Protein AF-0000000079084167 (afdb_homodimer)

Structure (mmCIF, N/CA/C/O backbone):
data_AF-0000000079084167-model_v1
#
loop_
_entity.id
_entity.type
_entity.pdbx_description
1 polymer 'tyrosine--tRNA ligase'
#
loop_
_atom_site.group_PDB
_atom_site.id
_atom_site.type_symbol
_atom_site.label_atom_id
_atom_site.label_alt_id
_atom_site.label_comp_id
_atom_site.label_asym_id
_atom_site.label_entity_id
_atom_site.label_seq_id
_atom_site.pdbx_PDB_ins_code
_atom_site.Cartn_x
_atom_site.Cartn_y
_atom_site.Cartn_z
_atom_site.occupancy
_atom_site.B_iso_or_equiv
_atom_site.auth_seq_id
_atom_site.auth_comp_id
_atom_site.auth_asym_id
_atom_site.auth_atom_id
_atom_site.pdbx_PDB_model_num
ATOM 1 N N . MET A 1 1 ? 2.951 -27.328 -12.359 1 85.19 1 MET A N 1
ATOM 2 C CA . MET A 1 1 ? 4.176 -27.219 -13.148 1 85.19 1 MET A CA 1
ATOM 3 C C . MET A 1 1 ? 5.348 -26.781 -12.273 1 85.19 1 MET A C 1
ATOM 5 O O . MET A 1 1 ? 6.445 -27.328 -12.383 1 85.19 1 MET A O 1
ATOM 9 N N . GLY A 1 2 ? 5.141 -25.922 -11.406 1 89.06 2 GLY A N 1
ATOM 10 C CA . GLY A 1 2 ? 6.203 -25.516 -10.5 1 89.06 2 GLY A CA 1
ATOM 11 C C . GLY A 1 2 ? 6.734 -26.641 -9.656 1 89.06 2 GLY A C 1
ATOM 12 O O . GLY A 1 2 ? 7.949 -26.797 -9.5 1 89.06 2 GLY A O 1
ATOM 13 N N . LEU A 1 3 ? 5.875 -27.469 -9.203 1 92.5 3 LEU A N 1
ATOM 14 C CA . LEU A 1 3 ? 6.266 -28.609 -8.398 1 92.5 3 LEU A CA 1
ATOM 15 C C . LEU A 1 3 ? 7.055 -29.625 -9.227 1 92.5 3 LEU A C 1
ATOM 17 O O . LEU A 1 3 ? 8.016 -30.219 -8.734 1 92.5 3 LEU A O 1
ATOM 21 N N . LEU A 1 4 ? 6.613 -29.766 -10.484 1 91.25 4 LEU A N 1
ATOM 22 C CA . LEU A 1 4 ? 7.324 -30.688 -11.359 1 91.25 4 LEU A CA 1
ATOM 23 C C . LEU A 1 4 ? 8.758 -30.219 -11.602 1 91.25 4 LEU A C 1
ATOM 25 O O . LEU A 1 4 ? 9.68 -31.031 -11.672 1 91.25 4 LEU A O 1
ATOM 29 N N . LYS A 1 5 ? 8.867 -28.922 -11.734 1 91.25 5 LYS A N 1
ATOM 30 C CA . LYS A 1 5 ? 10.203 -28.359 -11.906 1 91.25 5 LYS A CA 1
ATOM 31 C C . LYS A 1 5 ? 11.055 -28.594 -10.664 1 91.25 5 LYS A C 1
ATOM 33 O O . LYS A 1 5 ? 12.234 -28.938 -10.773 1 91.25 5 LYS A O 1
ATOM 38 N N . MET A 1 6 ? 10.516 -28.406 -9.516 1 93.44 6 MET A N 1
ATOM 39 C CA . MET A 1 6 ? 11.242 -28.656 -8.273 1 93.44 6 MET A CA 1
ATOM 40 C C . MET A 1 6 ? 11.633 -30.125 -8.156 1 93.44 6 MET A C 1
ATOM 42 O O . MET A 1 6 ? 12.75 -30.438 -7.754 1 93.44 6 MET A O 1
ATOM 46 N N . LYS A 1 7 ? 10.727 -30.969 -8.516 1 92.38 7 LYS A N 1
ATOM 47 C CA . LYS A 1 7 ? 11 -32.406 -8.484 1 92.38 7 LYS A CA 1
ATOM 48 C C . LYS A 1 7 ? 12.156 -32.75 -9.422 1 92.38 7 LYS A C 1
ATOM 50 O O . LYS A 1 7 ? 13.031 -33.531 -9.055 1 92.38 7 LYS A O 1
ATOM 55 N N . SER A 1 8 ? 12.086 -32.156 -10.586 1 90.12 8 SER A N 1
ATOM 56 C CA . SER A 1 8 ? 13.156 -32.406 -11.547 1 90.12 8 SER A CA 1
ATOM 57 C C . SER A 1 8 ? 14.5 -31.953 -10.984 1 90.12 8 SER A C 1
ATOM 59 O O . SER A 1 8 ? 15.508 -32.656 -11.133 1 90.12 8 SER A O 1
ATOM 61 N N . MET A 1 9 ? 14.516 -30.844 -10.312 1 90.62 9 MET A N 1
ATOM 62 C CA . MET A 1 9 ? 15.742 -30.328 -9.719 1 90.62 9 MET A CA 1
ATOM 63 C C . MET A 1 9 ? 16.25 -31.266 -8.625 1 90.62 9 MET A C 1
ATOM 65 O O . MET A 1 9 ? 17.438 -31.578 -8.578 1 90.62 9 MET A O 1
ATOM 69 N N . ILE A 1 10 ? 15.391 -31.672 -7.824 1 90.75 10 ILE A N 1
ATOM 70 C CA . ILE A 1 10 ? 15.75 -32.562 -6.719 1 90.75 10 ILE A CA 1
ATOM 71 C C . ILE A 1 10 ? 16.281 -33.875 -7.27 1 90.75 10 ILE A C 1
ATOM 73 O O . ILE A 1 10 ? 17.266 -34.406 -6.773 1 90.75 10 ILE A O 1
ATOM 77 N N . SER A 1 11 ? 15.656 -34.406 -8.305 1 88.31 11 SER A N 1
ATOM 78 C CA . SER A 1 11 ? 16.031 -35.688 -8.891 1 88.31 11 SER A CA 1
ATOM 79 C C . SER A 1 11 ? 17.422 -35.625 -9.516 1 88.31 11 SER A C 1
ATOM 81 O O . SER A 1 11 ? 18.094 -36.625 -9.641 1 88.31 11 SER A O 1
ATOM 83 N N . THR A 1 12 ? 17.859 -34.438 -9.891 1 89.25 12 THR A N 1
ATOM 84 C CA . THR A 1 12 ? 19.172 -34.281 -10.5 1 89.25 12 THR A CA 1
ATOM 85 C C . THR A 1 12 ? 20.25 -34.094 -9.422 1 89.25 12 THR A C 1
ATOM 87 O O . THR A 1 12 ? 21.422 -33.938 -9.742 1 89.25 12 THR A O 1
ATOM 90 N N . GLY A 1 13 ? 19.828 -34 -8.172 1 90.5 13 GLY A N 1
ATOM 91 C CA . GLY A 1 13 ? 20.781 -33.938 -7.074 1 90.5 13 GLY A CA 1
ATOM 92 C C . GLY A 1 13 ? 20.938 -32.562 -6.477 1 90.5 13 GLY A C 1
ATOM 93 O O . GLY A 1 13 ? 21.766 -32.344 -5.582 1 90.5 13 GLY A O 1
ATOM 94 N N . VAL A 1 14 ? 20.234 -31.672 -6.93 1 91.25 14 VAL A N 1
ATOM 95 C CA . VAL A 1 14 ? 20.297 -30.328 -6.375 1 91.25 14 VAL A CA 1
ATOM 96 C C . VAL A 1 14 ? 19.578 -30.281 -5.031 1 91.25 14 VAL A C 1
ATOM 98 O O . VAL A 1 14 ? 18.453 -30.766 -4.906 1 91.25 14 VAL A O 1
ATOM 101 N N . LYS A 1 15 ? 20.25 -29.797 -4.066 1 93.31 15 LYS A N 1
ATOM 102 C CA . LYS A 1 15 ? 19.625 -29.625 -2.76 1 93.31 15 LYS A CA 1
ATOM 103 C C . LYS A 1 15 ? 18.812 -28.344 -2.709 1 93.31 15 LYS A C 1
ATOM 105 O O . LYS A 1 15 ? 19.344 -27.25 -2.922 1 93.31 15 LYS A O 1
ATOM 110 N N . ILE A 1 16 ? 17.5 -28.594 -2.492 1 93.19 16 ILE A N 1
ATOM 111 C CA . ILE A 1 16 ? 16.672 -27.391 -2.445 1 93.19 16 ILE A CA 1
ATOM 112 C C . ILE A 1 16 ? 15.805 -27.422 -1.193 1 93.19 16 ILE A C 1
ATOM 114 O O . ILE A 1 16 ? 15.523 -28.484 -0.644 1 93.19 16 ILE A O 1
ATOM 118 N N . GLU A 1 17 ? 15.531 -26.25 -0.669 1 96.25 17 GLU A N 1
ATOM 119 C CA . GLU A 1 17 ? 14.438 -26 0.261 1 96.25 17 GLU A CA 1
ATOM 120 C C . GLU A 1 17 ? 13.32 -25.203 -0.411 1 96.25 17 GLU A C 1
ATOM 122 O O . GLU A 1 17 ? 13.414 -23.984 -0.535 1 96.25 17 GLU A O 1
ATOM 127 N N . GLY A 1 18 ? 12.312 -26.016 -0.82 1 96.19 18 GLY A N 1
ATOM 128 C CA . GLY A 1 18 ? 11.281 -25.406 -1.648 1 96.19 18 GLY A CA 1
ATOM 129 C C . GLY A 1 18 ? 10.086 -24.922 -0.853 1 96.19 18 GLY A C 1
ATOM 130 O O . GLY A 1 18 ? 9.734 -25.5 0.172 1 96.19 18 GLY A O 1
ATOM 131 N N . THR A 1 19 ? 9.508 -23.812 -1.283 1 96.69 19 THR A N 1
ATOM 132 C CA . THR A 1 19 ? 8.273 -23.297 -0.707 1 96.69 19 THR A CA 1
ATOM 133 C C . THR A 1 19 ? 7.277 -22.922 -1.804 1 96.69 19 THR A C 1
ATOM 135 O O . THR A 1 19 ? 7.633 -22.25 -2.773 1 96.69 19 THR A O 1
ATOM 138 N N . VAL A 1 20 ? 6.125 -23.5 -1.704 1 96.56 20 VAL A N 1
ATOM 139 C CA . VAL A 1 20 ? 4.992 -23 -2.475 1 96.56 20 VAL A CA 1
ATOM 140 C C . VAL A 1 20 ? 4.227 -21.969 -1.653 1 96.56 20 VAL A C 1
ATOM 142 O O . VAL A 1 20 ? 3.566 -22.312 -0.671 1 96.56 20 VAL A O 1
ATOM 145 N N . LEU A 1 21 ? 4.328 -20.781 -2.1 1 94.44 21 LEU A N 1
ATOM 146 C CA . LEU A 1 21 ? 3.711 -19.688 -1.336 1 94.44 21 LEU A CA 1
ATOM 147 C C . LEU A 1 21 ? 2.307 -19.391 -1.851 1 94.44 21 LEU A C 1
ATOM 149 O O . LEU A 1 21 ? 2.133 -19.031 -3.016 1 94.44 21 LEU A O 1
ATOM 153 N N . ILE A 1 22 ? 1.362 -19.609 -0.986 1 92.44 22 ILE A N 1
ATOM 154 C CA . ILE A 1 22 ? -0.011 -19.219 -1.267 1 92.44 22 ILE A CA 1
ATOM 155 C C . ILE A 1 22 ? -0.215 -17.75 -0.854 1 92.44 22 ILE A C 1
ATOM 157 O O . ILE A 1 22 ? -0.262 -17.438 0.338 1 92.44 22 ILE A O 1
ATOM 161 N N . SER A 1 23 ? -0.328 -16.953 -1.864 1 86.88 23 SER A N 1
ATOM 162 C CA . SER A 1 23 ? -0.355 -15.508 -1.626 1 86.88 23 SER A CA 1
ATOM 163 C C . SER A 1 23 ? -1.77 -15.023 -1.323 1 86.88 23 SER A C 1
ATOM 165 O O . SER A 1 23 ? -2.311 -14.18 -2.041 1 86.88 23 SER A O 1
ATOM 167 N N . ASP A 1 24 ? -2.254 -15.383 -0.208 1 82 24 ASP A N 1
ATOM 168 C CA . ASP A 1 24 ? -3.637 -15.094 0.157 1 82 24 ASP A CA 1
ATOM 169 C C . ASP A 1 24 ? -3.811 -13.625 0.542 1 82 24 ASP A C 1
ATOM 171 O O . ASP A 1 24 ? -4.895 -13.062 0.388 1 82 24 ASP A O 1
ATOM 175 N N . MET A 1 25 ? -2.787 -13.008 0.964 1 74.69 25 MET A N 1
ATOM 176 C CA . MET A 1 25 ? -2.875 -11.586 1.293 1 74.69 25 MET A CA 1
ATOM 177 C C . MET A 1 25 ? -3.066 -10.75 0.034 1 74.69 25 MET A C 1
ATOM 179 O O . MET A 1 25 ? -3.807 -9.766 0.047 1 74.69 25 MET A O 1
ATOM 183 N N . GLU A 1 26 ? -2.402 -11.172 -0.97 1 73.12 26 GLU A N 1
ATOM 184 C CA . GLU A 1 26 ? -2.48 -10.445 -2.234 1 73.12 26 GLU A CA 1
ATOM 185 C C . GLU A 1 26 ? -3.809 -10.711 -2.941 1 73.12 26 GLU A C 1
ATOM 187 O O . GLU A 1 26 ? -4.211 -9.945 -3.818 1 73.12 26 GLU A O 1
ATOM 192 N N . ALA A 1 27 ? -4.336 -11.781 -2.521 1 70.25 27 ALA A N 1
ATOM 193 C CA . ALA A 1 27 ? -5.605 -12.133 -3.15 1 70.25 27 ALA A CA 1
ATOM 194 C C . ALA A 1 27 ? -6.648 -11.047 -2.928 1 70.25 27 ALA A C 1
ATOM 196 O O . ALA A 1 27 ? -7.586 -10.898 -3.719 1 70.25 27 ALA A O 1
ATOM 197 N N . PHE A 1 28 ? -6.328 -10.242 -1.829 1 62.78 28 PHE A N 1
ATOM 198 C CA . PHE A 1 28 ? -7.246 -9.148 -1.526 1 62.78 28 PHE A CA 1
ATOM 199 C C . PHE A 1 28 ? -7.082 -8.016 -2.527 1 62.78 28 PHE A C 1
ATOM 201 O O . PHE A 1 28 ? -7.973 -7.176 -2.674 1 62.78 28 PHE A O 1
ATOM 208 N N . LEU A 1 29 ? -5.961 -8.008 -3.012 1 62.59 29 LEU A N 1
ATOM 209 C CA . LEU A 1 29 ? -5.574 -6.844 -3.795 1 62.59 29 LEU A CA 1
ATOM 210 C C . LEU A 1 29 ? -6.137 -6.926 -5.211 1 62.59 29 LEU A C 1
ATOM 212 O O . LEU A 1 29 ? -6.328 -5.902 -5.867 1 62.59 29 LEU A O 1
ATOM 216 N N . ASP A 1 30 ? -6.07 -8.219 -5.566 1 56.69 30 ASP A N 1
ATOM 217 C CA . ASP A 1 30 ? -6.602 -8.32 -6.922 1 56.69 30 ASP A CA 1
ATOM 218 C C . ASP A 1 30 ? -8.086 -7.969 -6.957 1 56.69 30 ASP A C 1
ATOM 220 O O . ASP A 1 30 ? -8.68 -7.645 -5.926 1 56.69 30 ASP A O 1
ATOM 224 N N . ASN A 1 31 ? -8.758 -8.211 -7.977 1 51.03 31 ASN A N 1
ATOM 225 C CA . ASN A 1 31 ? -10.094 -7.746 -8.344 1 51.03 31 ASN A CA 1
ATOM 226 C C . ASN A 1 31 ? -11.102 -7.984 -7.223 1 51.03 31 ASN A C 1
ATOM 228 O O . ASN A 1 31 ? -10.93 -8.898 -6.414 1 51.03 31 ASN A O 1
ATOM 232 N N . GLU A 1 32 ? -11.945 -6.824 -6.789 1 49.19 32 GLU A N 1
ATOM 233 C CA . GLU A 1 32 ? -13.039 -6.316 -5.965 1 49.19 32 GLU A CA 1
ATOM 234 C C . GLU A 1 32 ? -13.875 -7.457 -5.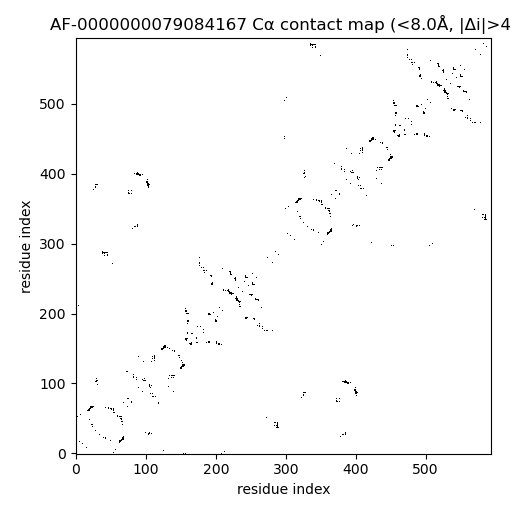402 1 49.19 32 GLU A C 1
ATOM 236 O O . GLU A 1 32 ? -14.602 -7.277 -4.422 1 49.19 32 GLU A O 1
ATOM 241 N N . LYS A 1 33 ? -13.93 -8.758 -6.031 1 51.56 33 LYS A N 1
ATOM 242 C CA . LYS A 1 33 ? -15.32 -9.18 -5.898 1 51.56 33 LYS A CA 1
ATOM 243 C C . LYS A 1 33 ? -15.469 -10.258 -4.828 1 51.56 33 LYS A C 1
ATOM 245 O O . LYS A 1 33 ? -16.531 -10.859 -4.684 1 51.56 33 LYS A O 1
ATOM 250 N N . VAL A 1 34 ? -14.188 -10.609 -4.234 1 57.47 34 VAL A N 1
ATOM 251 C CA . VAL A 1 34 ? -14.461 -11.758 -3.377 1 57.47 34 VAL A CA 1
ATOM 252 C C . VAL A 1 34 ? -14.484 -11.32 -1.916 1 57.47 34 VAL A C 1
ATOM 254 O O . VAL A 1 34 ? -13.656 -10.508 -1.49 1 57.47 34 VAL A O 1
ATOM 257 N N . SER A 1 35 ? -15.57 -11.703 -1.226 1 64.38 35 SER A N 1
ATOM 258 C CA . SER A 1 35 ? -15.695 -11.453 0.207 1 64.38 35 SER A CA 1
ATOM 259 C C . SER A 1 35 ? -14.492 -12 0.971 1 64.38 35 SER A C 1
ATOM 261 O O . SER A 1 35 ? -13.812 -12.914 0.495 1 64.38 35 SER A O 1
ATOM 263 N N . TRP A 1 36 ? -14.07 -11.477 2.031 1 64.81 36 TRP A N 1
ATOM 264 C CA . TRP A 1 36 ? -12.953 -11.883 2.881 1 64.81 36 TRP A CA 1
ATOM 265 C C . TRP A 1 36 ? -13.078 -13.359 3.266 1 64.81 36 TRP A C 1
ATOM 267 O O . TRP A 1 36 ? -12.078 -14.078 3.309 1 64.81 36 TRP A O 1
ATOM 277 N N . ASN A 1 37 ? -14.234 -13.711 3.539 1 70.5 37 ASN A N 1
ATOM 278 C CA . ASN A 1 37 ? -14.477 -15.102 3.898 1 70.5 37 ASN A CA 1
ATOM 279 C C . ASN A 1 37 ? -14.141 -16.047 2.746 1 70.5 37 ASN A C 1
ATOM 281 O O . ASN A 1 37 ? -13.555 -17.109 2.961 1 70.5 37 ASN A O 1
ATOM 285 N N . ALA A 1 38 ? -14.461 -15.664 1.672 1 77 38 ALA A N 1
ATOM 286 C CA . ALA A 1 38 ? -14.164 -16.469 0.495 1 77 38 ALA A CA 1
ATOM 287 C C . ALA A 1 38 ? -12.656 -16.547 0.249 1 77 38 ALA A C 1
ATOM 289 O O . ALA A 1 38 ? -12.141 -17.594 -0.169 1 77 38 ALA A O 1
ATOM 290 N N . ARG A 1 39 ? -12.023 -15.562 0.687 1 77.31 39 ARG A N 1
ATOM 291 C CA . ARG A 1 39 ? -10.57 -15.523 0.518 1 77.31 39 ARG A CA 1
ATOM 292 C C . ARG A 1 39 ? -9.891 -16.562 1.409 1 77.31 39 ARG A C 1
ATOM 294 O O . ARG A 1 39 ? -9.008 -17.297 0.957 1 77.31 39 ARG A O 1
ATOM 301 N N . ASP A 1 40 ? -10.305 -16.531 2.639 1 83.31 40 ASP A N 1
ATOM 302 C CA . ASP A 1 40 ? -9.734 -17.484 3.578 1 83.31 40 ASP A CA 1
ATOM 303 C C . ASP A 1 40 ? -9.984 -18.922 3.123 1 83.31 40 ASP A C 1
ATOM 305 O O . ASP A 1 40 ? -9.102 -19.781 3.221 1 83.31 40 ASP A O 1
ATOM 309 N N . ALA A 1 41 ? -11.172 -19.125 2.678 1 87.38 41 ALA A N 1
ATOM 310 C CA . ALA A 1 41 ? -11.539 -20.453 2.203 1 87.38 41 ALA A CA 1
ATOM 311 C C . ALA A 1 41 ? -10.727 -20.844 0.968 1 87.38 41 ALA A C 1
ATOM 313 O O . ALA A 1 41 ? -10.297 -21.984 0.829 1 87.38 41 ALA A O 1
ATOM 314 N N . ARG A 1 42 ? -10.539 -19.906 0.147 1 89 42 ARG A N 1
ATOM 315 C CA . ARG A 1 42 ? -9.75 -20.156 -1.059 1 89 42 ARG A CA 1
ATOM 316 C C . ARG A 1 42 ? -8.297 -20.453 -0.713 1 89 42 ARG A C 1
ATOM 318 O O . ARG A 1 42 ? -7.684 -21.344 -1.301 1 89 42 ARG A O 1
ATOM 325 N N . SER A 1 43 ? -7.82 -19.656 0.157 1 90.06 43 SER A N 1
ATOM 326 C CA . SER A 1 43 ? -6.457 -19.875 0.632 1 90.06 43 SER A CA 1
ATOM 327 C C . SER A 1 43 ? -6.297 -21.297 1.196 1 90.06 43 SER A C 1
ATOM 329 O O . SER A 1 43 ? -5.32 -21.984 0.892 1 90.06 43 SER A O 1
ATOM 331 N N . GLU A 1 44 ? -7.262 -21.656 1.979 1 91.31 44 GLU A N 1
ATOM 332 C CA . GLU A 1 44 ? -7.23 -22.984 2.574 1 91.31 44 GLU A CA 1
ATOM 333 C C . GLU A 1 44 ? -7.344 -24.078 1.507 1 91.31 44 GLU A C 1
ATOM 335 O O . GLU A 1 44 ? -6.664 -25.094 1.584 1 91.31 44 GLU A O 1
ATOM 340 N N . TYR A 1 45 ? -8.195 -23.844 0.596 1 92.19 45 TYR A N 1
ATOM 341 C CA . TYR A 1 45 ? -8.367 -24.781 -0.512 1 92.19 45 TYR A CA 1
ATOM 342 C C . TYR A 1 45 ? -7.047 -25.016 -1.228 1 92.19 45 TYR A C 1
ATOM 344 O O . TYR A 1 45 ? -6.609 -26.172 -1.362 1 92.19 45 TYR A O 1
ATOM 352 N N . PHE A 1 46 ? -6.355 -24 -1.592 1 93.25 46 PHE A N 1
ATOM 353 C CA . PHE A 1 46 ? -5.113 -24.125 -2.344 1 93.25 46 PHE A CA 1
ATOM 354 C C . PHE A 1 46 ? -4.004 -24.688 -1.464 1 93.25 46 PHE A C 1
ATOM 356 O O . PHE A 1 46 ? -3.143 -25.438 -1.942 1 93.25 46 PHE A O 1
ATOM 363 N N . TYR A 1 47 ? -4.047 -24.297 -0.207 1 95.12 47 TYR A N 1
ATOM 364 C CA . TYR A 1 47 ? -3.07 -24.844 0.723 1 95.12 47 TYR A CA 1
ATOM 365 C C . TYR A 1 47 ? -3.193 -26.375 0.799 1 95.12 47 TYR A C 1
ATOM 367 O O . TYR A 1 47 ? -2.195 -27.078 0.693 1 95.12 47 TYR A O 1
ATOM 375 N N . GLN A 1 48 ? -4.398 -26.828 0.929 1 95.44 48 GLN A N 1
ATOM 376 C CA . GLN A 1 48 ? -4.633 -28.266 1.056 1 95.44 48 GLN A CA 1
ATOM 377 C C . GLN A 1 48 ? -4.273 -29 -0.234 1 95.44 48 GLN A C 1
ATOM 379 O O . GLN A 1 48 ? -3.619 -30.047 -0.199 1 95.44 48 GLN A O 1
ATOM 384 N N . ILE A 1 49 ? -4.688 -28.438 -1.317 1 94.88 49 ILE A N 1
ATOM 385 C CA . ILE A 1 49 ? -4.445 -29.078 -2.607 1 94.88 49 ILE A CA 1
ATOM 386 C C . ILE A 1 49 ? -2.947 -29.109 -2.893 1 94.88 49 ILE A C 1
ATOM 388 O O . ILE A 1 49 ? -2.41 -30.156 -3.277 1 94.88 49 ILE A O 1
ATOM 392 N N . CYS A 1 50 ? -2.275 -28.031 -2.676 1 96.31 50 CYS A N 1
ATOM 393 C CA . CYS A 1 50 ? -0.836 -27.969 -2.904 1 96.31 50 CYS A CA 1
ATOM 394 C C . CYS A 1 50 ? -0.099 -28.938 -1.976 1 96.31 50 CYS A C 1
ATOM 396 O O . CYS A 1 50 ? 0.817 -29.641 -2.402 1 96.31 50 CYS A O 1
ATOM 398 N N . SER A 1 51 ? -0.49 -28.906 -0.71 1 96.88 51 SER A N 1
ATOM 399 C CA . SER A 1 51 ? 0.132 -29.812 0.255 1 96.88 51 SER A CA 1
ATOM 400 C C . SER A 1 51 ? -0.031 -31.266 -0.165 1 96.88 51 SER A C 1
ATOM 402 O O . SER A 1 51 ? 0.904 -32.062 -0.045 1 96.88 51 SER A O 1
ATOM 404 N N . PHE A 1 52 ? -1.202 -31.609 -0.608 1 97.44 52 PHE A N 1
ATOM 405 C CA . PHE A 1 52 ? -1.441 -32.969 -1.071 1 97.44 52 PHE A CA 1
ATOM 406 C C . PHE A 1 52 ? -0.496 -33.344 -2.211 1 97.44 52 PHE A C 1
ATOM 408 O O . PHE A 1 52 ? 0.126 -34.406 -2.195 1 97.44 52 PHE A O 1
ATOM 415 N N . PHE A 1 53 ? -0.393 -32.469 -3.225 1 97.12 53 PHE A N 1
ATOM 416 C CA . PHE A 1 53 ? 0.429 -32.75 -4.391 1 97.12 53 PHE A CA 1
ATOM 417 C C . PHE A 1 53 ? 1.903 -32.812 -4.012 1 97.12 53 PHE A C 1
ATOM 419 O O . PHE A 1 53 ? 2.664 -33.594 -4.59 1 97.12 53 PHE A O 1
ATOM 426 N N . ILE A 1 54 ? 2.305 -31.984 -3.064 1 97.62 54 ILE A N 1
ATOM 427 C CA . ILE A 1 54 ? 3.67 -32.062 -2.559 1 97.62 54 ILE A CA 1
ATOM 428 C C . ILE A 1 54 ? 3.938 -33.438 -1.998 1 97.62 54 ILE A C 1
ATOM 430 O O . ILE A 1 54 ? 4.98 -34.031 -2.271 1 97.62 54 ILE A O 1
ATOM 434 N N . GLU A 1 55 ? 2.979 -33.938 -1.253 1 97.06 55 GLU A N 1
ATOM 435 C CA . GLU A 1 55 ? 3.09 -35.281 -0.692 1 97.06 55 GLU A CA 1
ATOM 436 C C . GLU A 1 55 ? 3.051 -36.344 -1.788 1 97.06 55 GLU A C 1
ATOM 438 O O . GLU A 1 55 ? 3.877 -37.25 -1.804 1 97.06 55 GLU A O 1
ATOM 443 N N . GLN A 1 56 ? 2.092 -36.25 -2.652 1 96.38 56 GLN A N 1
ATOM 444 C CA . GLN A 1 56 ? 1.912 -37.219 -3.717 1 96.38 56 GLN A CA 1
ATOM 445 C C . GLN A 1 56 ? 3.158 -37.312 -4.594 1 96.38 56 GLN A C 1
ATOM 447 O O . GLN A 1 56 ? 3.488 -38.406 -5.094 1 96.38 56 GLN A O 1
ATOM 452 N N . LEU A 1 57 ? 3.883 -36.25 -4.746 1 95.69 57 LEU A N 1
ATOM 453 C CA . LEU A 1 57 ? 5.07 -36.219 -5.594 1 95.69 57 LEU A CA 1
ATOM 454 C C . LEU A 1 57 ? 6.324 -36.531 -4.789 1 95.69 57 LEU A C 1
ATOM 456 O O . LEU A 1 57 ? 7.441 -36.375 -5.281 1 95.69 57 LEU A O 1
ATOM 460 N N . ASP A 1 58 ? 6.152 -36.875 -3.547 1 94.25 58 ASP A N 1
ATOM 461 C CA . ASP A 1 58 ? 7.223 -37.281 -2.643 1 94.25 58 ASP A CA 1
ATOM 462 C C . ASP A 1 58 ? 8.211 -36.156 -2.412 1 94.25 58 ASP A C 1
ATOM 464 O O . ASP A 1 58 ? 9.422 -36.344 -2.461 1 94.25 58 ASP A O 1
ATOM 468 N N . LEU A 1 59 ? 7.641 -34.969 -2.197 1 96.38 59 LEU A N 1
ATOM 469 C CA . LEU A 1 59 ? 8.484 -33.781 -2.021 1 96.38 59 LEU A CA 1
ATOM 470 C C . LEU A 1 59 ? 8.375 -33.25 -0.597 1 96.38 59 LEU A C 1
ATOM 472 O O . LEU A 1 59 ? 9.008 -32.25 -0.258 1 96.38 59 LEU A O 1
ATOM 476 N N . LYS A 1 60 ? 7.664 -33.844 0.281 1 95.5 60 LYS A N 1
ATOM 477 C CA . LYS A 1 60 ? 7.281 -33.312 1.587 1 95.5 60 LYS A CA 1
ATOM 478 C C . LYS A 1 60 ? 8.508 -33.062 2.455 1 95.5 60 LYS A C 1
ATOM 480 O O . LYS A 1 60 ? 8.469 -32.25 3.371 1 95.5 60 LYS A O 1
ATOM 485 N N . ASP A 1 61 ? 9.617 -33.75 2.18 1 95.19 61 ASP A N 1
ATOM 486 C CA . ASP A 1 61 ? 10.812 -33.594 3.004 1 95.19 61 ASP A CA 1
ATOM 487 C C . ASP A 1 61 ? 11.578 -32.312 2.66 1 95.19 61 ASP A C 1
ATOM 489 O O . ASP A 1 61 ? 12.391 -31.844 3.455 1 95.19 61 ASP A O 1
ATOM 493 N N . THR A 1 62 ? 11.297 -31.781 1.484 1 95.81 62 THR A N 1
ATOM 494 C CA . THR A 1 62 ? 12.125 -30.656 1.047 1 95.81 62 THR A CA 1
ATOM 495 C C . THR A 1 62 ? 11.266 -29.469 0.632 1 95.81 62 THR A C 1
ATOM 497 O O . THR A 1 62 ? 11.758 -28.344 0.532 1 95.81 62 THR A O 1
ATOM 500 N N . VAL A 1 63 ? 10 -29.734 0.297 1 97.19 63 VAL A N 1
ATOM 501 C CA . VAL A 1 63 ? 9.117 -28.688 -0.19 1 97.19 63 VAL A CA 1
ATOM 502 C C . VAL A 1 63 ? 7.918 -28.547 0.746 1 97.19 63 VAL A C 1
ATOM 504 O O . VAL A 1 63 ? 7.371 -29.547 1.22 1 97.19 63 VAL A O 1
ATOM 507 N N . ARG A 1 64 ? 7.527 -27.328 1.028 1 97.12 64 ARG A N 1
ATOM 508 C CA . ARG A 1 64 ? 6.359 -27.078 1.863 1 97.12 64 ARG A CA 1
ATOM 509 C C . ARG A 1 64 ? 5.453 -26.031 1.238 1 97.12 64 ARG A C 1
ATOM 511 O O . ARG A 1 64 ? 5.902 -25.219 0.422 1 97.12 64 ARG A O 1
ATOM 518 N N . ALA A 1 65 ? 4.246 -26.125 1.57 1 96.88 65 ALA A N 1
ATOM 519 C CA . ALA A 1 65 ? 3.297 -25.047 1.253 1 96.88 65 ALA A CA 1
ATOM 520 C C . ALA A 1 65 ? 3.127 -24.094 2.434 1 96.88 65 ALA A C 1
ATOM 522 O O . ALA A 1 65 ? 3.102 -24.531 3.588 1 96.88 65 ALA A O 1
ATOM 523 N N . LEU A 1 66 ? 3.066 -22.844 2.119 1 94.81 66 LEU A N 1
ATOM 524 C CA . LEU A 1 66 ? 2.943 -21.828 3.16 1 94.81 66 LEU A CA 1
ATOM 525 C C . LEU A 1 66 ? 1.992 -20.719 2.727 1 94.81 66 LEU A C 1
ATOM 527 O O . LEU A 1 66 ? 2.055 -20.25 1.589 1 94.81 66 LEU A O 1
ATOM 531 N N . LYS A 1 67 ? 1.069 -20.422 3.619 1 91.88 67 LYS A N 1
ATOM 532 C CA . LYS A 1 67 ? 0.239 -19.25 3.381 1 91.88 67 LYS A CA 1
ATOM 533 C C . LYS A 1 67 ? 0.954 -17.969 3.822 1 91.88 67 LYS A C 1
ATOM 535 O O . LYS A 1 67 ? 1.592 -17.953 4.875 1 91.88 67 LYS A O 1
ATOM 540 N N . THR A 1 68 ? 0.847 -16.984 3.004 1 89.38 68 THR A N 1
ATOM 541 C CA . THR A 1 68 ? 1.49 -15.727 3.355 1 89.38 68 THR A CA 1
ATOM 542 C C . THR A 1 68 ? 0.966 -15.203 4.691 1 89.38 68 THR A C 1
ATOM 544 O O . THR A 1 68 ? 1.732 -14.68 5.504 1 89.38 68 THR A O 1
ATOM 547 N N . SER A 1 69 ? -0.328 -15.336 4.941 1 82.56 69 SER A N 1
ATOM 548 C CA . SER A 1 69 ? -0.96 -14.836 6.156 1 82.56 69 SER A CA 1
ATOM 549 C C . SER A 1 69 ? -0.459 -15.578 7.391 1 82.56 69 SER A C 1
ATOM 551 O O . SER A 1 69 ? -0.655 -15.125 8.516 1 82.56 69 SER A O 1
ATOM 553 N N . ASP A 1 70 ? 0.185 -16.703 7.18 1 86.81 70 ASP A N 1
ATOM 554 C CA . ASP A 1 70 ? 0.711 -17.484 8.289 1 86.81 70 ASP A CA 1
ATOM 555 C C . ASP A 1 70 ? 2.123 -17.047 8.664 1 86.81 70 ASP A C 1
ATOM 557 O O . ASP A 1 70 ? 2.678 -17.484 9.664 1 86.81 70 ASP A O 1
ATOM 561 N N . ILE A 1 71 ? 2.639 -16.203 7.859 1 88.56 71 ILE A N 1
ATOM 562 C CA . ILE A 1 71 ? 3.982 -15.695 8.125 1 88.56 71 ILE A CA 1
ATOM 563 C C . ILE A 1 71 ? 3.904 -14.445 8.992 1 88.56 71 ILE A C 1
ATOM 565 O O . ILE A 1 71 ? 3.498 -13.375 8.523 1 88.56 71 ILE A O 1
ATOM 569 N N . ASP A 1 72 ? 4.34 -14.492 10.141 1 83.31 72 ASP A N 1
ATOM 570 C CA . ASP A 1 72 ? 4.215 -13.391 11.094 1 83.31 72 ASP A CA 1
ATOM 571 C C . ASP A 1 72 ? 4.98 -12.156 10.617 1 83.31 72 ASP A C 1
ATOM 573 O O . ASP A 1 72 ? 4.535 -11.031 10.836 1 83.31 72 ASP A O 1
ATOM 577 N N . SER A 1 73 ? 6.031 -12.422 9.984 1 85.88 73 SER A N 1
ATOM 578 C CA . SER A 1 73 ? 6.934 -11.336 9.625 1 85.88 73 SER A CA 1
ATOM 579 C C . SER A 1 73 ? 6.316 -10.43 8.57 1 85.88 73 SER A C 1
ATOM 581 O O . SER A 1 73 ? 6.801 -9.32 8.328 1 85.88 73 SER A O 1
ATOM 583 N N . ILE A 1 74 ? 5.289 -10.922 7.965 1 84 74 ILE A N 1
ATOM 584 C CA . ILE A 1 74 ? 4.672 -10.094 6.938 1 84 74 ILE A CA 1
ATOM 585 C C . ILE A 1 74 ? 3.943 -8.922 7.586 1 84 74 ILE A C 1
ATOM 587 O O . ILE A 1 74 ? 3.621 -7.938 6.918 1 84 74 ILE A O 1
ATOM 591 N N . PHE A 1 75 ? 3.707 -9.008 8.859 1 81.69 75 PHE A N 1
ATOM 592 C CA . PHE A 1 75 ? 3.043 -7.938 9.586 1 81.69 75 PHE A CA 1
ATOM 593 C C . PHE A 1 75 ? 4.039 -7.176 10.453 1 81.69 75 PHE A C 1
ATOM 595 O O . PHE A 1 75 ? 3.652 -6.312 11.242 1 81.69 75 PHE A O 1
ATOM 602 N N . SER A 1 76 ? 5.242 -7.512 10.211 1 85.25 76 SER A N 1
ATOM 603 C CA . SER A 1 76 ? 6.273 -6.816 10.977 1 85.25 76 SER A CA 1
ATOM 604 C C . SER A 1 76 ? 6.441 -5.379 10.5 1 85.25 76 SER A C 1
ATOM 606 O O . SER A 1 76 ? 6.109 -5.055 9.359 1 85.25 76 SER A O 1
ATOM 608 N N . LYS A 1 77 ? 7 -4.578 11.398 1 83.69 77 LYS A N 1
ATOM 609 C CA . LYS A 1 77 ? 7.312 -3.189 11.078 1 83.69 77 LYS A CA 1
ATOM 610 C C . LYS A 1 77 ? 8.227 -3.096 9.867 1 83.69 77 LYS A C 1
ATOM 612 O O . LYS A 1 77 ? 7.988 -2.295 8.961 1 83.69 77 LYS A O 1
ATOM 617 N N . ASP A 1 78 ? 9.195 -3.928 9.859 1 85.12 78 ASP A N 1
ATOM 618 C CA . ASP A 1 78 ? 10.18 -3.906 8.781 1 85.12 78 ASP A CA 1
ATOM 619 C C . ASP A 1 78 ? 9.523 -4.219 7.438 1 85.12 78 ASP A C 1
ATOM 621 O O . ASP A 1 78 ? 9.812 -3.566 6.434 1 85.12 78 ASP A O 1
ATOM 625 N N . TYR A 1 79 ? 8.664 -5.203 7.387 1 88.62 79 TYR A N 1
ATOM 626 C CA . TYR A 1 79 ? 7.988 -5.586 6.148 1 88.62 79 TYR A CA 1
ATOM 627 C C . TYR A 1 79 ? 7.113 -4.449 5.633 1 88.62 79 TYR A C 1
ATOM 629 O O . TYR A 1 79 ? 7.184 -4.094 4.453 1 88.62 79 TYR A O 1
ATOM 637 N N . VAL A 1 80 ? 6.406 -3.859 6.531 1 84.62 80 VAL A N 1
ATOM 638 C CA . VAL A 1 80 ? 5.457 -2.812 6.176 1 84.62 80 VAL A CA 1
ATOM 639 C C . VAL A 1 80 ? 6.211 -1.572 5.695 1 84.62 80 VAL A C 1
ATOM 641 O O . VAL A 1 80 ? 5.871 -0.993 4.66 1 84.62 80 VAL A O 1
ATOM 644 N N . LEU A 1 81 ? 7.223 -1.19 6.352 1 82.94 81 LEU A N 1
ATOM 645 C CA . LEU A 1 81 ? 8.016 -0.031 5.965 1 82.94 81 LEU A CA 1
ATOM 646 C C . LEU A 1 81 ? 8.703 -0.264 4.621 1 82.94 81 LEU A C 1
ATOM 648 O O . LEU A 1 81 ? 8.82 0.659 3.812 1 82.94 81 LEU A O 1
ATOM 652 N N . ASN A 1 82 ? 9.156 -1.479 4.395 1 86.69 82 ASN A N 1
ATOM 653 C CA . ASN A 1 82 ? 9.781 -1.802 3.117 1 86.69 82 ASN A CA 1
ATOM 654 C C . ASN A 1 82 ? 8.789 -1.707 1.964 1 86.69 82 ASN A C 1
ATOM 656 O O . ASN A 1 82 ? 9.156 -1.321 0.852 1 86.69 82 ASN A O 1
ATOM 660 N N . MET A 1 83 ? 7.598 -2.135 2.242 1 88.88 83 MET A N 1
ATOM 661 C CA . MET A 1 83 ? 6.559 -1.989 1.229 1 88.88 83 MET A CA 1
ATOM 662 C C . MET A 1 83 ? 6.371 -0.524 0.845 1 88.88 83 MET A C 1
ATOM 664 O O . MET A 1 83 ? 6.297 -0.193 -0.339 1 88.88 83 MET A O 1
ATOM 668 N N . TYR A 1 84 ? 6.352 0.316 1.823 1 84.31 84 TYR A N 1
ATOM 669 C CA . TYR A 1 84 ? 6.168 1.739 1.568 1 84.31 84 TYR A CA 1
ATOM 670 C C . TYR A 1 84 ? 7.371 2.326 0.844 1 84.31 84 TYR A C 1
ATOM 672 O O . TYR A 1 84 ? 7.219 3.148 -0.062 1 84.31 84 TYR A O 1
ATOM 680 N N . LYS A 1 85 ? 8.492 1.901 1.278 1 83.62 85 LYS A N 1
ATOM 681 C CA . LYS A 1 85 ? 9.719 2.33 0.603 1 83.62 85 LYS A CA 1
ATOM 682 C C . LYS A 1 85 ? 9.703 1.917 -0.866 1 83.62 85 LYS A C 1
ATOM 684 O O . LYS A 1 85 ? 10.055 2.709 -1.741 1 83.62 85 LYS A O 1
ATOM 689 N N . MET A 1 86 ? 9.305 0.747 -1.102 1 90 86 MET A N 1
ATOM 690 C CA . MET A 1 86 ? 9.25 0.255 -2.475 1 90 86 MET A CA 1
ATOM 691 C C . MET A 1 86 ? 8.273 1.082 -3.307 1 90 86 MET A C 1
ATOM 693 O O . MET A 1 86 ? 8.539 1.374 -4.473 1 90 86 MET A O 1
ATOM 697 N N . ALA A 1 87 ? 7.195 1.451 -2.695 1 90.81 87 ALA A N 1
ATOM 698 C CA . ALA A 1 87 ? 6.191 2.256 -3.387 1 90.81 87 ALA A CA 1
ATOM 699 C C . ALA A 1 87 ? 6.754 3.621 -3.773 1 90.81 87 ALA A C 1
ATOM 701 O O . ALA A 1 87 ? 6.27 4.254 -4.719 1 90.81 87 ALA A O 1
ATOM 702 N N . SER A 1 88 ? 7.73 4.105 -3.07 1 86.25 88 SER A N 1
ATOM 703 C CA . SER A 1 88 ? 8.344 5.395 -3.371 1 86.25 88 SER A CA 1
ATOM 704 C C . SER A 1 88 ? 9.383 5.27 -4.477 1 86.25 88 SER A C 1
ATOM 706 O O . SER A 1 88 ? 9.781 6.266 -5.082 1 86.25 88 SER A O 1
ATOM 708 N N . TYR A 1 89 ? 9.875 4.035 -4.773 1 86.75 89 TYR A N 1
ATOM 709 C CA . TYR A 1 89 ? 10.922 3.793 -5.754 1 86.75 89 TYR A CA 1
ATOM 710 C C . TYR A 1 89 ? 10.336 3.576 -7.145 1 86.75 89 TYR A C 1
ATOM 712 O O . TYR A 1 89 ? 11.062 3.578 -8.141 1 86.75 89 TYR A O 1
ATOM 720 N N . VAL A 1 90 ? 9.023 3.42 -7.152 1 92 90 VAL A N 1
ATOM 721 C CA . VAL A 1 90 ? 8.398 3.133 -8.438 1 92 90 VAL A CA 1
ATOM 722 C C . VAL A 1 90 ? 7.34 4.188 -8.75 1 92 90 VAL A C 1
ATOM 724 O O . VAL A 1 90 ? 6.859 4.875 -7.844 1 92 90 VAL A O 1
ATOM 727 N N . THR A 1 91 ? 7.031 4.332 -10.031 1 92.81 91 THR A N 1
ATOM 728 C CA . THR A 1 91 ? 5.984 5.27 -10.438 1 92.81 91 THR A CA 1
ATOM 729 C C . THR A 1 91 ? 4.641 4.555 -10.562 1 92.81 91 THR A C 1
ATOM 731 O O . THR A 1 91 ? 4.594 3.348 -10.805 1 92.81 91 THR A O 1
ATOM 734 N N . ARG A 1 92 ? 3.623 5.289 -10.391 1 92.44 92 ARG A N 1
ATOM 735 C CA . ARG A 1 92 ? 2.277 4.738 -10.508 1 92.44 92 ARG A CA 1
ATOM 736 C C . ARG A 1 92 ? 2.055 4.133 -11.891 1 92.44 92 ARG A C 1
ATOM 738 O O . ARG A 1 92 ? 1.421 3.082 -12.016 1 92.44 92 ARG A O 1
ATOM 745 N N . ASP A 1 93 ? 2.594 4.672 -12.891 1 92.69 93 ASP A N 1
ATOM 746 C CA . ASP A 1 93 ? 2.377 4.215 -14.266 1 92.69 93 ASP A CA 1
ATOM 747 C C . ASP A 1 93 ? 3.102 2.896 -14.523 1 92.69 93 ASP A C 1
ATOM 749 O O . ASP A 1 93 ? 2.537 1.983 -15.133 1 92.69 93 ASP A O 1
ATOM 753 N N . GLU A 1 94 ? 4.254 2.775 -14.039 1 94.56 94 GLU A N 1
ATOM 754 C CA . GLU A 1 94 ? 5.023 1.568 -14.328 1 94.56 94 GLU A CA 1
ATOM 755 C C . GLU A 1 94 ? 4.453 0.361 -13.586 1 94.56 94 GLU A C 1
ATOM 757 O O . GLU A 1 94 ? 4.711 -0.784 -13.969 1 94.56 94 GLU A O 1
ATOM 762 N N . THR A 1 95 ? 3.678 0.602 -12.547 1 94.31 95 THR A N 1
ATOM 763 C CA . THR A 1 95 ? 3.164 -0.499 -11.734 1 94.31 95 THR A CA 1
ATOM 764 C C . THR A 1 95 ? 1.827 -0.991 -12.281 1 94.31 95 THR A C 1
ATOM 766 O O . THR A 1 95 ? 1.197 -1.873 -11.695 1 94.31 95 THR A O 1
ATOM 769 N N . THR A 1 96 ? 1.373 -0.453 -13.391 1 92.69 96 THR A N 1
ATOM 770 C CA . THR A 1 96 ? 0.126 -0.895 -14 1 92.69 96 THR A CA 1
ATOM 771 C C . THR A 1 96 ? 0.347 -2.164 -14.82 1 92.69 96 THR A C 1
ATOM 773 O O . THR A 1 96 ? 0.24 -2.143 -16.047 1 92.69 96 THR A O 1
ATOM 776 N N . VAL A 1 97 ? 0.543 -3.266 -14.141 1 90.56 97 VAL A N 1
ATOM 777 C CA . VAL A 1 97 ? 0.863 -4.508 -14.836 1 90.56 97 VAL A CA 1
ATOM 778 C C . VAL A 1 97 ? -0.306 -5.484 -14.711 1 90.56 97 VAL A C 1
ATOM 780 O O . VAL A 1 97 ? -0.41 -6.434 -15.492 1 90.56 97 VAL A O 1
ATOM 783 N N . CYS A 1 98 ? -1.139 -5.285 -13.719 1 83.62 98 CYS A N 1
ATOM 784 C CA . CYS A 1 98 ? -2.314 -6.133 -13.555 1 83.62 98 CYS A CA 1
ATOM 785 C C . CYS A 1 98 ? -3.516 -5.547 -14.281 1 83.62 98 CYS A C 1
ATOM 787 O O . CYS A 1 98 ? -3.607 -4.332 -14.461 1 83.62 98 CYS A O 1
ATOM 789 N N . GLU A 1 99 ? -4.344 -6.473 -14.625 1 82.12 99 GLU A N 1
ATOM 790 C CA . GLU A 1 99 ? -5.59 -6.012 -15.234 1 82.12 99 GLU A CA 1
ATOM 791 C C . GLU A 1 99 ? -6.492 -5.34 -14.195 1 82.12 99 GLU A C 1
ATOM 793 O O . GLU A 1 99 ? -6.359 -5.59 -13 1 82.12 99 GLU A O 1
ATOM 798 N N . GLY A 1 100 ? -7.281 -4.383 -14.672 1 83.75 100 GLY A N 1
ATOM 799 C CA . GLY A 1 100 ? -8.203 -3.701 -13.773 1 83.75 100 GLY A CA 1
ATOM 800 C C . GLY A 1 100 ? -7.785 -2.275 -13.469 1 83.75 100 GLY A C 1
ATOM 801 O O . GLY A 1 100 ? -6.77 -1.796 -13.969 1 83.75 100 GLY A O 1
ATOM 802 N N . THR A 1 101 ? -8.641 -1.64 -12.664 1 89.5 101 THR A N 1
ATOM 803 C CA . THR A 1 101 ? -8.391 -0.226 -12.414 1 89.5 101 THR A CA 1
ATOM 804 C C . THR A 1 101 ? -8.109 0.018 -10.93 1 89.5 101 THR A C 1
ATOM 806 O O . THR A 1 101 ? -7.676 1.105 -10.547 1 89.5 101 THR A O 1
ATOM 809 N N . ALA A 1 102 ? -8.273 -0.999 -10.141 1 89.88 102 ALA A N 1
ATOM 810 C CA . ALA A 1 102 ? -8.109 -0.827 -8.703 1 89.88 102 ALA A CA 1
ATOM 811 C C . ALA A 1 102 ? -6.656 -0.51 -8.352 1 89.88 102 ALA A C 1
ATOM 813 O O . ALA A 1 102 ? -5.73 -1.077 -8.938 1 89.88 102 ALA A O 1
ATOM 814 N N . LEU A 1 103 ? -6.43 0.373 -7.328 1 93.38 103 LEU A N 1
ATOM 815 C CA . LEU A 1 103 ? -5.094 0.725 -6.859 1 93.38 103 LEU A CA 1
ATOM 816 C C . LEU A 1 103 ? -4.355 -0.506 -6.344 1 93.38 103 LEU A C 1
ATOM 818 O O . LEU A 1 103 ? -3.137 -0.608 -6.484 1 93.38 103 LEU A O 1
ATOM 822 N N . SER A 1 104 ? -5.113 -1.429 -5.812 1 90.69 104 SER A N 1
ATOM 823 C CA . SER A 1 104 ? -4.523 -2.637 -5.242 1 90.69 104 SER A CA 1
ATOM 824 C C . SER A 1 104 ? -3.705 -3.396 -6.277 1 90.69 104 SER A C 1
ATOM 826 O O . SER A 1 104 ? -2.695 -4.02 -5.945 1 90.69 104 SER A O 1
ATOM 828 N N . GLY A 1 105 ? -4.121 -3.375 -7.48 1 90.25 105 GLY A N 1
ATOM 829 C CA . GLY A 1 105 ? -3.371 -4.023 -8.539 1 90.25 105 GLY A CA 1
ATOM 830 C C . GLY A 1 105 ? -1.953 -3.504 -8.672 1 90.25 105 GLY A C 1
ATOM 831 O O . GLY A 1 105 ? -1.042 -4.254 -9.031 1 90.25 105 GLY A O 1
ATOM 832 N N . ASN A 1 106 ? -1.749 -2.25 -8.367 1 93.25 106 ASN A N 1
ATOM 833 C CA . ASN A 1 106 ? -0.431 -1.632 -8.461 1 93.25 106 ASN A CA 1
ATOM 834 C C . ASN A 1 106 ? 0.505 -2.135 -7.367 1 93.25 106 ASN A C 1
ATOM 836 O O . ASN A 1 106 ? 1.723 -1.972 -7.461 1 93.25 106 ASN A O 1
ATOM 840 N N . LEU A 1 107 ? -0.088 -2.732 -6.363 1 92.44 107 LEU A N 1
ATOM 841 C CA . LEU A 1 107 ? 0.723 -3.172 -5.23 1 92.44 107 LEU A CA 1
ATOM 842 C C . LEU A 1 107 ? 1.224 -4.598 -5.445 1 92.44 107 LEU A C 1
ATOM 844 O O . LEU A 1 107 ? 2.148 -5.043 -4.758 1 92.44 107 LEU A O 1
ATOM 848 N N . VAL A 1 108 ? 0.698 -5.309 -6.363 1 91.5 108 VAL A N 1
ATOM 849 C CA . VAL A 1 108 ? 0.942 -6.734 -6.555 1 91.5 108 VAL A CA 1
ATOM 850 C C . VAL A 1 108 ? 2.428 -6.973 -6.824 1 91.5 108 VAL A C 1
ATOM 852 O O . VAL A 1 108 ? 3.062 -7.785 -6.145 1 91.5 108 VAL A O 1
ATOM 855 N N . PRO A 1 109 ? 3.043 -6.246 -7.719 1 93.38 109 PRO A N 1
ATOM 856 C CA . PRO A 1 109 ? 4.465 -6.504 -7.965 1 93.38 109 PRO A CA 1
ATOM 857 C C . PRO A 1 109 ? 5.34 -6.195 -6.754 1 93.38 109 PRO A C 1
ATOM 859 O O . PRO A 1 109 ? 6.406 -6.793 -6.594 1 93.38 109 PRO A O 1
ATOM 862 N N . LEU A 1 110 ? 4.906 -5.23 -5.945 1 94.31 110 LEU A N 1
ATOM 863 C CA . LEU A 1 110 ? 5.656 -4.91 -4.738 1 94.31 110 LEU A CA 1
ATOM 864 C C . LEU A 1 110 ? 5.621 -6.074 -3.752 1 94.31 110 LEU A C 1
ATOM 866 O O . LEU A 1 110 ? 6.652 -6.449 -3.191 1 94.31 110 LEU A O 1
ATOM 870 N N . PHE A 1 111 ? 4.445 -6.629 -3.623 1 92.56 111 PHE A N 1
ATOM 871 C CA . PHE A 1 111 ? 4.312 -7.773 -2.73 1 92.56 111 PHE A CA 1
ATOM 872 C C . PHE A 1 111 ? 5.125 -8.961 -3.242 1 92.56 111 PHE A C 1
ATOM 874 O O . PHE A 1 111 ? 5.746 -9.672 -2.455 1 92.56 111 PHE A O 1
ATOM 881 N N . PHE A 1 112 ? 5.074 -9.148 -4.531 1 94.19 112 PHE A N 1
ATOM 882 C CA . PHE A 1 112 ? 5.871 -10.211 -5.133 1 94.19 112 PHE A CA 1
ATOM 883 C C . PHE A 1 112 ? 7.344 -10.062 -4.762 1 94.19 112 PHE A C 1
ATOM 885 O O . PHE A 1 112 ? 7.965 -11.008 -4.273 1 94.19 112 PHE A O 1
ATOM 892 N N . ALA A 1 113 ? 7.867 -8.867 -4.949 1 95.81 113 ALA A N 1
ATOM 893 C CA . ALA A 1 113 ? 9.273 -8.586 -4.66 1 95.81 113 ALA A CA 1
ATOM 894 C C . ALA A 1 113 ? 9.562 -8.727 -3.166 1 95.81 113 ALA A C 1
ATOM 896 O O . ALA A 1 113 ? 10.539 -9.359 -2.771 1 95.81 113 ALA A O 1
ATOM 897 N N . LEU A 1 114 ? 8.695 -8.203 -2.387 1 94.31 114 LEU A N 1
ATOM 898 C CA . LEU A 1 114 ? 8.883 -8.164 -0.939 1 94.31 114 LEU A CA 1
ATOM 899 C C . LEU A 1 114 ? 8.844 -9.562 -0.347 1 94.31 114 LEU A C 1
ATOM 901 O O . LEU A 1 114 ? 9.641 -9.891 0.539 1 94.31 114 LEU A O 1
ATOM 905 N N . ASN A 1 115 ? 7.926 -10.375 -0.787 1 94 115 ASN A N 1
ATOM 906 C CA . ASN A 1 115 ? 7.805 -11.734 -0.272 1 94 115 ASN A CA 1
ATOM 907 C C . ASN A 1 115 ? 9.047 -12.562 -0.579 1 94 115 ASN A C 1
ATOM 909 O O . ASN A 1 115 ? 9.516 -13.32 0.27 1 94 115 ASN A O 1
ATOM 913 N N . HIS A 1 116 ? 9.57 -12.406 -1.73 1 94.62 116 HIS A N 1
ATOM 914 C CA . HIS A 1 116 ? 10.766 -13.164 -2.096 1 94.62 116 HIS A CA 1
ATOM 915 C C . HIS A 1 116 ? 11.984 -12.656 -1.342 1 94.62 116 HIS A C 1
ATOM 917 O O . HIS A 1 116 ? 12.898 -13.43 -1.04 1 94.62 116 HIS A O 1
ATOM 923 N N . GLN A 1 117 ? 11.977 -11.344 -1.022 1 92.75 117 GLN A N 1
ATOM 924 C CA . GLN A 1 117 ? 13.031 -10.82 -0.155 1 92.75 117 GLN A CA 1
ATOM 925 C C . GLN A 1 117 ? 12.914 -11.398 1.254 1 92.75 117 GLN A C 1
ATOM 927 O O . GLN A 1 117 ? 13.914 -11.812 1.842 1 92.75 117 GLN A O 1
ATOM 932 N N . LEU A 1 118 ? 11.703 -11.414 1.756 1 90.31 118 LEU A N 1
ATOM 933 C CA . LEU A 1 118 ? 11.438 -11.922 3.098 1 90.31 118 LEU A CA 1
ATOM 934 C C . LEU A 1 118 ? 11.867 -13.383 3.223 1 90.31 118 LEU A C 1
ATOM 936 O O . LEU A 1 118 ? 12.445 -13.773 4.234 1 90.31 118 LEU A O 1
ATOM 940 N N . LEU A 1 119 ? 11.609 -14.164 2.197 1 93.12 119 LEU A N 1
ATOM 941 C CA . LEU A 1 119 ? 11.891 -15.594 2.211 1 93.12 119 LEU A CA 1
ATOM 942 C C . LEU A 1 119 ? 13.344 -15.867 1.817 1 93.12 119 LEU A C 1
ATOM 944 O O . LEU A 1 119 ? 13.789 -17.016 1.824 1 93.12 119 LEU A O 1
ATOM 948 N N . LYS A 1 120 ? 14.094 -14.828 1.483 1 93.88 120 LYS A N 1
ATOM 949 C CA . LYS A 1 120 ? 15.477 -14.953 1.035 1 93.88 120 LYS A CA 1
ATOM 950 C C . LYS A 1 120 ? 15.594 -15.977 -0.095 1 93.88 120 LYS A C 1
ATOM 952 O O . LYS A 1 120 ? 16.422 -16.891 -0.031 1 93.88 120 LYS A O 1
ATOM 957 N N . THR A 1 121 ? 14.781 -15.789 -1.076 1 96.25 121 THR A N 1
ATOM 958 C CA . THR A 1 121 ? 14.672 -16.734 -2.188 1 96.25 121 THR A CA 1
ATOM 959 C C . THR A 1 121 ? 15.891 -16.641 -3.096 1 96.25 121 THR A C 1
ATOM 961 O O . THR A 1 121 ? 16.297 -15.539 -3.488 1 96.25 121 THR A O 1
ATOM 964 N N . ASP A 1 122 ? 16.453 -17.797 -3.396 1 96.56 122 ASP A N 1
ATOM 965 C CA . ASP A 1 122 ? 17.562 -17.844 -4.359 1 96.56 122 ASP A CA 1
ATOM 966 C C . ASP A 1 122 ? 17.031 -17.984 -5.785 1 96.56 122 ASP A C 1
ATOM 968 O O . ASP A 1 122 ? 17.547 -17.344 -6.707 1 96.56 122 ASP A O 1
ATOM 972 N N . VAL A 1 123 ? 15.945 -18.828 -5.91 1 96.62 123 VAL A N 1
ATOM 973 C CA . VAL A 1 123 ? 15.391 -19.109 -7.23 1 96.62 123 VAL A CA 1
ATOM 974 C C . VAL A 1 123 ? 13.867 -19.016 -7.184 1 96.62 123 VAL A C 1
ATOM 976 O O . VAL A 1 123 ? 13.227 -19.594 -6.301 1 96.62 123 VAL A O 1
ATOM 979 N N . ILE A 1 124 ? 13.359 -18.25 -8.039 1 97.19 124 ILE A N 1
ATOM 980 C CA . ILE A 1 124 ? 11.914 -18.172 -8.211 1 97.19 124 ILE A CA 1
ATOM 981 C C . ILE A 1 124 ? 11.484 -19 -9.414 1 97.19 124 ILE A C 1
ATOM 983 O O . ILE A 1 124 ? 12.016 -18.828 -10.516 1 97.19 124 ILE A O 1
ATOM 987 N N . ILE A 1 125 ? 10.531 -19.906 -9.203 1 96.06 125 ILE A N 1
ATOM 988 C CA . ILE A 1 125 ? 9.953 -20.703 -10.281 1 96.06 125 ILE A CA 1
ATOM 989 C C . ILE A 1 125 ? 8.516 -20.25 -10.539 1 96.06 125 ILE A C 1
ATOM 991 O O . ILE A 1 125 ? 7.68 -20.281 -9.633 1 96.06 125 ILE A O 1
ATOM 995 N N . MET A 1 126 ? 8.297 -19.812 -11.727 1 94.62 126 MET A N 1
ATOM 996 C CA . MET A 1 126 ? 6.969 -19.25 -11.984 1 94.62 126 MET A CA 1
ATOM 997 C C . MET A 1 126 ? 6.555 -19.484 -13.438 1 94.62 126 MET A C 1
ATOM 999 O O . MET A 1 126 ? 7.375 -19.859 -14.273 1 94.62 126 MET A O 1
ATOM 1003 N N . GLY A 1 127 ? 5.242 -19.375 -13.68 1 93 127 GLY A N 1
A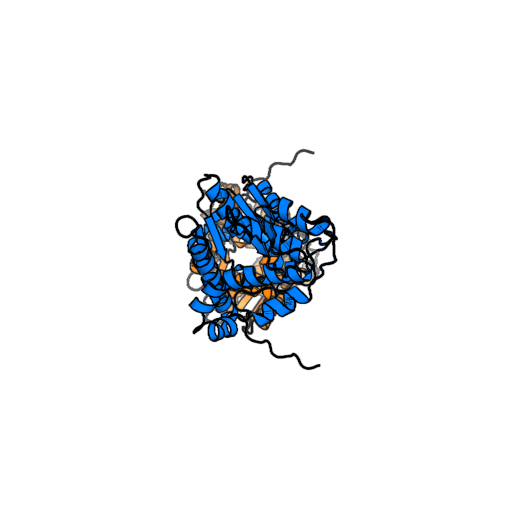TOM 1004 C CA . GLY A 1 127 ? 4.762 -19.375 -15.055 1 93 127 GLY A CA 1
ATOM 1005 C C . GLY A 1 127 ? 5.148 -18.125 -15.828 1 93 127 GLY A C 1
ATOM 1006 O O . GLY A 1 127 ? 5.344 -17.062 -15.234 1 93 127 GLY A O 1
ATOM 1007 N N . ASP A 1 128 ? 5.18 -18.281 -17.062 1 92.56 128 ASP A N 1
ATOM 1008 C CA . ASP A 1 128 ? 5.629 -17.172 -17.891 1 92.56 128 ASP A CA 1
ATOM 1009 C C . ASP A 1 128 ? 4.59 -16.047 -17.922 1 92.56 128 ASP A C 1
ATOM 1011 O O . ASP A 1 128 ? 4.895 -14.922 -18.312 1 92.56 128 ASP A O 1
ATOM 1015 N N . ASP A 1 129 ? 3.357 -16.344 -17.562 1 89.44 129 ASP A N 1
ATOM 1016 C CA . ASP A 1 129 ? 2.338 -15.312 -17.453 1 89.44 129 ASP A CA 1
ATOM 1017 C C . ASP A 1 129 ? 2.695 -14.297 -16.375 1 89.44 129 ASP A C 1
ATOM 1019 O O . ASP A 1 129 ? 2.158 -13.188 -16.359 1 89.44 129 ASP A O 1
ATOM 1023 N N . MET A 1 130 ? 3.654 -14.617 -15.516 1 93.12 130 MET A N 1
ATOM 1024 C CA . MET A 1 130 ? 4.066 -13.75 -14.422 1 93.12 130 MET A CA 1
ATOM 1025 C C . MET A 1 130 ? 5.195 -12.82 -14.852 1 93.12 130 MET A C 1
ATOM 1027 O O . MET A 1 130 ? 5.652 -11.984 -14.07 1 93.12 130 MET A O 1
ATOM 1031 N N . ALA A 1 131 ? 5.555 -12.859 -16.094 1 94.81 131 ALA A N 1
ATOM 1032 C CA . ALA A 1 131 ? 6.723 -12.141 -16.594 1 94.81 131 ALA A CA 1
ATOM 1033 C C . ALA A 1 131 ? 6.598 -10.641 -16.328 1 94.81 131 ALA A C 1
ATOM 1035 O O . ALA A 1 131 ? 7.547 -10.008 -15.852 1 94.81 131 ALA A O 1
ATOM 1036 N N . PRO A 1 132 ? 5.438 -10.047 -16.594 1 94.62 132 PRO A N 1
ATOM 1037 C CA . PRO A 1 132 ? 5.344 -8.609 -16.328 1 94.62 132 PRO A CA 1
ATOM 1038 C C . PRO A 1 132 ? 5.602 -8.258 -14.867 1 94.62 132 PRO A C 1
ATOM 1040 O O . PRO A 1 132 ? 6.309 -7.285 -14.578 1 94.62 132 PRO A O 1
ATOM 1043 N N . ILE A 1 133 ? 5.074 -9.008 -13.977 1 94.69 133 ILE A N 1
ATOM 1044 C CA . ILE A 1 133 ? 5.254 -8.781 -12.547 1 94.69 133 ILE A CA 1
ATOM 1045 C C . ILE A 1 133 ? 6.707 -9.031 -12.164 1 94.69 133 ILE A C 1
ATOM 1047 O O . ILE A 1 133 ? 7.312 -8.234 -11.438 1 94.69 133 ILE A O 1
ATOM 1051 N N . ALA A 1 134 ? 7.25 -10.086 -12.688 1 96.31 134 ALA A N 1
ATOM 1052 C CA . ALA A 1 134 ? 8.625 -10.461 -12.398 1 96.31 134 ALA A CA 1
ATOM 1053 C C . ALA A 1 134 ? 9.609 -9.406 -12.891 1 96.31 134 ALA A C 1
ATOM 1055 O O . ALA A 1 134 ? 10.578 -9.078 -12.203 1 96.31 134 ALA A O 1
ATOM 1056 N N . ASN A 1 135 ? 9.367 -8.922 -14.055 1 96.12 135 ASN A N 1
ATOM 1057 C CA . ASN A 1 135 ? 10.234 -7.898 -14.625 1 96.12 135 ASN A CA 1
ATOM 1058 C C . ASN A 1 135 ? 10.227 -6.625 -13.781 1 96.12 135 ASN A C 1
ATOM 1060 O O . ASN A 1 135 ? 11.273 -6.031 -13.531 1 96.12 135 ASN A O 1
ATOM 1064 N N . LEU A 1 136 ? 9.07 -6.215 -13.406 1 96.38 136 LEU A N 1
ATOM 1065 C CA . LEU A 1 136 ? 8.969 -5.043 -12.547 1 96.38 136 LEU A CA 1
ATOM 1066 C C . LEU A 1 136 ? 9.672 -5.285 -11.219 1 96.38 136 LEU A C 1
ATOM 1068 O O . LEU A 1 136 ? 10.336 -4.387 -10.688 1 96.38 136 LEU A O 1
ATOM 1072 N N . ALA A 1 137 ? 9.516 -6.457 -10.695 1 96.5 137 ALA A N 1
ATOM 1073 C CA . ALA A 1 137 ? 10.188 -6.801 -9.445 1 96.5 137 ALA A CA 1
ATOM 1074 C C . ALA A 1 137 ? 11.695 -6.66 -9.578 1 96.5 137 ALA A C 1
ATOM 1076 O O . ALA A 1 137 ? 12.367 -6.156 -8.672 1 96.5 137 ALA A O 1
ATOM 1077 N N . ILE A 1 138 ? 12.273 -7.051 -10.68 1 96.31 138 ILE A N 1
ATOM 1078 C CA . ILE A 1 138 ? 13.703 -6.918 -10.922 1 96.31 138 ILE A CA 1
ATOM 1079 C C . ILE A 1 138 ? 14.102 -5.445 -10.867 1 96.31 138 ILE A C 1
ATOM 1081 O O . ILE A 1 138 ? 15.109 -5.09 -10.266 1 96.31 138 ILE A O 1
ATOM 1085 N N . LYS A 1 139 ? 13.328 -4.656 -11.484 1 94.88 139 LYS A N 1
ATOM 1086 C CA . LYS A 1 139 ? 13.586 -3.219 -11.477 1 94.88 139 LYS A CA 1
ATOM 1087 C C . LYS A 1 139 ? 13.562 -2.668 -10.055 1 94.88 139 LYS A C 1
ATOM 1089 O O . LYS A 1 139 ? 14.438 -1.881 -9.672 1 94.88 139 LYS A O 1
ATOM 1094 N N . ILE A 1 140 ? 12.617 -3.072 -9.297 1 94.69 140 ILE A N 1
ATOM 1095 C CA . ILE A 1 140 ? 12.469 -2.611 -7.918 1 94.69 140 ILE A CA 1
ATOM 1096 C C . ILE A 1 140 ? 13.695 -3.023 -7.105 1 94.69 140 ILE A C 1
ATOM 1098 O O . ILE A 1 140 ? 14.312 -2.191 -6.434 1 94.69 140 ILE A O 1
ATOM 1102 N N . TRP A 1 141 ? 14.078 -4.309 -7.199 1 95.31 141 TRP A N 1
ATOM 1103 C CA . TRP A 1 141 ? 15.242 -4.805 -6.477 1 95.31 141 TRP A CA 1
ATOM 1104 C C . TRP A 1 141 ? 16.5 -4.031 -6.875 1 95.31 141 TRP A C 1
ATOM 1106 O O . TRP A 1 141 ? 17.281 -3.633 -6.016 1 95.31 141 TRP A O 1
ATOM 1116 N N . SER A 1 142 ? 16.656 -3.797 -8.125 1 94.25 142 SER A N 1
ATOM 1117 C CA . SER A 1 142 ? 17.812 -3.074 -8.625 1 94.25 142 SER A CA 1
ATOM 1118 C C . SER A 1 142 ? 17.875 -1.654 -8.07 1 94.25 142 SER A C 1
ATOM 1120 O O . SER A 1 142 ? 18.922 -1.196 -7.613 1 94.25 142 SER A O 1
ATOM 1122 N N . ARG A 1 143 ? 16.781 -0.954 -8.07 1 90.38 143 ARG A N 1
ATOM 1123 C CA . ARG A 1 143 ? 16.703 0.413 -7.562 1 90.38 143 ARG A CA 1
ATOM 1124 C C . ARG A 1 143 ? 17 0.458 -6.066 1 90.38 143 ARG A C 1
ATOM 1126 O O . ARG A 1 143 ? 17.562 1.432 -5.566 1 90.38 143 ARG A O 1
ATOM 1133 N N . MET A 1 144 ? 16.672 -0.583 -5.434 1 89.38 144 MET A N 1
ATOM 1134 C CA . MET A 1 144 ? 16.906 -0.662 -3.996 1 89.38 144 MET A CA 1
ATOM 1135 C C . MET A 1 144 ? 18.281 -1.245 -3.699 1 89.38 144 MET A C 1
ATOM 1137 O O . MET A 1 144 ? 18.625 -1.49 -2.541 1 89.38 144 MET A O 1
ATOM 1141 N N . LYS A 1 145 ? 19.047 -1.591 -4.754 1 92.5 145 LYS A N 1
ATOM 1142 C CA . LYS A 1 145 ? 20.391 -2.146 -4.652 1 92.5 145 LYS A CA 1
ATOM 1143 C C . LYS A 1 145 ? 20.375 -3.502 -3.951 1 92.5 145 LYS A C 1
ATOM 1145 O O . LYS A 1 145 ? 21.234 -3.777 -3.105 1 92.5 145 LYS A O 1
ATOM 1150 N N . ILE A 1 146 ? 19.359 -4.227 -4.195 1 93.31 146 ILE A N 1
ATOM 1151 C CA . ILE A 1 146 ? 19.234 -5.605 -3.738 1 93.31 146 ILE A CA 1
ATOM 1152 C C . ILE A 1 146 ? 19.469 -6.562 -4.906 1 93.31 146 ILE A C 1
ATOM 1154 O O . ILE A 1 146 ? 18.938 -6.355 -6 1 93.31 146 ILE A O 1
ATOM 1158 N N . GLN A 1 147 ? 20.25 -7.531 -4.719 1 95.38 147 GLN A N 1
ATOM 1159 C CA . GLN A 1 147 ? 20.453 -8.531 -5.758 1 95.38 147 GLN A CA 1
ATOM 1160 C C . GLN A 1 147 ? 19.203 -9.352 -6.004 1 95.38 147 GLN A C 1
ATOM 1162 O O . GLN A 1 147 ? 18.688 -10.016 -5.094 1 95.38 147 GLN A O 1
ATOM 1167 N N . PRO A 1 148 ? 18.703 -9.289 -7.207 1 96.25 148 PRO A N 1
ATOM 1168 C CA . PRO A 1 148 ? 17.5 -10.07 -7.492 1 96.25 148 PRO A CA 1
ATOM 1169 C C . PRO A 1 148 ? 17.75 -11.57 -7.488 1 96.25 148 PRO A C 1
ATOM 1171 O O . PRO A 1 148 ? 18.844 -12.016 -7.867 1 96.25 148 PRO A O 1
ATOM 1174 N N . PRO A 1 149 ? 16.797 -12.383 -7.035 1 96.94 149 PRO A N 1
ATOM 1175 C CA . PRO A 1 149 ? 16.906 -13.836 -7.199 1 96.94 149 PRO A CA 1
ATOM 1176 C C . PRO A 1 149 ? 16.906 -14.258 -8.664 1 96.94 149 PRO A C 1
ATOM 1178 O O . PRO A 1 149 ? 16.453 -13.5 -9.531 1 96.94 149 PRO A O 1
ATOM 1181 N N . THR A 1 150 ? 17.422 -15.461 -8.844 1 96.06 150 THR A N 1
ATOM 1182 C CA . THR A 1 150 ? 17.312 -16.047 -10.172 1 96.06 150 THR A CA 1
ATOM 1183 C C . THR A 1 150 ? 15.859 -16.422 -10.469 1 96.06 150 THR A C 1
ATOM 1185 O O . THR A 1 150 ? 15.156 -16.953 -9.609 1 96.06 150 THR A O 1
ATOM 1188 N N . GLN A 1 151 ? 15.43 -16.062 -11.664 1 95.31 151 GLN A N 1
ATOM 1189 C CA . GLN A 1 151 ? 14.047 -16.328 -12.031 1 95.31 151 GLN A CA 1
ATOM 1190 C C . GLN A 1 151 ? 13.977 -17.375 -13.148 1 95.31 151 GLN A C 1
ATOM 1192 O O . GLN A 1 151 ? 14.617 -17.219 -14.188 1 95.31 151 GLN A O 1
ATOM 1197 N N . VAL A 1 152 ? 13.281 -18.469 -12.844 1 94.25 152 VAL A N 1
ATOM 1198 C CA . VAL A 1 152 ? 13.039 -19.531 -13.812 1 94.25 152 VAL A CA 1
ATOM 1199 C C . VAL A 1 152 ? 11.562 -19.547 -14.195 1 94.25 152 VAL A C 1
ATOM 1201 O O . VAL A 1 152 ? 10.695 -19.719 -13.336 1 94.25 152 VAL A O 1
ATOM 1204 N N . MET A 1 153 ? 11.32 -19.406 -15.484 1 94.31 153 MET A N 1
ATOM 1205 C CA . MET A 1 153 ? 9.945 -19.391 -15.961 1 94.31 153 MET A CA 1
ATOM 1206 C C . MET A 1 153 ? 9.656 -20.625 -16.812 1 94.31 153 MET A C 1
ATOM 1208 O O . MET A 1 153 ? 10.539 -21.125 -17.516 1 94.31 153 MET A O 1
ATOM 1212 N N . PHE A 1 154 ? 8.484 -21.078 -16.656 1 89.31 154 PHE A N 1
ATOM 1213 C CA . PHE A 1 154 ? 8.031 -22.188 -17.484 1 89.31 154 PHE A CA 1
ATOM 1214 C C . PHE A 1 154 ? 6.723 -21.828 -18.188 1 89.31 154 PHE A C 1
ATOM 1216 O O . PHE A 1 154 ? 5.93 -21.047 -17.688 1 89.31 154 PHE A O 1
ATOM 1223 N N . PRO A 1 155 ? 6.578 -22.453 -19.359 1 87.88 155 PRO A N 1
ATOM 1224 C CA . PRO A 1 155 ? 5.297 -22.219 -20.031 1 87.88 155 PRO A CA 1
ATOM 1225 C C . PRO A 1 155 ? 4.121 -22.859 -19.297 1 87.88 155 PRO A C 1
ATOM 1227 O O . PRO A 1 155 ? 4.246 -23.953 -18.766 1 87.88 155 PRO A O 1
ATOM 1230 N N . LEU A 1 156 ? 3.045 -22.156 -19.312 1 87.19 156 LEU A N 1
ATOM 1231 C CA . LEU A 1 156 ? 1.837 -22.703 -18.719 1 87.19 156 LEU A CA 1
ATOM 1232 C C . LEU A 1 156 ? 1.293 -23.859 -19.562 1 87.19 156 LEU A C 1
ATOM 1234 O O . LEU A 1 156 ? 1.492 -23.891 -20.781 1 87.19 156 LEU A O 1
ATOM 1238 N N . LEU A 1 157 ? 0.661 -24.734 -18.844 1 86.38 157 LEU A N 1
ATOM 1239 C CA . LEU A 1 157 ? 0.002 -25.812 -19.578 1 86.38 157 LEU A CA 1
ATOM 1240 C C . LEU A 1 157 ? -1.13 -25.266 -20.453 1 86.38 157 LEU A C 1
ATOM 1242 O O . LEU A 1 157 ? -1.841 -24.344 -20.031 1 86.38 157 LEU A O 1
ATOM 1246 N N . PRO A 1 158 ? -1.21 -25.859 -21.531 1 85 158 PRO A N 1
ATOM 1247 C CA . PRO A 1 158 ? -2.355 -25.438 -22.344 1 85 158 PRO A CA 1
ATOM 1248 C C . PRO A 1 158 ? -3.689 -25.906 -21.766 1 85 158 PRO A C 1
ATOM 1250 O O . PRO A 1 158 ? -3.766 -26.984 -21.156 1 85 158 PRO A O 1
ATOM 1253 N N . GLY A 1 159 ? -4.621 -25.016 -21.938 1 85.5 159 GLY A N 1
ATOM 1254 C CA . GLY A 1 159 ? -5.969 -25.531 -21.75 1 85.5 159 GLY A CA 1
ATOM 1255 C C . GLY A 1 159 ? -6.41 -26.484 -22.844 1 85.5 159 GLY A C 1
ATOM 1256 O O . GLY A 1 159 ? -5.727 -26.641 -23.844 1 85.5 159 GLY A O 1
ATOM 1257 N N . CYS A 1 160 ? -7.527 -27.109 -22.625 1 87.19 160 CYS A N 1
ATOM 1258 C CA . CYS A 1 160 ? -8.008 -28.078 -23.594 1 87.19 160 CYS A CA 1
ATOM 1259 C C . CYS A 1 160 ? -8.508 -27.375 -24.859 1 87.19 160 CYS A C 1
ATOM 1261 O O . CYS A 1 160 ? -8.711 -28.016 -25.891 1 87.19 160 CYS A O 1
ATOM 1263 N N . ASP A 1 161 ? -8.594 -26.109 -24.812 1 82.88 161 ASP A N 1
ATOM 1264 C CA . ASP A 1 161 ? -8.938 -25.328 -26 1 82.88 161 ASP A CA 1
ATOM 1265 C C . ASP A 1 161 ? -7.676 -24.891 -26.75 1 82.88 161 ASP A C 1
ATOM 1267 O O . ASP A 1 161 ? -7.766 -24.203 -27.766 1 82.88 161 ASP A O 1
ATOM 1271 N N . GLY A 1 162 ? -6.562 -25.297 -26.234 1 77.88 162 GLY A N 1
ATOM 1272 C CA . GLY A 1 162 ? -5.301 -24.969 -26.891 1 77.88 162 GLY A CA 1
ATOM 1273 C C . GLY A 1 162 ? -4.73 -23.625 -26.453 1 77.88 162 GLY A C 1
ATOM 1274 O O . GLY A 1 162 ? -3.605 -23.281 -26.828 1 77.88 162 GLY A O 1
ATOM 1275 N N . LYS A 1 163 ? -5.543 -22.922 -25.797 1 77.81 163 LYS A N 1
ATOM 1276 C CA . LYS A 1 163 ? -5.07 -21.641 -25.281 1 77.81 163 LYS A CA 1
ATOM 1277 C C . LYS A 1 163 ? -4.465 -21.797 -23.891 1 77.81 163 LYS A C 1
ATOM 1279 O O . LYS A 1 163 ? -4.379 -22.906 -23.375 1 77.81 163 LYS A O 1
ATOM 1284 N N . LYS A 1 164 ? -3.881 -20.75 -23.5 1 71.25 164 LYS A N 1
ATOM 1285 C CA . LYS A 1 164 ? -3.299 -20.781 -22.172 1 71.25 164 LYS A CA 1
ATOM 1286 C C . LYS A 1 164 ? -4.336 -21.203 -21.125 1 71.25 164 LYS A C 1
ATOM 1288 O O . LYS A 1 164 ? -5.473 -20.719 -21.156 1 71.25 164 LYS A O 1
ATOM 1293 N N . MET A 1 165 ? -3.92 -22.141 -20.375 1 71.5 165 MET A N 1
ATOM 1294 C CA . MET A 1 165 ? -4.836 -22.609 -19.328 1 71.5 165 MET A CA 1
ATOM 1295 C C . MET A 1 165 ? -5.168 -21.469 -18.359 1 71.5 165 MET A C 1
ATOM 1297 O O . MET A 1 165 ? -4.273 -20.766 -17.891 1 71.5 165 MET A O 1
ATOM 1301 N N . SER A 1 166 ? -6.395 -21.172 -18.359 1 68.06 166 SER A N 1
ATOM 1302 C CA . SER A 1 166 ? -6.863 -20.094 -17.5 1 68.06 166 SER A CA 1
ATOM 1303 C C . SER A 1 166 ? -8.039 -20.531 -16.625 1 68.06 166 SER A C 1
ATOM 1305 O O . SER A 1 166 ? -8.914 -21.281 -17.094 1 68.06 166 SER A O 1
ATOM 1307 N N . CYS A 1 167 ? -7.91 -20.141 -15.383 1 61.75 167 CYS A N 1
ATOM 1308 C CA . CYS A 1 167 ? -9.008 -20.453 -14.469 1 61.75 167 CYS A CA 1
ATOM 1309 C C . CYS A 1 167 ? -10.289 -19.75 -14.914 1 61.75 167 CYS A C 1
ATOM 1311 O O . CYS A 1 167 ? -11.383 -20.125 -14.492 1 61.75 167 CYS A O 1
ATOM 1313 N N . SER A 1 168 ? -10.102 -18.828 -15.781 1 59.25 168 SER A N 1
ATOM 1314 C CA . SER A 1 168 ? -11.258 -18.078 -16.25 1 59.25 168 SER A CA 1
ATOM 1315 C C . SER A 1 168 ? -12.023 -18.828 -17.328 1 59.25 168 SER A C 1
ATOM 1317 O O . SER A 1 168 ? -13.156 -18.469 -17.656 1 59.25 168 SER A O 1
ATOM 1319 N N . SER A 1 169 ? -11.43 -19.922 -17.812 1 68.94 169 SER A N 1
ATOM 1320 C CA . SER A 1 169 ? -12.102 -20.766 -18.797 1 68.94 169 SER A CA 1
ATOM 1321 C C . SER A 1 169 ? -12.352 -22.156 -18.25 1 68.94 169 SER A C 1
ATOM 1323 O O . SER A 1 169 ? -11.695 -23.125 -18.656 1 68.94 169 SER A O 1
ATOM 1325 N N . PRO A 1 170 ? -13.328 -22.203 -17.469 1 71.56 170 PRO A N 1
ATOM 1326 C CA . PRO A 1 170 ? -13.539 -23.453 -16.719 1 71.56 170 PRO A CA 1
ATOM 1327 C C . PRO A 1 170 ? -13.789 -24.641 -17.641 1 71.56 170 PRO A C 1
ATOM 1329 O O . PRO A 1 170 ? -13.461 -25.781 -17.297 1 71.56 170 PRO A O 1
ATOM 1332 N N . ASP A 1 171 ? -14.18 -24.359 -18.812 1 77.69 171 ASP A N 1
ATOM 1333 C CA . ASP A 1 171 ? -14.531 -25.438 -19.734 1 77.69 171 ASP A CA 1
ATOM 1334 C C . ASP A 1 171 ? -13.281 -26.156 -20.25 1 77.69 171 ASP A C 1
ATOM 1336 O O . ASP A 1 171 ? -13.367 -27.281 -20.75 1 77.69 171 ASP A O 1
ATOM 1340 N N . PHE A 1 172 ? -12.211 -25.516 -20.047 1 78 172 PHE A N 1
ATOM 1341 C CA . PHE A 1 172 ? -11.016 -26.078 -20.672 1 78 172 PHE A CA 1
ATOM 1342 C C . PHE A 1 172 ? -9.906 -26.25 -19.641 1 78 172 PHE A C 1
ATOM 1344 O O . PHE A 1 172 ? -8.797 -26.672 -19.969 1 78 172 PHE A O 1
ATOM 1351 N N . PHE A 1 173 ? -10.289 -25.938 -18.469 1 84.5 173 PHE A N 1
ATOM 1352 C CA . PHE A 1 173 ? -9.328 -26.031 -17.359 1 84.5 173 PHE A CA 1
ATOM 1353 C C . PHE A 1 173 ? -9.406 -27.406 -16.703 1 84.5 173 PHE A C 1
ATOM 1355 O O . PHE A 1 173 ? -10.5 -27.938 -16.484 1 84.5 173 PHE A O 1
ATOM 1362 N N . LEU A 1 174 ? -8.258 -28.047 -16.531 1 86.38 174 LEU A N 1
ATOM 1363 C CA . LEU A 1 174 ? -8.219 -29.328 -15.812 1 86.38 174 LEU A CA 1
ATOM 1364 C C . LEU A 1 174 ? -8.039 -29.094 -14.312 1 86.38 174 LEU A C 1
ATOM 1366 O O . LEU A 1 174 ? -7.016 -28.562 -13.883 1 86.38 174 LEU A O 1
ATOM 1370 N N . GLU A 1 175 ? -9.008 -29.516 -13.578 1 88.06 175 GLU A N 1
ATOM 1371 C CA . GLU A 1 175 ? -8.992 -29.328 -12.125 1 88.06 175 GLU A CA 1
ATOM 1372 C C . GLU A 1 175 ? -8.844 -30.672 -11.406 1 88.06 175 GLU A C 1
ATOM 1374 O O . GLU A 1 175 ? -9.328 -31.703 -11.891 1 88.06 175 GLU A O 1
ATOM 1379 N N . PRO A 1 176 ? -8.273 -30.609 -10.242 1 90.81 176 PRO A N 1
ATOM 1380 C CA . PRO A 1 176 ? -7.965 -31.844 -9.531 1 90.81 176 PRO A CA 1
ATOM 1381 C C . PRO A 1 176 ? -9.211 -32.656 -9.18 1 90.81 176 PRO A C 1
ATOM 1383 O O . PRO A 1 176 ? -9.156 -33.875 -9.094 1 90.81 176 PRO A O 1
ATOM 1386 N N . PHE A 1 177 ? -10.383 -32 -9.055 1 92.44 177 PHE A N 1
ATOM 1387 C CA . PHE A 1 177 ? -11.547 -32.719 -8.539 1 92.44 177 PHE A CA 1
ATOM 1388 C C . PHE A 1 177 ? -12.5 -33.094 -9.672 1 92.44 177 PHE A C 1
ATOM 1390 O O . PHE A 1 177 ? -13.562 -33.688 -9.43 1 92.44 177 PHE A O 1
ATOM 1397 N N . GLU A 1 178 ? -12.164 -32.812 -10.797 1 91.31 178 GLU A N 1
ATOM 1398 C CA . GLU A 1 178 ? -13 -33.219 -11.93 1 91.31 178 GLU A CA 1
ATOM 1399 C C . GLU A 1 178 ? -13.117 -34.719 -12.023 1 91.31 178 GLU A C 1
ATOM 1401 O O . GLU A 1 178 ? -12.156 -35.438 -11.758 1 91.31 178 GLU A O 1
ATOM 1406 N N . THR A 1 179 ? -14.289 -35.094 -12.461 1 93.19 179 THR A N 1
ATOM 1407 C CA . THR A 1 179 ? -14.508 -36.531 -12.633 1 93.19 179 THR A CA 1
ATOM 1408 C C . THR A 1 179 ? -13.734 -37.062 -13.836 1 93.19 179 THR A C 1
ATOM 1410 O O . THR A 1 179 ? -13.328 -36.281 -14.703 1 93.19 179 THR A O 1
ATOM 1413 N N . SER A 1 180 ? -13.57 -38.375 -13.805 1 95.44 180 SER A N 1
ATOM 1414 C CA . SER A 1 180 ? -12.906 -39.031 -14.93 1 95.44 180 SER A CA 1
ATOM 1415 C C . SER A 1 180 ? -13.617 -38.719 -16.25 1 95.44 180 SER A C 1
ATOM 1417 O O . SER A 1 180 ? -12.969 -38.5 -17.266 1 95.44 180 SER A O 1
ATOM 1419 N N . LYS A 1 181 ? -14.891 -38.656 -16.141 1 95.81 181 LYS A N 1
ATOM 1420 C CA . LYS A 1 181 ? -15.688 -38.375 -17.328 1 95.81 181 LYS A CA 1
ATOM 1421 C C . LYS A 1 181 ? -15.453 -36.938 -17.812 1 95.81 181 LYS A C 1
ATOM 1423 O O . LYS A 1 181 ? -15.336 -36.688 -19 1 95.81 181 LYS A O 1
ATOM 1428 N N . GLN A 1 182 ? -15.438 -36.031 -16.906 1 93.94 182 GLN A N 1
ATOM 1429 C CA . GLN A 1 182 ? -15.203 -34.625 -17.25 1 93.94 182 GLN A CA 1
ATOM 1430 C C . GLN A 1 182 ? -13.836 -34.438 -17.906 1 93.94 182 GLN A C 1
ATOM 1432 O O . GLN A 1 182 ? -13.703 -33.719 -18.891 1 93.94 182 GLN A O 1
ATOM 1437 N N . VAL A 1 183 ? -12.859 -35.125 -17.375 1 95.19 183 VAL A N 1
ATOM 1438 C CA . VAL A 1 183 ? -11.516 -35.062 -17.953 1 95.19 183 VAL A CA 1
ATOM 1439 C C . VAL A 1 183 ? -11.539 -35.594 -19.375 1 95.19 183 VAL A C 1
ATOM 1441 O O . VAL A 1 183 ? -11 -34.969 -20.297 1 95.19 183 VAL A O 1
ATOM 1444 N N . LYS A 1 184 ? -12.18 -36.719 -19.531 1 96 184 LYS A N 1
ATOM 1445 C CA . LYS A 1 184 ? -12.281 -37.344 -20.844 1 96 184 LYS A CA 1
ATOM 1446 C C . LYS A 1 184 ? -12.945 -36.375 -21.844 1 96 184 LYS A C 1
ATOM 1448 O O . LYS A 1 184 ? -12.461 -36.219 -22.9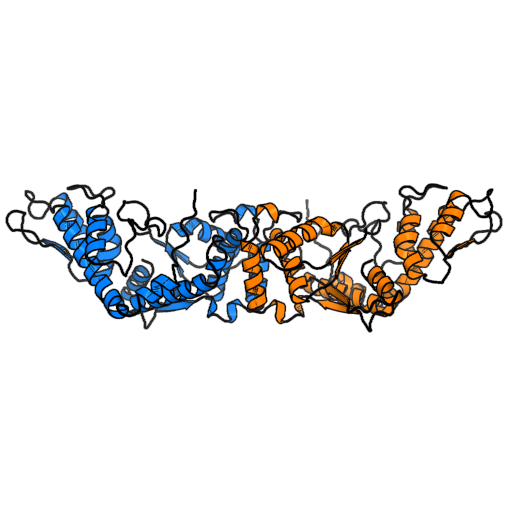69 1 96 184 LYS A O 1
ATOM 1453 N N . VAL A 1 185 ? -13.984 -35.781 -21.422 1 94.88 185 VAL A N 1
ATOM 1454 C CA . VAL A 1 185 ? -14.742 -34.906 -22.297 1 94.88 185 VAL A CA 1
ATOM 1455 C C . VAL A 1 185 ? -13.867 -33.719 -22.688 1 94.88 185 VAL A C 1
ATOM 1457 O O . VAL A 1 185 ? -13.805 -33.344 -23.875 1 94.88 185 VAL A O 1
ATOM 1460 N N . LYS A 1 186 ? -13.188 -33.094 -21.781 1 93.19 186 LYS A N 1
ATOM 1461 C CA . LYS A 1 186 ? -12.359 -31.922 -22.047 1 93.19 186 LYS A CA 1
ATOM 1462 C C . LYS A 1 186 ? -11.195 -32.281 -22.984 1 93.19 186 LYS A C 1
ATOM 1464 O O . LYS A 1 186 ? -10.93 -31.547 -23.938 1 93.19 186 LYS A O 1
ATOM 1469 N N . VAL A 1 187 ? -10.523 -33.375 -22.75 1 94.25 187 VAL A N 1
ATOM 1470 C CA . VAL A 1 187 ? -9.383 -33.781 -23.547 1 94.25 187 VAL A CA 1
ATOM 1471 C C . VAL A 1 187 ? -9.852 -34.156 -24.953 1 94.25 187 VAL A C 1
ATOM 1473 O O . VAL A 1 187 ? -9.188 -33.875 -25.953 1 94.25 187 VAL A O 1
ATOM 1476 N N . ALA A 1 188 ? -10.969 -34.812 -24.984 1 93.75 188 ALA A N 1
ATOM 1477 C CA . ALA A 1 188 ? -11.523 -35.219 -26.266 1 93.75 188 ALA A CA 1
ATOM 1478 C C . ALA A 1 188 ? -11.781 -34 -27.172 1 93.75 188 ALA A C 1
ATOM 1480 O O . ALA A 1 188 ? -11.633 -34.094 -28.391 1 93.75 188 ALA A O 1
ATOM 1481 N N . ARG A 1 189 ? -12.148 -32.969 -26.562 1 91.56 189 ARG A N 1
ATOM 1482 C CA . ARG A 1 189 ? -12.5 -31.766 -27.297 1 91.56 189 ARG A CA 1
ATOM 1483 C C . ARG A 1 189 ? -11.258 -30.969 -27.688 1 91.56 189 ARG A C 1
ATOM 1485 O O . ARG A 1 189 ? -11.336 -30.047 -28.5 1 91.56 189 ARG A O 1
ATOM 1492 N N . SER A 1 190 ? -10.188 -31.359 -27.219 1 92.94 190 SER A N 1
ATOM 1493 C CA . SER A 1 190 ? -8.953 -30.625 -27.484 1 92.94 190 SER A CA 1
ATOM 1494 C C . SER A 1 190 ? -8.445 -30.875 -28.891 1 92.94 190 SER A C 1
ATOM 1496 O O . SER A 1 190 ? -8.711 -31.938 -29.469 1 92.94 190 SER A O 1
ATOM 1498 N N . PHE A 1 191 ? -7.738 -29.938 -29.422 1 92.94 191 PHE A N 1
ATOM 1499 C CA . PHE A 1 191 ? -7.199 -30.031 -30.766 1 92.94 191 PHE A CA 1
ATOM 1500 C C . PHE A 1 191 ? -6.074 -31.062 -30.828 1 92.94 191 PHE A C 1
ATOM 1502 O O . PHE A 1 191 ? -5.113 -30.984 -30.062 1 92.94 191 PHE A O 1
ATOM 1509 N N . CYS A 1 192 ? -6.211 -31.984 -31.703 1 94.56 192 CYS A N 1
ATOM 1510 C CA . CYS A 1 192 ? -5.227 -33.031 -31.984 1 94.56 192 CYS A CA 1
ATOM 1511 C C . CYS A 1 192 ? -5.461 -33.625 -33.375 1 94.56 192 CYS A C 1
ATOM 1513 O O . CYS A 1 192 ? -6.336 -34.469 -33.531 1 94.56 192 CYS A O 1
ATOM 1515 N N . GLU A 1 193 ? -4.641 -33.281 -34.344 1 94.38 193 GLU A N 1
ATOM 1516 C CA . GLU A 1 193 ? -4.754 -33.781 -35.688 1 94.38 193 GLU A CA 1
ATOM 1517 C C . GLU A 1 193 ? -3.686 -34.844 -36 1 94.38 193 GLU A C 1
ATOM 1519 O O . GLU A 1 193 ? -2.551 -34.719 -35.531 1 94.38 193 GLU A O 1
ATOM 1524 N N . PRO A 1 194 ? -4.098 -35.812 -36.812 1 94.75 194 PRO A N 1
ATOM 1525 C CA . PRO A 1 194 ? -3.121 -36.844 -37.156 1 94.75 194 PRO A CA 1
ATOM 1526 C C . PRO A 1 194 ? -1.824 -36.281 -37.719 1 94.75 194 PRO A C 1
ATOM 1528 O O . PRO A 1 194 ? -1.86 -35.438 -38.625 1 94.75 194 PRO A O 1
ATOM 1531 N N . GLN A 1 195 ? -0.781 -36.688 -37.094 1 95.31 195 GLN A N 1
ATOM 1532 C CA . GLN A 1 195 ? 0.561 -36.375 -37.594 1 95.31 195 GLN A CA 1
ATOM 1533 C C . GLN A 1 195 ? 0.8 -34.875 -37.625 1 95.31 195 GLN A C 1
ATOM 1535 O O . GLN A 1 195 ? 1.421 -34.375 -38.562 1 95.31 195 GLN A O 1
ATOM 1540 N N . ASN A 1 196 ? 0.224 -34.188 -36.75 1 96 196 ASN A N 1
ATOM 1541 C CA . ASN A 1 196 ? 0.399 -32.75 -36.562 1 96 196 ASN A CA 1
ATOM 1542 C C . ASN A 1 196 ? 0.772 -32.406 -35.156 1 96 196 ASN A C 1
ATOM 1544 O O . ASN A 1 196 ? -0.018 -32.594 -34.219 1 96 196 ASN A O 1
ATOM 1548 N N . LEU A 1 197 ? 1.912 -31.844 -35 1 95.06 197 LEU A N 1
ATOM 1549 C CA . LEU A 1 197 ? 2.396 -31.5 -33.688 1 95.06 197 LEU A CA 1
ATOM 1550 C C . LEU A 1 197 ? 1.954 -30.094 -33.281 1 95.06 197 LEU A C 1
ATOM 1552 O O . LEU A 1 197 ? 1.871 -29.781 -32.094 1 95.06 197 LEU A O 1
ATOM 1556 N N . LYS A 1 198 ? 1.732 -29.297 -34.312 1 93.06 198 LYS A N 1
ATOM 1557 C CA . LYS A 1 198 ? 1.427 -27.891 -34.062 1 93.06 198 LYS A CA 1
ATOM 1558 C C . LYS A 1 198 ? 0.075 -27.734 -33.375 1 93.06 198 LYS A C 1
ATOM 1560 O O . LYS A 1 198 ? -0.953 -28.156 -33.906 1 93.06 198 LYS A O 1
ATOM 1565 N N . GLY A 1 199 ? 0.159 -27.141 -32.156 1 90.94 199 GLY A N 1
ATOM 1566 C CA . GLY A 1 199 ? -1.068 -26.875 -31.438 1 90.94 199 GLY A CA 1
ATOM 1567 C C . GLY A 1 199 ? -1.704 -28.125 -30.859 1 90.94 199 GLY A C 1
ATOM 1568 O O . GLY A 1 199 ? -2.824 -28.078 -30.344 1 90.94 199 GLY A O 1
ATOM 1569 N N . ASN A 1 200 ? -1.046 -29.188 -30.938 1 94.69 200 ASN A N 1
ATOM 1570 C CA . ASN A 1 200 ? -1.566 -30.469 -30.453 1 94.69 200 ASN A CA 1
ATOM 1571 C C . ASN A 1 200 ? -1.552 -30.531 -28.922 1 94.69 200 ASN A C 1
ATOM 1573 O O . ASN A 1 200 ? -0.501 -30.75 -28.328 1 94.69 200 ASN A O 1
ATOM 1577 N N . VAL A 1 201 ? -2.695 -30.422 -28.359 1 94.12 201 VAL A N 1
ATOM 1578 C CA . VAL A 1 201 ? -2.828 -30.266 -26.906 1 94.12 201 VAL A CA 1
ATOM 1579 C C . VAL A 1 201 ? -2.383 -31.547 -26.219 1 94.12 201 VAL A C 1
ATOM 1581 O O . VAL A 1 201 ? -1.693 -31.5 -25.188 1 94.12 201 VAL A O 1
ATOM 1584 N N . ALA A 1 202 ? -2.797 -32.656 -26.781 1 95.44 202 ALA A N 1
ATOM 1585 C CA . ALA A 1 202 ? -2.41 -33.938 -26.172 1 95.44 202 ALA A CA 1
ATOM 1586 C C . ALA A 1 202 ? -0.891 -34.062 -26.141 1 95.44 202 ALA A C 1
ATOM 1588 O O . ALA A 1 202 ? -0.335 -34.562 -25.141 1 95.44 202 ALA A O 1
ATOM 1589 N N . MET A 1 203 ? -0.251 -33.688 -27.203 1 95.81 203 MET A N 1
ATOM 1590 C CA . MET A 1 203 ? 1.207 -33.75 -27.25 1 95.81 203 MET A CA 1
ATOM 1591 C C . MET A 1 203 ? 1.819 -32.781 -26.25 1 95.81 203 MET A C 1
ATOM 1593 O O . MET A 1 203 ? 2.799 -33.094 -25.578 1 95.81 203 MET A O 1
ATOM 1597 N N . MET A 1 204 ? 1.227 -31.641 -26.141 1 93.38 204 MET A N 1
ATOM 1598 C CA . MET A 1 204 ? 1.724 -30.625 -25.219 1 93.38 204 MET A CA 1
ATOM 1599 C C . MET A 1 204 ? 1.597 -31.109 -23.781 1 93.38 204 MET A C 1
ATOM 1601 O O . MET A 1 204 ? 2.535 -30.984 -22.984 1 93.38 204 MET A O 1
ATOM 1605 N N . LEU A 1 205 ? 0.494 -31.641 -23.438 1 93.44 205 LEU A N 1
ATOM 1606 C CA . LEU A 1 205 ? 0.275 -32.188 -22.109 1 93.44 205 LEU A CA 1
ATOM 1607 C C . LEU A 1 205 ? 1.246 -33.344 -21.828 1 93.44 205 LEU A C 1
ATOM 1609 O O . LEU A 1 205 ? 1.763 -33.438 -20.719 1 93.44 205 LEU A O 1
ATOM 1613 N N . SER A 1 206 ? 1.45 -34.156 -22.844 1 95.25 206 SER A N 1
ATOM 1614 C CA . SER A 1 206 ? 2.4 -35.25 -22.688 1 95.25 206 SER A CA 1
ATOM 1615 C C . SER A 1 206 ? 3.801 -34.75 -22.391 1 95.25 206 SER A C 1
ATOM 1617 O O . SER A 1 206 ? 4.465 -35.219 -21.469 1 95.25 206 SER A O 1
ATOM 1619 N N . GLN A 1 207 ? 4.168 -33.75 -23.141 1 93.12 207 GLN A N 1
ATOM 1620 C CA . GLN A 1 207 ? 5.516 -33.219 -23.016 1 93.12 207 GLN A CA 1
ATOM 1621 C C . GLN A 1 207 ? 5.703 -32.5 -21.672 1 93.12 207 GLN A C 1
ATOM 1623 O O . GLN A 1 207 ? 6.727 -32.688 -21.016 1 93.12 207 GLN A O 1
ATOM 1628 N N . GLN A 1 208 ? 4.77 -31.75 -21.266 1 90.94 208 GLN A N 1
ATOM 1629 C CA . GLN A 1 208 ? 4.961 -30.844 -20.141 1 90.94 208 GLN A CA 1
ATOM 1630 C C . GLN A 1 208 ? 4.547 -31.484 -18.828 1 90.94 208 GLN A C 1
ATOM 1632 O O . GLN A 1 208 ? 5.059 -31.125 -17.766 1 90.94 208 GLN A O 1
ATOM 1637 N N . PHE A 1 209 ? 3.695 -32.375 -18.891 1 92.25 209 PHE A N 1
ATOM 1638 C CA . PHE A 1 209 ? 3.088 -32.906 -17.672 1 92.25 209 PHE A CA 1
ATOM 1639 C C . PHE A 1 209 ? 3.396 -34.406 -17.516 1 92.25 209 PHE A C 1
ATOM 1641 O O . PHE A 1 209 ? 3.969 -34.812 -16.5 1 92.25 209 PHE A O 1
ATOM 1648 N N . ILE A 1 210 ? 3.156 -35.219 -18.5 1 94.69 210 ILE A N 1
ATOM 1649 C CA . ILE A 1 210 ? 3.178 -36.688 -18.359 1 94.69 210 ILE A CA 1
ATOM 1650 C C . ILE A 1 210 ? 4.621 -37.188 -18.266 1 94.69 210 ILE A C 1
ATOM 1652 O O . ILE A 1 210 ? 4.996 -37.812 -17.297 1 94.69 210 ILE A O 1
ATOM 1656 N N . PHE A 1 211 ? 5.441 -36.812 -19.172 1 93.56 211 PHE A N 1
ATOM 1657 C CA . PHE A 1 211 ? 6.773 -37.406 -19.234 1 93.56 211 PHE A CA 1
ATOM 1658 C C . PHE A 1 211 ? 7.629 -36.938 -18.062 1 93.56 211 PHE A C 1
ATOM 1660 O O . PHE A 1 211 ? 8.414 -37.719 -17.516 1 93.56 211 PHE A O 1
ATOM 1667 N N . PRO A 1 212 ? 7.457 -35.719 -17.656 1 90.31 212 PRO A N 1
ATOM 1668 C CA . PRO A 1 212 ? 8.195 -35.312 -16.453 1 90.31 212 PRO A CA 1
ATOM 1669 C C . PRO A 1 212 ? 7.824 -36.125 -15.227 1 90.31 212 PRO A C 1
ATOM 1671 O O . PRO A 1 212 ? 8.641 -36.312 -14.32 1 90.31 212 PRO A O 1
ATOM 1674 N N . LEU A 1 213 ? 6.652 -36.688 -15.203 1 91.94 213 LEU A N 1
ATOM 1675 C CA . LEU A 1 213 ? 6.18 -37.469 -14.062 1 91.94 213 LEU A CA 1
ATOM 1676 C C . LEU A 1 213 ? 6.547 -38.938 -14.219 1 91.94 213 LEU A C 1
ATOM 1678 O O . LEU A 1 213 ? 6.691 -39.656 -13.227 1 91.94 213 LEU A O 1
ATOM 1682 N N . LEU A 1 214 ? 6.613 -39.375 -15.414 1 89.81 214 LEU A N 1
ATOM 1683 C CA . LEU A 1 214 ? 6.906 -40.781 -15.695 1 89.81 214 LEU A CA 1
ATOM 1684 C C . LEU A 1 214 ? 8.359 -41.125 -15.352 1 89.81 214 LEU A C 1
ATOM 1686 O O . LEU A 1 214 ? 8.68 -42.281 -15.055 1 89.81 214 LEU A O 1
ATOM 1690 N N . ARG A 1 215 ? 9.18 -40.25 -15.352 1 79.31 215 ARG A N 1
ATOM 1691 C CA . ARG A 1 215 ? 10.602 -40.5 -15.125 1 79.31 215 ARG A CA 1
ATOM 1692 C C . ARG A 1 215 ? 11.094 -41.656 -15.969 1 79.31 215 ARG A C 1
ATOM 1694 O O . ARG A 1 215 ? 11 -41.625 -17.203 1 79.31 215 ARG A O 1
ATOM 1701 N N . GLU A 1 216 ? 11.281 -42.844 -15.289 1 80.06 216 GLU A N 1
ATOM 1702 C CA . GLU A 1 216 ? 11.867 -43.969 -16.016 1 80.06 216 GLU A CA 1
ATOM 1703 C C . GLU A 1 216 ? 10.789 -44.969 -16.453 1 80.06 216 GLU A C 1
ATOM 1705 O O . GLU A 1 216 ? 11.094 -46 -17.062 1 80.06 216 GLU A O 1
ATOM 1710 N N . SER A 1 217 ? 9.586 -44.562 -16.234 1 89.19 217 SER A N 1
ATOM 1711 C CA . SER A 1 217 ? 8.484 -45.406 -16.656 1 89.19 217 SER A CA 1
ATOM 1712 C C . SER A 1 217 ? 8.023 -45.062 -18.062 1 89.19 217 SER A C 1
ATOM 1714 O O . SER A 1 217 ? 8.469 -44.094 -18.641 1 89.19 217 SER A O 1
ATOM 1716 N N . SER A 1 218 ? 7.227 -46 -18.547 1 94.38 218 SER A N 1
ATOM 1717 C CA . SER A 1 218 ? 6.746 -45.781 -19.906 1 94.38 218 SER A CA 1
ATOM 1718 C C . SER A 1 218 ? 5.293 -45.344 -19.922 1 94.38 218 SER A C 1
ATOM 1720 O O . SER A 1 218 ? 4.539 -45.594 -18.984 1 94.38 218 SER A O 1
ATOM 1722 N N . LEU A 1 219 ? 4.941 -44.562 -20.922 1 96 219 LEU A N 1
ATOM 1723 C CA . LEU A 1 219 ? 3.547 -44.344 -21.281 1 96 219 LEU A CA 1
ATOM 1724 C C . LEU A 1 219 ? 3.029 -45.438 -22.203 1 96 219 LEU A C 1
ATOM 1726 O O . LEU A 1 219 ? 3.498 -45.562 -23.328 1 96 219 LEU A O 1
ATOM 1730 N N . ASP A 1 220 ? 2.152 -46.156 -21.688 1 95.81 220 ASP A N 1
ATOM 1731 C CA . ASP A 1 220 ? 1.582 -47.25 -22.469 1 95.81 220 ASP A CA 1
ATOM 1732 C C . ASP A 1 220 ? 0.292 -46.812 -23.156 1 95.81 220 ASP A C 1
ATOM 1734 O O . ASP A 1 220 ? -0.644 -46.344 -22.5 1 95.81 220 ASP A O 1
ATOM 1738 N N . ILE A 1 221 ? 0.242 -47 -24.406 1 96 221 ILE A N 1
ATOM 1739 C CA . ILE A 1 221 ? -0.908 -46.625 -25.219 1 96 221 ILE A CA 1
ATOM 1740 C C . ILE A 1 221 ? -1.547 -47.875 -25.828 1 96 221 ILE A C 1
ATOM 1742 O O . ILE A 1 221 ? -0.944 -48.531 -26.672 1 96 221 ILE A O 1
ATOM 1746 N N . ALA A 1 222 ? -2.713 -48.094 -25.422 1 93.44 222 ALA A N 1
ATOM 1747 C CA . ALA A 1 222 ? -3.438 -49.25 -25.875 1 93.44 222 ALA A CA 1
ATOM 1748 C C . ALA A 1 222 ? -4.125 -49 -27.219 1 93.44 222 ALA A C 1
ATOM 1750 O O . ALA A 1 222 ? -4.789 -47.969 -27.391 1 93.44 222 ALA A O 1
ATOM 1751 N N . ARG A 1 223 ? -3.916 -49.844 -28.062 1 91.69 223 ARG A N 1
ATOM 1752 C CA . ARG A 1 223 ? -4.539 -49.812 -29.375 1 91.69 223 ARG A CA 1
ATOM 1753 C C . ARG A 1 223 ? -4.898 -51.219 -29.844 1 91.69 223 ARG A C 1
ATOM 1755 O O . ARG A 1 223 ? -4.305 -52.219 -29.391 1 91.69 223 ARG A O 1
ATOM 1762 N N . SER A 1 224 ? -5.812 -51.406 -30.719 1 88.56 224 SER A N 1
ATOM 1763 C CA . SER A 1 224 ? -6.145 -52.688 -31.297 1 88.56 224 SER A CA 1
ATOM 1764 C C . SER A 1 224 ? -5.062 -53.156 -32.25 1 88.56 224 SER A C 1
ATOM 1766 O O . SER A 1 224 ? -4.316 -52.344 -32.812 1 88.56 224 SER A O 1
ATOM 1768 N N . PRO A 1 225 ? -5.039 -54.5 -32.438 1 87.25 225 PRO A N 1
ATOM 1769 C CA . PRO A 1 225 ? -4.078 -55 -33.438 1 87.25 225 PRO A CA 1
ATOM 1770 C C . PRO A 1 225 ? -4.305 -54.438 -34.844 1 87.25 225 PRO A C 1
ATOM 1772 O O . PRO A 1 225 ? -3.344 -54.188 -35.562 1 87.25 225 PRO A O 1
ATOM 1775 N N . GLU A 1 226 ? -5.535 -54.219 -35.219 1 87.12 226 GLU A N 1
ATOM 1776 C CA . GLU A 1 226 ? -5.891 -53.688 -36.531 1 87.12 226 GLU A CA 1
ATOM 1777 C C . GLU A 1 226 ? -5.383 -52.281 -36.719 1 87.12 226 GLU A C 1
ATOM 1779 O O . GLU A 1 226 ? -5.145 -51.844 -37.844 1 87.12 226 GLU A O 1
ATOM 1784 N N . ASN A 1 227 ? -5.109 -51.656 -35.562 1 87.19 227 ASN A N 1
ATOM 1785 C CA . ASN A 1 227 ? -4.652 -50.281 -35.625 1 87.19 227 ASN A CA 1
ATOM 1786 C C . ASN A 1 227 ? -3.164 -50.156 -35.312 1 87.19 227 ASN A C 1
ATOM 1788 O O . ASN A 1 227 ? -2.693 -49.094 -34.906 1 87.19 227 ASN A O 1
ATOM 1792 N N . GLY A 1 228 ? -2.443 -51.25 -35.375 1 86.69 228 GLY A N 1
ATOM 1793 C CA . GLY A 1 228 ? -0.998 -51.219 -35.219 1 86.69 228 GLY A CA 1
ATOM 1794 C C . GLY A 1 228 ? -0.538 -51.812 -33.906 1 86.69 228 GLY A C 1
ATOM 1795 O O . GLY A 1 228 ? 0.662 -51.969 -33.656 1 86.69 228 GLY A O 1
ATOM 1796 N N . GLY A 1 229 ? -1.439 -52.062 -32.969 1 90.12 229 GLY A N 1
ATOM 1797 C CA . GLY A 1 229 ? -1.096 -52.688 -31.688 1 90.12 229 GLY A CA 1
ATOM 1798 C C . GLY A 1 229 ? -0.594 -51.719 -30.656 1 90.12 229 GLY A C 1
ATOM 1799 O O . GLY A 1 229 ? -0.39 -50.531 -30.969 1 90.12 229 GLY A O 1
ATOM 1800 N N . ASN A 1 230 ? -0.33 -52.188 -29.5 1 93.25 230 ASN A N 1
ATOM 1801 C CA . ASN A 1 230 ? 0.062 -51.375 -28.359 1 93.25 230 ASN A CA 1
ATOM 1802 C C . ASN A 1 230 ? 1.424 -50.719 -28.578 1 93.25 230 ASN A C 1
ATOM 1804 O O . ASN A 1 230 ? 2.307 -51.312 -29.203 1 93.25 230 ASN A O 1
ATOM 1808 N N . VAL A 1 231 ? 1.476 -49.531 -28.125 1 93.56 231 VAL A N 1
ATOM 1809 C CA . VAL A 1 231 ? 2.723 -48.781 -28.188 1 93.56 231 VAL A CA 1
ATOM 1810 C C . VAL A 1 231 ? 3.162 -48.406 -26.766 1 93.56 231 VAL A C 1
ATOM 1812 O O . VAL A 1 231 ? 2.33 -48.062 -25.922 1 93.56 231 VAL A O 1
ATOM 1815 N N . SER A 1 232 ? 4.434 -48.531 -26.5 1 95.06 232 SER A N 1
ATOM 1816 C CA . SER A 1 232 ? 5.027 -48.094 -25.234 1 95.06 232 SER A CA 1
ATOM 1817 C C . SER A 1 232 ? 6.195 -47.156 -25.484 1 95.06 232 SER A C 1
ATOM 1819 O O . SER A 1 232 ? 7.156 -47.5 -26.172 1 95.06 232 SER A O 1
ATOM 1821 N N . VAL A 1 233 ? 6.082 -46 -24.938 1 95.94 233 VAL A N 1
ATOM 1822 C CA . VAL A 1 233 ? 7.133 -45 -25.141 1 95.94 233 VAL A CA 1
ATOM 1823 C C . VAL A 1 233 ? 7.668 -44.531 -23.781 1 95.94 233 VAL A C 1
ATOM 1825 O O . VAL A 1 233 ? 6.906 -44.406 -22.828 1 95.94 233 VAL A O 1
ATOM 1828 N N . THR A 1 234 ? 8.969 -44.219 -23.766 1 94.75 234 THR A N 1
ATOM 1829 C CA . THR A 1 234 ? 9.602 -43.812 -22.5 1 94.75 234 THR A CA 1
ATOM 1830 C C . THR A 1 234 ? 10 -42.344 -22.531 1 94.75 234 THR A C 1
ATOM 1832 O O . THR A 1 234 ? 10.273 -41.75 -21.5 1 94.75 234 THR A O 1
ATOM 1835 N N . THR A 1 235 ? 10.133 -41.844 -23.719 1 94.81 235 THR A N 1
ATOM 1836 C CA . THR A 1 235 ? 10.5 -40.469 -23.875 1 94.81 235 THR A CA 1
ATOM 1837 C C . THR A 1 235 ? 9.508 -39.719 -24.781 1 94.81 235 THR A C 1
ATOM 1839 O O . THR A 1 235 ? 8.766 -40.375 -25.516 1 94.81 235 THR A O 1
ATOM 1842 N N . TYR A 1 236 ? 9.508 -38.406 -24.609 1 94.94 236 TYR A N 1
ATOM 1843 C CA . TYR A 1 236 ? 8.656 -37.594 -25.484 1 94.94 236 TYR A CA 1
ATOM 1844 C C . TYR A 1 236 ? 9.07 -37.75 -26.938 1 94.94 236 TYR A C 1
ATOM 1846 O O . TYR A 1 236 ? 8.227 -37.75 -27.828 1 94.94 236 TYR A O 1
ATOM 1854 N N . GLU A 1 237 ? 10.32 -37.844 -27.203 1 96 237 GLU A N 1
ATOM 1855 C CA . GLU A 1 237 ? 10.828 -38.031 -28.562 1 96 237 GLU A CA 1
ATOM 1856 C C . GLU A 1 237 ? 10.266 -39.312 -29.188 1 96 237 GLU A C 1
ATOM 1858 O O . GLU A 1 237 ? 9.922 -39.312 -30.375 1 96 237 GLU A O 1
ATOM 1863 N N . GLU A 1 238 ? 10.227 -40.312 -28.375 1 96.06 238 GLU A N 1
ATOM 1864 C CA . GLU A 1 238 ? 9.641 -41.562 -28.859 1 96.06 238 GLU A CA 1
ATOM 1865 C C . GLU A 1 238 ? 8.164 -41.406 -29.203 1 96.06 238 GLU A C 1
ATOM 1867 O O . GLU A 1 238 ? 7.672 -41.969 -30.172 1 96.06 238 GLU A O 1
ATOM 1872 N N . LEU A 1 239 ? 7.504 -40.625 -28.344 1 97 239 LEU A N 1
ATOM 1873 C CA . LEU A 1 239 ? 6.09 -40.375 -28.609 1 97 239 LEU A CA 1
ATOM 1874 C C . LEU A 1 239 ? 5.914 -39.625 -29.938 1 97 239 LEU A C 1
ATOM 1876 O O . LEU A 1 239 ? 5.008 -39.938 -30.703 1 97 239 LEU A O 1
ATOM 1880 N N . VAL A 1 240 ? 6.746 -38.625 -30.141 1 97.56 240 VAL A N 1
ATOM 1881 C CA . VAL A 1 240 ? 6.703 -37.844 -31.391 1 97.56 240 VAL A CA 1
ATOM 1882 C C . VAL A 1 240 ? 6.895 -38.781 -32.594 1 97.56 240 VAL A C 1
ATOM 1884 O O . VAL A 1 240 ? 6.172 -38.688 -33.562 1 97.56 240 VAL A O 1
ATOM 1887 N N . LYS A 1 241 ? 7.824 -39.688 -32.5 1 96.5 241 LYS A N 1
ATOM 1888 C CA . LYS A 1 241 ? 8.086 -40.656 -33.562 1 96.5 241 LYS A CA 1
ATOM 1889 C C . LYS A 1 241 ? 6.867 -41.5 -33.844 1 96.5 241 LYS A C 1
ATOM 1891 O O . LYS A 1 241 ? 6.484 -41.719 -35 1 96.5 241 LYS A O 1
ATOM 1896 N N . GLU A 1 242 ? 6.34 -42 -32.781 1 95.94 242 GLU A N 1
ATOM 1897 C CA . GLU A 1 242 ? 5.168 -42.844 -32.938 1 95.94 242 GLU A CA 1
ATOM 1898 C C . GLU A 1 242 ? 3.992 -42.094 -33.531 1 95.94 242 GLU A C 1
ATOM 1900 O O . GLU A 1 242 ? 3.219 -42.656 -34.312 1 95.94 242 GLU A O 1
ATOM 1905 N N . PHE A 1 243 ? 3.801 -40.875 -33.125 1 96.69 243 PHE A N 1
ATOM 1906 C CA . PHE A 1 243 ? 2.672 -40.062 -33.562 1 96.69 243 PHE A CA 1
ATOM 1907 C C . PHE A 1 243 ? 2.855 -39.625 -35.031 1 96.69 243 PHE A C 1
ATOM 1909 O O . PHE A 1 243 ? 1.895 -39.594 -35.781 1 96.69 243 PHE A O 1
ATOM 1916 N N . MET A 1 244 ? 4.055 -39.312 -35.469 1 96.06 244 MET A N 1
ATOM 1917 C CA . MET A 1 244 ? 4.328 -38.75 -36.781 1 96.06 244 MET A CA 1
ATOM 1918 C C . MET A 1 244 ? 4.535 -39.875 -37.812 1 96.06 244 MET A C 1
ATOM 1920 O O . MET A 1 244 ? 4.105 -39.75 -38.969 1 96.06 244 MET A O 1
ATOM 1924 N N . HIS A 1 245 ? 5.203 -40.969 -37.438 1 93.56 245 HIS A N 1
ATOM 1925 C CA . HIS A 1 245 ? 5.602 -42 -38.375 1 93.56 245 HIS A CA 1
ATOM 1926 C C . HIS A 1 245 ? 5.09 -43.344 -37.969 1 93.56 245 HIS A C 1
ATOM 1928 O O . HIS A 1 245 ? 4.594 -44.125 -38.781 1 93.56 245 HIS A O 1
ATOM 1934 N N . GLY A 1 246 ? 5.195 -43.562 -36.625 1 90.75 246 GLY A N 1
ATOM 1935 C CA . GLY A 1 246 ? 4.805 -44.875 -36.094 1 90.75 246 GLY A CA 1
ATOM 1936 C C . GLY A 1 246 ? 5.871 -45.938 -36.25 1 90.75 246 GLY A C 1
ATOM 1937 O O . GLY A 1 246 ? 6.668 -45.875 -37.188 1 90.75 246 GLY A O 1
ATOM 1938 N N . SER A 1 247 ? 5.953 -46.844 -35.344 1 85.69 247 SER A N 1
ATOM 1939 C CA . SER A 1 247 ? 6.781 -48.031 -35.5 1 85.69 247 SER A CA 1
ATOM 1940 C C . SER A 1 247 ? 6.309 -48.844 -36.719 1 85.69 247 SER A C 1
ATOM 1942 O O . SER A 1 247 ? 7.113 -49.5 -37.375 1 85.69 247 SER A O 1
ATOM 1944 N N . ASN A 1 248 ? 5.02 -48.781 -36.875 1 83.69 248 ASN A N 1
ATOM 1945 C CA . ASN A 1 248 ? 4.402 -49.25 -38.094 1 83.69 248 ASN A CA 1
ATOM 1946 C C . ASN A 1 248 ? 3.951 -48.094 -39 1 83.69 248 ASN A C 1
ATOM 1948 O O . ASN A 1 248 ? 2.967 -47.406 -38.688 1 83.69 248 ASN A O 1
ATOM 1952 N N . PRO A 1 249 ? 4.539 -47.906 -40.062 1 86.56 249 PRO A N 1
ATOM 1953 C CA . PRO A 1 249 ? 4.277 -46.719 -40.906 1 86.56 249 PRO A CA 1
ATOM 1954 C C . PRO A 1 249 ? 2.85 -46.688 -41.469 1 86.56 249 PRO A C 1
ATOM 1956 O O . PRO A 1 249 ? 2.346 -45.625 -41.812 1 86.56 249 PRO A O 1
ATOM 1959 N N . ASP A 1 250 ? 2.273 -47.844 -41.594 1 88.25 250 ASP A N 1
ATOM 1960 C CA . ASP A 1 250 ? 0.911 -47.906 -42.094 1 88.25 250 ASP A CA 1
ATOM 1961 C C . ASP A 1 250 ? -0.102 -47.469 -41.031 1 88.25 250 ASP A C 1
ATOM 1963 O O . ASP A 1 250 ? -1.233 -47.094 -41.375 1 88.25 250 ASP A O 1
ATOM 1967 N N . PHE A 1 251 ? 0.447 -47.531 -39.812 1 89.38 251 PHE A N 1
ATOM 1968 C CA . PHE A 1 251 ? -0.476 -47.25 -38.719 1 89.38 251 PHE A CA 1
ATOM 1969 C C . PHE A 1 251 ? 0.181 -46.344 -37.688 1 89.38 251 PHE A C 1
ATOM 1971 O O . PHE A 1 251 ? 0.348 -46.75 -36.531 1 89.38 251 PHE A O 1
ATOM 1978 N N . PRO A 1 252 ? 0.453 -45.094 -38.062 1 92.94 252 PRO A N 1
ATOM 1979 C CA . PRO A 1 252 ? 0.945 -44.188 -37.031 1 92.94 252 PRO A CA 1
ATOM 1980 C C . PRO A 1 252 ? -0.033 -44.031 -35.875 1 92.94 252 PRO A C 1
ATOM 1982 O O . PRO A 1 252 ? -1.217 -44.344 -36.031 1 92.94 252 PRO A O 1
ATOM 1985 N N . LEU A 1 253 ? 0.495 -43.625 -34.781 1 95.5 253 LEU A N 1
ATOM 1986 C CA . LEU A 1 253 ? -0.35 -43.469 -33.625 1 95.5 253 LEU A CA 1
ATOM 1987 C C . LEU A 1 253 ? -1.503 -42.5 -33.906 1 95.5 253 LEU A C 1
ATOM 1989 O O . LEU A 1 253 ? -1.285 -41.375 -34.375 1 95.5 253 LEU A O 1
ATOM 1993 N N . HIS A 1 254 ? -2.688 -42.969 -33.656 1 94.81 254 HIS A N 1
ATOM 1994 C CA . HIS A 1 254 ? -3.889 -42.188 -33.938 1 94.81 254 HIS A CA 1
ATOM 1995 C C . HIS A 1 254 ? -4.172 -41.219 -32.781 1 94.81 254 HIS A C 1
ATOM 1997 O O . HIS A 1 254 ? -3.996 -41.562 -31.609 1 94.81 254 HIS A O 1
ATOM 2003 N N . PRO A 1 255 ? -4.68 -40 -33.125 1 95.56 255 PRO A N 1
ATOM 2004 C CA . PRO A 1 255 ? -5.02 -39.031 -32.094 1 95.56 255 PRO A CA 1
ATOM 2005 C C . PRO A 1 255 ? -5.938 -39.594 -31 1 95.56 255 PRO A C 1
ATOM 2007 O O . PRO A 1 255 ? -5.77 -39.281 -29.828 1 95.56 255 PRO A O 1
ATOM 2010 N N . GLY A 1 256 ? -6.895 -40.344 -31.422 1 95 256 GLY A N 1
ATOM 2011 C CA . GLY A 1 256 ? -7.816 -40.938 -30.469 1 95 256 GLY A CA 1
ATOM 2012 C C . GLY A 1 256 ? -7.129 -41.781 -29.422 1 95 256 GLY A C 1
ATOM 2013 O O . GLY A 1 256 ? -7.48 -41.75 -28.25 1 95 256 GLY A O 1
ATOM 2014 N N . ASP A 1 257 ? -6.195 -42.625 -29.875 1 95.62 257 ASP A N 1
ATOM 2015 C CA . ASP A 1 257 ? -5.445 -43.469 -28.953 1 95.62 257 ASP A CA 1
ATOM 2016 C C . ASP A 1 257 ? -4.57 -42.625 -28.016 1 95.62 257 ASP A C 1
ATOM 2018 O O . ASP A 1 257 ? -4.465 -42.906 -26.828 1 95.62 257 ASP A O 1
ATOM 2022 N N . LEU A 1 258 ? -3.926 -41.656 -28.609 1 96.56 258 LEU A N 1
ATOM 2023 C CA . LEU A 1 258 ? -3.104 -40.75 -27.797 1 96.56 258 LEU A CA 1
ATOM 2024 C C . LEU A 1 258 ? -3.939 -40.062 -26.719 1 96.56 258 LEU A C 1
ATOM 2026 O O . LEU A 1 258 ? -3.559 -40.031 -25.547 1 96.56 258 LEU A O 1
ATOM 2030 N N . LYS A 1 259 ? -5.07 -39.469 -27.125 1 96.81 259 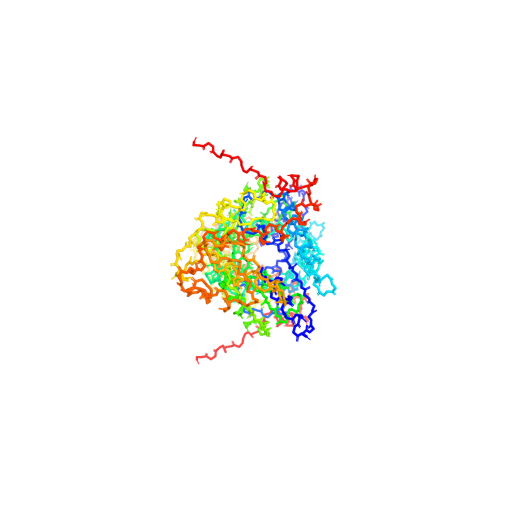LYS A N 1
ATOM 2031 C CA . LYS A 1 259 ? -5.953 -38.781 -26.188 1 96.81 259 LYS A CA 1
ATOM 2032 C C . LYS A 1 259 ? -6.418 -39.719 -25.078 1 96.81 259 LYS A C 1
ATOM 2034 O O . LYS A 1 259 ? -6.492 -39.344 -23.906 1 96.81 259 LYS A O 1
ATOM 2039 N N . SER A 1 260 ? -6.719 -40.906 -25.469 1 96.56 260 SER A N 1
ATOM 2040 C CA . SER A 1 260 ? -7.148 -41.906 -24.484 1 96.56 260 SER A CA 1
ATOM 2041 C C . SER A 1 260 ? -6.055 -42.156 -23.453 1 96.56 260 SER A C 1
ATOM 2043 O O . SER A 1 260 ? -6.328 -42.281 -22.266 1 96.56 260 SER A O 1
ATOM 2045 N N . ALA A 1 261 ? -4.852 -42.344 -23.938 1 96.75 261 ALA A N 1
ATOM 2046 C CA . ALA A 1 261 ? -3.717 -42.531 -23.031 1 96.75 261 ALA A CA 1
ATOM 2047 C C . ALA A 1 261 ? -3.52 -41.344 -22.109 1 96.75 261 ALA A C 1
ATOM 2049 O O . ALA A 1 261 ? -3.262 -41.531 -20.906 1 96.75 261 ALA A O 1
ATOM 2050 N N . VAL A 1 262 ? -3.635 -40.156 -22.672 1 96.56 262 VAL A N 1
ATOM 2051 C CA . VAL A 1 262 ? -3.48 -38.938 -21.906 1 96.56 262 VAL A CA 1
ATOM 2052 C C . VAL A 1 262 ? -4.559 -38.875 -20.828 1 96.56 262 VAL A C 1
ATOM 2054 O O . VAL A 1 262 ? -4.262 -38.594 -19.656 1 96.56 262 VAL A O 1
ATOM 2057 N N . VAL A 1 263 ? -5.789 -39.094 -21.172 1 97.12 263 VAL A N 1
ATOM 2058 C CA . VAL A 1 263 ? -6.91 -39.094 -20.25 1 97.12 263 VAL A CA 1
ATOM 2059 C C . VAL A 1 263 ? -6.629 -40.094 -19.109 1 97.12 263 VAL A C 1
ATOM 2061 O O . VAL A 1 263 ? -6.816 -39.781 -17.938 1 97.12 263 VAL A O 1
ATOM 2064 N N . GLY A 1 264 ? -6.227 -41.281 -19.516 1 96.88 264 GLY A N 1
ATOM 2065 C CA . GLY A 1 264 ? -5.91 -42.312 -18.516 1 96.88 264 GLY A CA 1
ATOM 2066 C C . GLY A 1 264 ? -4.855 -41.875 -17.516 1 96.88 264 GLY A C 1
ATOM 2067 O O . GLY A 1 264 ? -5.008 -42.062 -16.312 1 96.88 264 GLY A O 1
ATOM 2068 N N . PHE A 1 265 ? -3.811 -41.312 -18.047 1 96.31 265 PHE A N 1
ATOM 2069 C CA . PHE A 1 265 ? -2.732 -40.875 -17.172 1 96.31 265 PHE A CA 1
ATOM 2070 C C . PHE A 1 265 ? -3.23 -39.781 -16.219 1 96.31 265 PHE A C 1
ATOM 2072 O O . PHE A 1 265 ? -2.975 -39.844 -15.023 1 96.31 265 PHE A O 1
ATOM 2079 N N . ILE A 1 266 ? -3.891 -38.781 -16.75 1 95.62 266 ILE A N 1
ATOM 2080 C CA . ILE A 1 266 ? -4.391 -37.656 -15.961 1 95.62 266 ILE A CA 1
ATOM 2081 C C . ILE A 1 266 ? -5.301 -38.156 -14.844 1 95.62 266 ILE A C 1
ATOM 2083 O O . ILE A 1 266 ? -5.199 -37.719 -13.695 1 95.62 266 ILE A O 1
ATOM 2087 N N . ASN A 1 267 ? -6.145 -39.062 -15.18 1 97 267 ASN A N 1
ATOM 2088 C CA . ASN A 1 267 ? -7.062 -39.594 -14.188 1 97 267 ASN A CA 1
ATOM 2089 C C . ASN A 1 267 ? -6.316 -40.375 -13.102 1 97 267 ASN A C 1
ATOM 2091 O O . ASN A 1 267 ? -6.625 -40.25 -11.914 1 97 267 ASN A O 1
ATOM 2095 N N . ARG A 1 268 ? -5.359 -41.188 -13.492 1 96.38 268 ARG A N 1
ATOM 2096 C CA . ARG A 1 268 ? -4.566 -41.875 -12.492 1 96.38 268 ARG A CA 1
ATOM 2097 C C . ARG A 1 268 ? -3.852 -40.906 -11.562 1 96.38 268 ARG A C 1
ATOM 2099 O O . ARG A 1 268 ? -3.721 -41.156 -10.367 1 96.38 268 ARG A O 1
ATOM 2106 N N . PHE A 1 269 ? -3.414 -39.875 -12.102 1 95.44 269 PHE A N 1
ATOM 2107 C CA . PHE A 1 269 ? -2.713 -38.844 -11.32 1 95.44 269 PHE A CA 1
ATOM 2108 C C . PHE A 1 269 ? -3.66 -38.188 -10.336 1 95.44 269 PHE A C 1
ATOM 2110 O O . PHE A 1 269 ? -3.277 -37.875 -9.203 1 95.44 269 PHE A O 1
ATOM 2117 N N . PHE A 1 270 ? -4.91 -37.906 -10.742 1 96.44 270 PHE A N 1
ATOM 2118 C CA . PHE A 1 270 ? -5.832 -37.125 -9.93 1 96.44 270 PHE A CA 1
ATOM 2119 C C . PHE A 1 270 ? -6.664 -38.031 -9.023 1 96.44 270 PHE A C 1
ATOM 2121 O O . PHE A 1 270 ? -7.297 -37.562 -8.078 1 96.44 270 PHE A O 1
ATOM 2128 N N . ASP A 1 271 ? -6.672 -39.281 -9.258 1 97 271 ASP A N 1
ATOM 2129 C CA . ASP A 1 271 ? -7.484 -40.219 -8.484 1 97 271 ASP A CA 1
ATOM 2130 C C . ASP A 1 271 ? -7.16 -40.125 -6.992 1 97 271 ASP A C 1
ATOM 2132 O O . ASP A 1 271 ? -8.07 -40.062 -6.16 1 97 271 ASP A O 1
ATOM 2136 N N . PRO A 1 272 ? -5.91 -40.125 -6.613 1 97.19 272 PRO A N 1
ATOM 2137 C CA . PRO A 1 272 ? -5.602 -40.031 -5.184 1 97.19 272 PRO A CA 1
ATOM 2138 C C . PRO A 1 272 ? -6.172 -38.781 -4.52 1 97.19 272 PRO A C 1
ATOM 2140 O O . PRO A 1 272 ? -6.641 -38.844 -3.381 1 97.19 272 PRO A O 1
ATOM 2143 N N . VAL A 1 273 ? -6.074 -37.625 -5.176 1 96.31 273 VAL A N 1
ATOM 2144 C CA . VAL A 1 273 ? -6.598 -36.406 -4.586 1 96.31 273 VAL A CA 1
ATOM 2145 C C . VAL A 1 273 ? -8.117 -36.5 -4.492 1 96.31 273 VAL A C 1
ATOM 2147 O O . VAL A 1 273 ? -8.711 -36.031 -3.512 1 96.31 273 VAL A O 1
ATOM 2150 N N . ARG A 1 274 ? -8.758 -37.062 -5.496 1 96.38 274 ARG A N 1
ATOM 2151 C CA . ARG A 1 274 ? -10.203 -37.281 -5.457 1 96.38 274 ARG A CA 1
ATOM 2152 C C . ARG A 1 274 ? -10.594 -38.156 -4.289 1 96.38 274 ARG A C 1
ATOM 2154 O O . ARG A 1 274 ? -11.586 -37.906 -3.605 1 96.38 274 ARG A O 1
ATOM 2161 N N . GLU A 1 275 ? -9.82 -39.156 -4.102 1 96.81 275 GLU A N 1
ATOM 2162 C CA . GLU A 1 275 ? -10.086 -40.062 -3.006 1 96.81 275 GLU A CA 1
ATOM 2163 C C . GLU A 1 275 ? -9.875 -39.406 -1.65 1 96.81 275 GLU A C 1
ATOM 2165 O O . GLU A 1 275 ? -10.711 -39.531 -0.755 1 96.81 275 GLU A O 1
ATOM 2170 N N . ARG A 1 276 ? -8.781 -38.719 -1.503 1 96.12 276 ARG A N 1
ATOM 2171 C CA . ARG A 1 276 ? -8.422 -38.062 -0.247 1 96.12 276 ARG A CA 1
ATOM 2172 C C . ARG A 1 276 ? -9.492 -37.062 0.173 1 96.12 276 ARG A C 1
ATOM 2174 O O . ARG A 1 276 ? -9.797 -36.938 1.36 1 96.12 276 ARG A O 1
ATOM 2181 N N . PHE A 1 277 ? -10.07 -36.375 -0.823 1 96.31 277 PHE A N 1
ATOM 2182 C CA . PHE A 1 277 ? -10.969 -35.281 -0.494 1 96.31 277 PHE A CA 1
ATOM 2183 C C . PHE A 1 277 ? -12.414 -35.656 -0.806 1 96.31 277 PHE A C 1
ATOM 2185 O O . PHE A 1 277 ? -13.281 -34.781 -0.862 1 96.31 277 PHE A O 1
ATOM 2192 N N . ALA A 1 278 ? -12.695 -36.844 -0.991 1 94.31 278 ALA A N 1
ATOM 2193 C CA . ALA A 1 278 ? -14.023 -37.312 -1.394 1 94.31 278 ALA A CA 1
ATOM 2194 C C . ALA A 1 278 ? -15.102 -36.781 -0.462 1 94.31 278 ALA A C 1
ATOM 2196 O O . ALA A 1 278 ? -16.172 -36.375 -0.916 1 94.31 278 ALA A O 1
ATOM 2197 N N . SER A 1 279 ? -14.836 -36.719 0.82 1 93.94 279 SER A N 1
ATOM 2198 C CA . SER A 1 279 ? -15.844 -36.344 1.8 1 93.94 279 SER A CA 1
ATOM 2199 C C . SER A 1 279 ? -15.875 -34.812 2.002 1 93.94 279 SER A C 1
ATOM 2201 O O . SER A 1 279 ? -16.859 -34.281 2.486 1 93.94 279 SER A O 1
ATOM 2203 N N . SER A 1 280 ? -14.859 -34.156 1.585 1 93.25 280 SER A N 1
ATOM 2204 C CA . SER A 1 280 ? -14.758 -32.75 1.97 1 93.25 280 SER A CA 1
ATOM 2205 C C . SER A 1 280 ? -14.727 -31.844 0.744 1 93.25 280 SER A C 1
ATOM 2207 O O . SER A 1 280 ? -14.852 -30.625 0.865 1 93.25 280 SER A O 1
ATOM 2209 N N . GLN A 1 281 ? -14.602 -32.438 -0.431 1 91.44 281 GLN A N 1
ATOM 2210 C CA . GLN A 1 281 ? -14.375 -31.641 -1.617 1 91.44 281 GLN A CA 1
ATOM 2211 C C . GLN A 1 281 ? -15.539 -30.672 -1.857 1 91.44 281 GLN A C 1
ATOM 2213 O O . GLN A 1 281 ? -15.328 -29.516 -2.195 1 91.44 281 GLN A O 1
ATOM 2218 N N . ALA A 1 282 ? -16.75 -31.141 -1.72 1 90.44 282 ALA A N 1
ATOM 2219 C CA . ALA A 1 282 ? -17.922 -30.312 -1.962 1 90.44 282 ALA A CA 1
ATOM 2220 C C . ALA A 1 282 ? -17.922 -29.078 -1.047 1 90.44 282 ALA A C 1
ATOM 2222 O O . ALA A 1 282 ? -18.125 -27.953 -1.503 1 90.44 282 ALA A O 1
ATOM 2223 N N . SER A 1 283 ? -17.641 -29.328 0.159 1 91.38 283 SER A N 1
ATOM 2224 C CA . SER A 1 283 ? -17.625 -28.234 1.128 1 91.38 283 SER A CA 1
ATOM 2225 C C . SER A 1 283 ? -16.438 -27.297 0.889 1 91.38 283 SER A C 1
ATOM 2227 O O . SER A 1 283 ? -16.578 -26.078 1.006 1 91.38 283 SER A O 1
ATOM 2229 N N . LEU A 1 284 ? -15.32 -27.844 0.512 1 90.44 284 LEU A N 1
ATOM 2230 C CA . LEU A 1 284 ? -14.125 -27.047 0.253 1 90.44 284 LEU A CA 1
ATOM 2231 C C . LEU A 1 284 ? -14.328 -26.141 -0.955 1 90.44 284 LEU A C 1
ATOM 2233 O O . LEU A 1 284 ? -14 -24.953 -0.904 1 90.44 284 LEU A O 1
ATOM 2237 N N . ILE A 1 285 ? -14.891 -26.719 -1.967 1 89.44 285 ILE A N 1
ATOM 2238 C CA . ILE A 1 285 ? -15.117 -25.969 -3.197 1 89.44 285 ILE A CA 1
ATOM 2239 C C . ILE A 1 285 ? -16.188 -24.906 -2.965 1 89.44 285 ILE A C 1
ATOM 2241 O O . ILE A 1 285 ? -16.031 -23.75 -3.369 1 89.44 285 ILE A O 1
ATOM 2245 N N . ALA A 1 286 ? -17.234 -25.25 -2.32 1 88.56 286 ALA A N 1
ATOM 2246 C CA . ALA A 1 286 ? -18.328 -24.312 -2.045 1 88.56 286 ALA A CA 1
ATOM 2247 C C . ALA A 1 286 ? -17.844 -23.125 -1.217 1 88.56 286 ALA A C 1
ATOM 2249 O O . ALA A 1 286 ? -18.266 -22 -1.448 1 88.56 286 ALA A O 1
ATOM 2250 N N . ALA A 1 287 ? -16.969 -23.438 -0.353 1 86.44 287 ALA A N 1
ATOM 2251 C CA . ALA A 1 287 ? -16.453 -22.391 0.517 1 86.44 287 ALA A CA 1
ATOM 2252 C C . ALA A 1 287 ? -15.469 -21.484 -0.236 1 86.44 287 ALA A C 1
ATOM 2254 O O . ALA A 1 287 ? -15.508 -20.266 -0.088 1 86.44 287 ALA A O 1
ATOM 2255 N N . ALA A 1 288 ? -14.641 -22.094 -1.021 1 85.31 288 ALA A N 1
ATOM 2256 C CA . ALA A 1 288 ? -13.562 -21.391 -1.702 1 85.31 288 ALA A CA 1
ATOM 2257 C C . ALA A 1 288 ? -14.102 -20.609 -2.9 1 85.31 288 ALA A C 1
ATOM 2259 O O . ALA A 1 288 ? -13.602 -19.516 -3.211 1 85.31 288 ALA A O 1
ATOM 2260 N N . PHE A 1 289 ? -15.055 -21.188 -3.545 1 83.25 289 PHE A N 1
ATOM 2261 C CA . PHE A 1 289 ? -15.586 -20.594 -4.773 1 83.25 289 PHE A CA 1
ATOM 2262 C C . PHE A 1 289 ? -17.109 -20.469 -4.699 1 83.25 289 PHE A C 1
ATOM 2264 O O . PHE A 1 289 ? -17.828 -21.188 -5.402 1 83.25 289 PHE A O 1
ATOM 2271 N N . PRO A 1 290 ? -17.516 -19.562 -3.768 1 75.5 290 PRO A N 1
ATOM 2272 C CA . PRO A 1 290 ? -18.969 -19.422 -3.635 1 75.5 290 PRO A CA 1
ATOM 2273 C C . PRO A 1 290 ? -19.641 -18.969 -4.93 1 75.5 290 PRO A C 1
ATOM 2275 O O . PRO A 1 290 ? -19.047 -18.219 -5.707 1 75.5 290 PRO A O 1
ATOM 2278 N N . SER A 1 291 ? -20.5 -19.75 -5.492 1 63.78 291 SER A N 1
ATOM 2279 C CA . SER A 1 291 ? -21.25 -19.453 -6.707 1 63.78 291 SER A CA 1
ATOM 2280 C C . SER A 1 291 ? -21.672 -17.984 -6.754 1 63.78 291 SER A C 1
ATOM 2282 O O . SER A 1 291 ? -22.266 -17.469 -5.801 1 63.78 291 SER A O 1
ATOM 2284 N N . GLY A 1 292 ? -21 -17.078 -7.273 1 51 292 GLY A N 1
ATOM 2285 C CA . GLY A 1 292 ? -21.594 -15.766 -7.488 1 51 292 GLY A CA 1
ATOM 2286 C C . GLY A 1 292 ? -23.062 -15.828 -7.895 1 51 292 GLY A C 1
ATOM 2287 O O . GLY A 1 292 ? -23.5 -16.812 -8.484 1 51 292 GLY A O 1
ATOM 2288 N N . LYS A 1 293 ? -24.031 -14.789 -7.324 1 37.94 293 LYS A N 1
ATOM 2289 C CA . LYS A 1 293 ? -25.297 -14.422 -7.965 1 37.94 293 LYS A CA 1
ATOM 2290 C C . LYS A 1 293 ? -25.094 -14.172 -9.453 1 37.94 293 LYS A C 1
ATOM 2292 O O . LYS A 1 293 ? -24.141 -13.5 -9.859 1 37.94 293 LYS A O 1
ATOM 2297 N N . LYS A 1 294 ? -25.594 -14.953 -10.516 1 34.62 294 LYS A N 1
ATOM 2298 C CA . LYS A 1 294 ? -26.062 -14.438 -11.805 1 34.62 294 LYS A CA 1
ATOM 2299 C C . LYS A 1 294 ? -26.422 -12.953 -11.703 1 34.62 294 LYS A C 1
ATOM 2301 O O . LYS A 1 294 ? -27.281 -12.57 -10.906 1 34.62 294 LYS A O 1
ATOM 2306 N N . GLY A 1 295 ? -25.688 -12.062 -11.758 1 28.5 295 GLY A N 1
ATOM 2307 C CA . GLY A 1 295 ? -26.266 -10.773 -12.086 1 28.5 295 GLY A CA 1
ATOM 2308 C C . GLY A 1 295 ? -27.438 -10.859 -13.047 1 28.5 295 GLY A C 1
ATOM 2309 O O . GLY A 1 295 ? -27.359 -11.562 -14.062 1 28.5 295 GLY A O 1
ATOM 2310 N N . LYS A 1 296 ? -28.797 -10.438 -12.719 1 26.06 296 LYS A N 1
ATOM 2311 C CA . LYS A 1 296 ? -29.797 -9.984 -13.68 1 26.06 296 LYS A CA 1
ATOM 2312 C C . LYS A 1 296 ? -29.172 -9.086 -14.742 1 26.06 296 LYS A C 1
ATOM 2314 O O . LYS A 1 296 ? -28.359 -8.219 -14.43 1 26.06 296 LYS A O 1
ATOM 2319 N N . LYS A 1 297 ? -29.688 -9.234 -16.156 1 19.59 297 LYS A N 1
ATOM 2320 C CA . LYS A 1 297 ? -29.859 -8.102 -17.062 1 19.59 297 LYS A CA 1
ATOM 2321 C C . LYS A 1 297 ? -30.438 -6.895 -16.328 1 19.59 297 LYS A C 1
ATOM 2323 O O . LYS A 1 297 ? -31.453 -7.008 -15.641 1 19.59 297 LYS A O 1
ATOM 2328 N N . MET B 1 1 ? -2.16 26.781 13.227 1 84.88 1 MET B N 1
ATOM 2329 C CA . MET B 1 1 ? -3.572 27.109 13.047 1 84.88 1 MET B CA 1
ATOM 2330 C C . MET B 1 1 ? -4.465 26.016 13.617 1 84.88 1 MET B C 1
ATOM 2332 O O . MET B 1 1 ? -5.457 26.312 14.289 1 84.88 1 MET B O 1
ATOM 2336 N N . GLY B 1 2 ? -4.125 24.844 13.445 1 88.94 2 GLY B N 1
ATOM 2337 C CA . GLY B 1 2 ? -4.898 23.75 14.023 1 88.94 2 GLY B CA 1
ATOM 2338 C C . GLY B 1 2 ? -4.984 23.812 15.539 1 88.94 2 GLY B C 1
ATOM 2339 O O . GLY B 1 2 ? -6.055 23.625 16.109 1 88.94 2 GLY B O 1
ATOM 2340 N N . LEU B 1 3 ? -3.914 24.156 16.141 1 92.44 3 LEU B N 1
ATOM 2341 C CA . LEU B 1 3 ? -3.875 24.281 17.594 1 92.44 3 LEU B CA 1
ATOM 2342 C C . LEU B 1 3 ? -4.73 25.438 18.062 1 92.44 3 LEU B C 1
ATOM 2344 O O . LEU B 1 3 ? -5.402 25.344 19.094 1 92.44 3 LEU B O 1
ATOM 2348 N N . LEU B 1 4 ? -4.684 26.516 17.281 1 91.12 4 LEU B N 1
ATOM 2349 C CA . LEU B 1 4 ? -5.496 27.672 17.625 1 91.12 4 LEU B CA 1
ATOM 2350 C C . LEU B 1 4 ? -6.98 27.344 17.578 1 91.12 4 LEU B C 1
ATOM 2352 O O . LEU B 1 4 ? -7.758 27.797 18.422 1 91.12 4 LEU B O 1
ATOM 2356 N N . LYS B 1 5 ? -7.305 26.562 16.594 1 91.12 5 LYS B N 1
ATOM 2357 C CA . LYS B 1 5 ? -8.695 26.125 16.484 1 91.12 5 LYS B CA 1
ATOM 2358 C C . LYS B 1 5 ? -9.086 25.25 17.672 1 91.12 5 LYS B C 1
ATOM 2360 O O . LYS B 1 5 ? -10.18 25.391 18.219 1 91.12 5 LYS B O 1
ATOM 2365 N N . MET B 1 6 ? -8.25 24.359 18.062 1 93.38 6 MET B N 1
ATOM 2366 C CA . MET B 1 6 ? -8.516 23.516 19.219 1 93.38 6 MET B CA 1
ATOM 2367 C C . MET B 1 6 ? -8.633 24.359 20.5 1 93.38 6 MET B C 1
ATOM 2369 O O . MET B 1 6 ? -9.516 24.125 21.312 1 93.38 6 MET B O 1
ATOM 2373 N N . LYS B 1 7 ? -7.773 25.312 20.609 1 92.31 7 LYS B N 1
ATOM 2374 C CA . LYS B 1 7 ? -7.82 26.203 21.766 1 92.31 7 LYS B CA 1
ATOM 2375 C C . LYS B 1 7 ? -9.148 26.969 21.812 1 92.31 7 LYS B C 1
ATOM 2377 O O . LYS B 1 7 ? -9.75 27.094 22.875 1 92.31 7 LYS B O 1
ATOM 2382 N N . SER B 1 8 ? -9.523 27.438 20.641 1 90.06 8 SER B N 1
ATOM 2383 C CA . SER B 1 8 ? -10.797 28.141 20.562 1 90.06 8 SER B CA 1
ATOM 2384 C C . SER B 1 8 ? -11.953 27.25 21 1 90.06 8 SER B C 1
ATOM 2386 O O . SER B 1 8 ? -12.844 27.688 21.719 1 90.06 8 SER B O 1
ATOM 2388 N N . MET B 1 9 ? -11.914 26.016 20.594 1 90.62 9 MET B N 1
ATOM 2389 C CA . MET B 1 9 ? -12.953 25.062 20.953 1 90.62 9 MET B CA 1
ATOM 2390 C C . MET B 1 9 ? -12.969 24.812 22.469 1 90.62 9 MET B C 1
ATOM 2392 O O . MET B 1 9 ? -14.031 24.828 23.094 1 90.62 9 MET B O 1
ATOM 2396 N N . ILE B 1 10 ? -11.859 24.641 22.984 1 90.75 10 ILE B N 1
ATOM 2397 C CA . ILE B 1 10 ? -11.727 24.375 24.422 1 90.75 10 ILE B CA 1
ATOM 2398 C C . ILE B 1 10 ? -12.211 25.594 25.203 1 90.75 10 ILE B C 1
ATOM 2400 O O . ILE B 1 10 ? -12.914 25.453 26.203 1 90.75 10 ILE B O 1
ATOM 2404 N N . SER B 1 11 ? -11.859 26.766 24.766 1 88.25 11 SER B N 1
ATOM 2405 C CA . SER B 1 11 ? -12.211 28 25.453 1 88.25 11 SER B CA 1
ATOM 2406 C C . SER B 1 11 ? -13.727 28.234 25.469 1 88.25 11 SER B C 1
ATOM 2408 O O . SER B 1 11 ? -14.25 28.906 26.344 1 88.25 11 SER B O 1
ATOM 2410 N N . THR B 1 12 ? -14.398 27.656 24.516 1 89.19 12 THR B N 1
ATOM 2411 C CA . THR B 1 12 ? -15.852 27.812 24.438 1 89.19 12 THR B CA 1
ATOM 2412 C C . THR B 1 12 ? -16.562 26.734 25.266 1 89.19 12 THR B C 1
ATOM 2414 O O . THR B 1 12 ? -17.781 26.703 25.312 1 89.19 12 THR B O 1
ATOM 2417 N N . GLY B 1 13 ? -15.797 25.812 25.828 1 90.5 13 GLY B N 1
ATOM 2418 C CA . GLY B 1 13 ? -16.375 24.844 26.75 1 90.5 13 GLY B CA 1
ATOM 2419 C C . GLY B 1 13 ? -16.531 23.469 26.141 1 90.5 13 GLY B C 1
ATOM 2420 O O . GLY B 1 13 ? -17.062 22.562 26.781 1 90.5 13 GLY B O 1
ATOM 2421 N N . VAL B 1 14 ? -16.125 23.312 25 1 91.38 14 VAL B N 1
ATOM 2422 C CA . VAL B 1 14 ? -16.219 22 24.375 1 91.38 14 VAL B CA 1
ATOM 2423 C C . VAL B 1 14 ? -15.133 21.094 24.953 1 91.38 14 VAL B C 1
ATOM 2425 O O . VAL B 1 14 ? -13.961 21.469 25.031 1 91.38 14 VAL B O 1
ATOM 2428 N N . LYS B 1 15 ? -15.539 19.953 25.391 1 93.31 15 LYS B N 1
ATOM 2429 C CA . LYS B 1 15 ? -14.57 18.984 25.875 1 93.31 15 LYS B CA 1
ATOM 2430 C C . LYS B 1 15 ? -13.961 18.188 24.719 1 93.31 15 LYS B C 1
ATOM 2432 O O . LYS B 1 15 ? -14.68 17.547 23.953 1 93.31 15 LYS B O 1
ATOM 2437 N N . ILE B 1 16 ? -12.641 18.375 24.625 1 93.19 16 ILE B N 1
ATOM 2438 C CA . ILE B 1 16 ? -12.008 17.656 23.531 1 93.19 16 ILE B CA 1
ATOM 2439 C C . ILE B 1 16 ? -10.805 16.875 24.047 1 93.19 16 ILE B C 1
ATOM 2441 O O . ILE B 1 16 ? -10.227 17.234 25.078 1 93.19 16 ILE B O 1
ATOM 2445 N N . GLU B 1 17 ? -10.547 15.766 23.438 1 96.31 17 GLU B N 1
ATOM 2446 C CA . GLU B 1 17 ? -9.266 15.062 23.469 1 96.31 17 GLU B CA 1
ATOM 2447 C C . GLU B 1 17 ? -8.531 15.18 22.141 1 96.31 17 GLU B C 1
ATOM 2449 O O . GLU B 1 17 ? -8.828 14.438 21.203 1 96.31 17 GLU B O 1
ATOM 2454 N N . GLY B 1 18 ? -7.598 16.156 22.172 1 96.12 18 GLY B N 1
ATOM 2455 C CA . GLY B 1 18 ? -6.973 16.5 20.906 1 96.12 18 GLY B CA 1
ATOM 2456 C C . GLY B 1 18 ? -5.668 15.758 20.656 1 96.12 18 GLY B C 1
ATOM 2457 O O . GLY B 1 18 ? -4.938 15.445 21.609 1 96.12 18 GLY B O 1
ATOM 2458 N N . THR B 1 19 ? -5.414 15.422 19.422 1 96.69 19 THR B N 1
ATOM 2459 C CA . THR B 1 19 ? -4.145 14.828 19 1 96.69 19 THR B CA 1
ATOM 2460 C C . THR B 1 19 ? -3.602 15.523 17.766 1 96.69 19 THR B C 1
ATOM 2462 O O . THR B 1 19 ? -4.332 15.734 16.797 1 96.69 19 THR B O 1
ATOM 2465 N N . VAL B 1 20 ? -2.406 16 17.891 1 96.62 20 VAL B N 1
ATOM 2466 C CA . VAL B 1 20 ? -1.648 16.391 16.703 1 96.62 20 VAL B CA 1
ATOM 2467 C C . VAL B 1 20 ? -0.823 15.203 16.203 1 96.62 20 VAL B C 1
ATOM 2469 O O . VAL B 1 20 ? 0.153 14.812 16.844 1 96.62 20 VAL B O 1
ATOM 2472 N N . LEU B 1 21 ? -1.222 14.734 15.094 1 94.5 21 LEU B N 1
ATOM 2473 C CA . LEU B 1 21 ? -0.56 13.547 14.57 1 94.5 21 LEU B CA 1
ATOM 2474 C C . LEU B 1 21 ? 0.561 13.922 13.609 1 94.5 21 LEU B C 1
ATOM 2476 O O . LEU B 1 21 ? 0.315 14.555 12.578 1 94.5 21 LEU B O 1
ATOM 2480 N N . ILE B 1 22 ? 1.755 13.562 14 1 92.44 22 ILE B N 1
ATOM 2481 C CA . ILE B 1 22 ? 2.904 13.688 13.109 1 92.44 22 ILE B CA 1
ATOM 2482 C C . ILE B 1 22 ? 3.016 12.445 12.234 1 92.44 22 ILE B C 1
ATOM 2484 O O . ILE B 1 22 ? 3.383 11.367 12.719 1 92.44 22 ILE B O 1
ATOM 2488 N N . SER B 1 23 ? 2.707 12.656 10.992 1 86.88 23 SER B N 1
ATOM 2489 C CA . SER B 1 23 ? 2.598 11.531 10.07 1 86.88 23 SER B CA 1
ATOM 2490 C C . SER B 1 23 ? 3.953 11.172 9.469 1 86.88 23 SER B C 1
ATOM 2492 O O . SER B 1 23 ? 4.121 11.203 8.25 1 86.88 23 SER B O 1
ATOM 2494 N N . ASP B 1 24 ? 4.801 10.672 10.266 1 82 24 ASP B N 1
ATOM 2495 C CA . ASP B 1 24 ? 6.172 10.398 9.852 1 82 24 ASP B CA 1
ATOM 2496 C C . ASP B 1 24 ? 6.246 9.156 8.969 1 82 24 ASP B C 1
ATOM 2498 O O . ASP B 1 24 ? 7.148 9.031 8.141 1 82 24 ASP B O 1
ATOM 2502 N N . MET B 1 25 ? 5.32 8.297 9.078 1 74.75 25 MET B N 1
ATOM 2503 C CA . MET B 1 25 ? 5.301 7.121 8.211 1 74.75 25 MET B CA 1
ATOM 2504 C C . MET B 1 25 ? 4.988 7.508 6.77 1 74.75 25 MET B C 1
ATOM 2506 O O . MET B 1 25 ? 5.562 6.945 5.836 1 74.75 25 MET B O 1
ATOM 2510 N N . GLU B 1 26 ? 4.117 8.43 6.664 1 73.06 26 GLU B N 1
ATOM 2511 C CA . GLU B 1 26 ? 3.709 8.883 5.34 1 73.06 26 GLU B CA 1
ATOM 2512 C C . GLU B 1 26 ? 4.793 9.734 4.688 1 73.06 26 GLU B C 1
ATOM 2514 O O . GLU B 1 26 ? 4.805 9.906 3.467 1 73.06 26 GLU B O 1
ATOM 2519 N N . ALA B 1 27 ? 5.586 10.234 5.543 1 70.31 27 ALA B N 1
ATOM 2520 C CA . ALA B 1 27 ? 6.648 11.086 5.027 1 70.31 27 ALA B CA 1
ATOM 2521 C C . ALA B 1 27 ? 7.547 10.328 4.059 1 70.31 27 ALA B C 1
ATOM 2523 O O . ALA B 1 27 ? 8.18 10.93 3.184 1 70.31 27 ALA B O 1
ATOM 2524 N N . PHE B 1 28 ? 7.465 8.945 4.215 1 62.72 28 PHE B N 1
ATOM 2525 C CA . PHE B 1 28 ? 8.258 8.109 3.322 1 62.72 28 PHE B CA 1
ATOM 2526 C C . PHE B 1 28 ? 7.645 8.07 1.928 1 62.72 28 PHE B C 1
ATOM 2528 O O . PHE B 1 28 ? 8.32 7.742 0.953 1 62.72 28 PHE B O 1
ATOM 2535 N N . LEU B 1 29 ? 6.453 8.328 1.908 1 63.09 29 LEU B N 1
ATOM 2536 C CA . LEU B 1 29 ? 5.684 8.062 0.697 1 63.09 29 LEU B CA 1
ATOM 2537 C C . LEU B 1 29 ? 5.805 9.219 -0.287 1 63.09 29 LEU B C 1
ATOM 2539 O O . LEU B 1 29 ? 5.668 9.031 -1.498 1 63.09 29 LEU B O 1
ATOM 2543 N N . ASP B 1 30 ? 5.77 10.344 0.342 1 55.59 30 ASP B N 1
ATOM 2544 C CA . ASP B 1 30 ? 5.766 11.469 -0.59 1 55.59 30 ASP B CA 1
ATOM 2545 C C . ASP B 1 30 ? 7.051 11.5 -1.415 1 55.59 30 ASP B C 1
ATOM 2547 O O . ASP B 1 30 ? 7.051 11.125 -2.588 1 55.59 30 ASP B O 1
ATOM 2551 N N . ASN B 1 31 ? 8.008 12.383 -1.226 1 50.62 31 ASN B N 1
ATOM 2552 C CA . ASN B 1 31 ? 9.117 12.656 -2.137 1 50.62 31 ASN B CA 1
ATOM 2553 C C . ASN B 1 31 ? 10.391 11.953 -1.689 1 50.62 31 ASN B C 1
ATOM 2555 O O . ASN B 1 31 ? 10.695 11.914 -0.496 1 50.62 31 ASN B O 1
ATOM 2559 N N . GLU B 1 32 ? 10.734 10.672 -2.469 1 50.44 32 GLU B N 1
ATOM 2560 C CA . GLU B 1 32 ? 11.961 9.883 -2.471 1 50.44 32 GLU B CA 1
ATOM 2561 C C . GLU B 1 32 ? 13.125 10.68 -1.878 1 50.44 32 GLU B C 1
ATOM 2563 O O . GLU B 1 32 ? 14.195 10.117 -1.612 1 50.44 32 GLU B O 1
ATOM 2568 N N . LYS B 1 33 ? 12.938 11.953 -1.552 1 53.5 33 LYS B N 1
ATOM 2569 C CA . LYS B 1 33 ? 14.227 12.641 -1.603 1 53.5 33 LYS B CA 1
ATOM 2570 C C . LYS B 1 33 ? 14.922 12.617 -0.242 1 53.5 33 LYS B C 1
ATOM 2572 O O . LYS B 1 33 ? 16.062 13.062 -0.11 1 53.5 33 LYS B O 1
ATOM 2577 N N . VAL B 1 34 ? 14.094 12.109 0.729 1 57.56 34 VAL B N 1
ATOM 2578 C CA . VAL B 1 34 ? 14.758 12.305 2.014 1 57.56 34 VAL B CA 1
ATOM 2579 C C . VAL B 1 34 ? 15.18 10.953 2.59 1 57.56 34 VAL B C 1
ATOM 2581 O O . VAL B 1 34 ? 14.422 9.984 2.527 1 57.56 34 VAL B O 1
ATOM 2584 N N . SER B 1 35 ? 16.516 10.852 2.902 1 64.19 35 SER B N 1
ATOM 2585 C CA . SER B 1 35 ? 17.047 9.656 3.559 1 64.19 35 SER B CA 1
ATOM 2586 C C . SER B 1 35 ? 16.234 9.297 4.793 1 64.19 35 SER B C 1
ATOM 2588 O O . SER B 1 35 ? 15.562 10.156 5.379 1 64.19 35 SER B O 1
ATOM 2590 N N . TRP B 1 36 ? 16.094 8.094 5.18 1 64.5 36 TRP B N 1
ATOM 2591 C CA . TRP B 1 36 ? 15.359 7.598 6.34 1 64.5 36 TRP B CA 1
ATOM 2592 C C . TRP B 1 36 ? 15.797 8.32 7.613 1 64.5 36 TRP B C 1
ATOM 2594 O O . TRP B 1 36 ? 14.977 8.633 8.469 1 64.5 36 TRP B O 1
ATOM 2604 N N . ASN B 1 37 ? 17.031 8.508 7.684 1 69.62 37 ASN B N 1
ATOM 2605 C CA . ASN B 1 37 ? 17.547 9.219 8.844 1 69.62 37 ASN B CA 1
ATOM 2606 C C . ASN B 1 37 ? 17 10.641 8.93 1 69.62 37 ASN B C 1
ATOM 2608 O O . ASN B 1 37 ? 16.672 11.117 10.016 1 69.62 37 ASN B O 1
ATOM 2612 N N . ALA B 1 38 ? 16.922 11.211 7.883 1 76.44 38 ALA B N 1
ATOM 2613 C CA . ALA B 1 38 ? 16.391 12.57 7.844 1 76.44 38 ALA B CA 1
ATOM 2614 C C . ALA B 1 38 ? 14.906 12.586 8.211 1 76.44 38 ALA B C 1
ATOM 2616 O O . ALA B 1 38 ? 14.438 13.516 8.867 1 76.44 38 ALA B O 1
ATOM 2617 N N . ARG B 1 39 ? 14.312 11.508 7.957 1 77.12 39 ARG B N 1
ATOM 2618 C CA . ARG B 1 39 ? 12.891 11.398 8.266 1 77.12 39 ARG B CA 1
ATOM 2619 C C . ARG B 1 39 ? 12.664 11.344 9.773 1 77.12 39 ARG B C 1
ATOM 2621 O O . ARG B 1 39 ? 11.797 12.039 10.305 1 77.12 39 ARG B O 1
ATOM 2628 N N . ASP B 1 40 ? 13.438 10.484 10.375 1 83.12 40 ASP B N 1
ATOM 2629 C CA . ASP B 1 40 ? 13.32 10.359 11.828 1 83.12 40 ASP B CA 1
ATOM 2630 C C . ASP B 1 40 ? 13.617 11.688 12.516 1 83.12 40 ASP B C 1
ATOM 2632 O O . ASP B 1 40 ? 12.93 12.062 13.477 1 83.12 40 ASP B O 1
ATOM 2636 N N . ALA B 1 41 ? 14.617 12.32 12.031 1 87.25 41 ALA B N 1
ATOM 2637 C CA . ALA B 1 41 ? 15 13.609 12.602 1 87.25 41 ALA B CA 1
ATOM 2638 C C . ALA B 1 41 ? 13.906 14.656 12.375 1 87.25 41 ALA B C 1
ATOM 2640 O O . ALA B 1 41 ? 13.625 15.469 13.258 1 87.25 41 ALA B O 1
ATOM 2641 N N . ARG B 1 42 ? 13.352 14.602 11.258 1 88.94 42 ARG B N 1
ATOM 2642 C CA . ARG B 1 42 ? 12.273 15.531 10.945 1 88.94 42 ARG B CA 1
ATOM 2643 C C . ARG B 1 42 ? 11.055 15.273 11.812 1 88.94 42 ARG B C 1
ATOM 2645 O O . ARG B 1 42 ? 10.414 16.219 12.297 1 88.94 42 ARG B O 1
ATOM 2652 N N . SER B 1 43 ? 10.758 14.039 11.906 1 90 43 SER B N 1
ATOM 2653 C CA . SER B 1 43 ? 9.648 13.656 12.773 1 90 43 SER B CA 1
ATOM 2654 C C . SER B 1 43 ? 9.867 14.156 14.203 1 90 43 SER B C 1
ATOM 2656 O O . SER B 1 43 ? 8.953 14.695 14.82 1 90 43 SER B O 1
ATOM 2658 N N . GLU B 1 44 ? 11.07 13.961 14.656 1 91.25 44 GLU B N 1
ATOM 2659 C CA . GLU B 1 44 ? 11.414 14.414 16 1 91.25 44 GLU B CA 1
ATOM 2660 C C . GLU B 1 44 ? 11.344 15.93 16.109 1 91.25 44 GLU B C 1
ATOM 2662 O O . GLU B 1 44 ? 10.875 16.469 17.125 1 91.25 44 GLU B O 1
ATOM 2667 N N . TYR B 1 45 ? 11.828 16.578 15.125 1 92.12 45 TYR B N 1
ATOM 2668 C CA . TYR B 1 45 ? 11.773 18.031 15.086 1 92.12 45 TYR B CA 1
ATOM 2669 C C . TYR B 1 45 ? 10.344 18.531 15.234 1 92.12 45 TYR B C 1
ATOM 2671 O O . TYR B 1 45 ? 10.047 19.328 16.125 1 92.12 45 TYR B O 1
ATOM 2679 N N . PHE B 1 46 ? 9.438 18.016 14.461 1 93.25 46 PHE B N 1
ATOM 2680 C CA . PHE B 1 46 ? 8.055 18.469 14.484 1 93.25 46 PHE B CA 1
ATOM 2681 C C . PHE B 1 46 ? 7.363 18.047 15.773 1 93.25 46 PHE B C 1
ATOM 2683 O O . PHE B 1 46 ? 6.508 18.766 16.297 1 93.25 46 PHE B O 1
ATOM 2690 N N . TYR B 1 47 ? 7.738 16.875 16.234 1 95.06 47 TYR B N 1
ATOM 2691 C CA . TYR B 1 47 ? 7.188 16.422 17.516 1 95.06 47 TYR B CA 1
ATOM 2692 C C . TYR B 1 47 ? 7.539 17.391 18.625 1 95.06 47 TYR B C 1
ATOM 2694 O O . TYR B 1 47 ? 6.664 17.812 19.391 1 95.06 47 TYR B O 1
ATOM 2702 N N . GLN B 1 48 ? 8.766 17.781 18.672 1 95.38 48 GLN B N 1
ATOM 2703 C CA . GLN B 1 48 ? 9.227 18.672 19.734 1 95.38 48 GLN B CA 1
ATOM 2704 C C . GLN B 1 48 ? 8.594 20.062 19.594 1 95.38 48 GLN B C 1
ATOM 2706 O O . GLN B 1 48 ? 8.141 20.641 20.578 1 95.38 48 GLN B O 1
ATOM 2711 N N . ILE B 1 49 ? 8.57 20.531 18.391 1 94.81 49 ILE B N 1
ATOM 2712 C CA . ILE B 1 49 ? 8.039 21.875 18.156 1 94.81 49 ILE B CA 1
ATOM 2713 C C . ILE B 1 49 ? 6.543 21.891 18.469 1 94.81 49 ILE B C 1
ATOM 2715 O O . ILE B 1 49 ? 6.062 22.797 19.156 1 94.81 49 ILE B O 1
ATOM 2719 N N . CYS B 1 50 ? 5.832 20.906 18.016 1 96.25 50 CYS B N 1
ATOM 2720 C CA . CYS B 1 50 ? 4.398 20.828 18.281 1 96.25 50 CYS B CA 1
ATOM 2721 C C . CYS B 1 50 ? 4.125 20.688 19.766 1 96.25 50 CYS B C 1
ATOM 2723 O O . CYS B 1 50 ? 3.229 21.344 20.312 1 96.25 50 CYS B O 1
ATOM 2725 N N . SER B 1 51 ? 4.879 19.812 20.406 1 96.75 51 SER B N 1
ATOM 2726 C CA . SER B 1 51 ? 4.719 19.625 21.844 1 96.75 51 SER B CA 1
ATOM 2727 C C . SER B 1 51 ? 4.949 20.922 22.594 1 96.75 51 SER B C 1
ATOM 2729 O O . SER B 1 51 ? 4.219 21.234 23.547 1 96.75 51 SER B O 1
ATOM 2731 N N . PHE B 1 52 ? 5.965 21.625 22.219 1 97.38 52 PHE B N 1
ATOM 2732 C CA . PHE B 1 52 ? 6.238 22.906 22.859 1 97.38 52 PHE B CA 1
ATOM 2733 C C . PHE B 1 52 ? 5.043 23.859 22.734 1 97.38 52 PHE B C 1
ATOM 2735 O O . PHE B 1 52 ? 4.613 24.469 23.703 1 97.38 52 PHE B O 1
ATOM 2742 N N . PHE B 1 53 ? 4.512 24 21.5 1 97.12 53 PHE B N 1
ATOM 2743 C CA . PHE B 1 53 ? 3.418 24.938 21.266 1 97.12 53 PHE B CA 1
ATOM 2744 C C . PHE B 1 53 ? 2.156 24.484 22 1 97.12 53 PHE B C 1
ATOM 2746 O O . PHE B 1 53 ? 1.372 25.328 22.453 1 97.12 53 PHE B O 1
ATOM 2753 N N . ILE B 1 54 ? 1.954 23.188 22.094 1 97.56 54 ILE B N 1
ATOM 2754 C CA . ILE B 1 54 ? 0.837 22.672 22.875 1 97.56 54 ILE B CA 1
ATOM 2755 C C . ILE B 1 54 ? 0.953 23.156 24.312 1 97.56 54 ILE B C 1
ATOM 2757 O O . ILE B 1 54 ? -0.031 23.609 24.906 1 97.56 54 ILE B O 1
ATOM 2761 N N . GLU B 1 55 ? 2.154 23.062 24.828 1 96.94 55 GLU B N 1
ATOM 2762 C CA . GLU B 1 55 ? 2.41 23.531 26.188 1 96.94 55 GLU B CA 1
ATOM 2763 C C . GLU B 1 55 ? 2.254 25.047 26.281 1 96.94 55 GLU B C 1
ATOM 2765 O O . GLU B 1 55 ? 1.6 25.547 27.203 1 96.94 55 GLU B O 1
ATOM 2770 N N . GLN B 1 56 ? 2.879 25.766 25.391 1 96.25 56 GLN B N 1
ATOM 2771 C CA . GLN B 1 56 ? 2.855 27.219 25.406 1 96.25 56 GLN B CA 1
ATOM 2772 C C . GLN B 1 56 ? 1.427 27.75 25.312 1 96.25 56 GLN B C 1
ATOM 2774 O O . GLN B 1 56 ? 1.109 28.781 25.906 1 96.25 56 GLN B O 1
ATOM 2779 N N . LEU B 1 57 ? 0.546 27.047 24.672 1 95.62 57 LEU B N 1
ATOM 2780 C CA . LEU B 1 57 ? -0.838 27.469 24.484 1 95.62 57 LEU B CA 1
ATOM 2781 C C . LEU B 1 57 ? -1.726 26.922 25.594 1 95.62 57 LEU B C 1
ATOM 2783 O O . LEU B 1 57 ? -2.953 27.016 25.531 1 95.62 57 LEU B O 1
ATOM 2787 N N . ASP B 1 58 ? -1.13 26.281 26.547 1 94.19 58 ASP B N 1
ATOM 2788 C CA . ASP B 1 58 ? -1.805 25.734 27.734 1 94.19 58 ASP B CA 1
ATOM 2789 C C . ASP B 1 58 ? -2.822 24.672 27.344 1 94.19 58 ASP B C 1
ATOM 2791 O O . ASP B 1 58 ? -3.955 24.672 27.828 1 94.19 58 ASP B O 1
ATOM 2795 N N . LEU B 1 59 ? -2.381 23.797 26.422 1 96.31 59 LEU B N 1
ATOM 2796 C CA . LEU B 1 59 ? -3.283 22.75 25.922 1 96.31 59 LEU B CA 1
ATOM 2797 C C . LEU B 1 59 ? -2.822 21.375 26.375 1 96.31 59 LEU B C 1
ATOM 2799 O O . LEU B 1 59 ? -3.451 20.359 26.047 1 96.31 59 LEU B O 1
ATOM 2803 N N . LYS B 1 60 ? -1.803 21.234 27.141 1 95.44 60 LYS B N 1
ATOM 2804 C CA . LYS B 1 60 ? -1.114 19.984 27.422 1 95.44 60 LYS B CA 1
ATOM 2805 C C . LYS B 1 60 ? -2.037 19 28.141 1 95.44 60 LYS B C 1
ATOM 2807 O O . LYS B 1 60 ? -1.828 17.797 28.078 1 95.44 60 LYS B O 1
ATOM 2812 N N . ASP B 1 61 ? -3.064 19.484 28.812 1 95.19 61 ASP B N 1
ATOM 2813 C CA . ASP B 1 61 ? -3.955 18.625 29.578 1 95.19 61 ASP B CA 1
ATOM 2814 C C . ASP B 1 61 ? -4.957 17.922 28.672 1 95.19 61 ASP B C 1
ATOM 2816 O O . ASP B 1 61 ? -5.535 16.891 29.062 1 95.19 61 ASP B O 1
ATOM 2820 N N . THR B 1 62 ? -5.129 18.438 27.469 1 95.88 62 THR B N 1
ATOM 2821 C CA . THR B 1 62 ? -6.199 17.891 26.641 1 95.88 62 THR B CA 1
ATOM 2822 C C . THR B 1 62 ? -5.68 17.531 25.25 1 95.88 62 THR B C 1
ATOM 2824 O O . THR B 1 62 ? -6.328 16.781 24.516 1 95.88 62 THR B O 1
ATOM 2827 N N . VAL B 1 63 ? -4.559 18.141 24.859 1 97.19 63 VAL B N 1
ATOM 2828 C CA . VAL B 1 63 ? -4.023 17.922 23.516 1 97.19 63 VAL B CA 1
ATOM 2829 C C . VAL B 1 63 ? -2.625 17.312 23.625 1 97.19 63 VAL B C 1
ATOM 2831 O O . VAL B 1 63 ? -1.827 17.719 24.469 1 97.19 63 VAL B O 1
ATOM 2834 N N . ARG B 1 64 ? -2.34 16.359 22.781 1 97.06 64 ARG B N 1
ATOM 2835 C CA . ARG B 1 64 ? -1.015 15.75 22.75 1 97.06 64 ARG B CA 1
ATOM 2836 C C . ARG B 1 64 ? -0.504 15.633 21.312 1 97.06 64 ARG B C 1
ATOM 2838 O O . ARG B 1 64 ? -1.293 15.625 20.359 1 97.06 64 ARG B O 1
ATOM 2845 N N . ALA B 1 65 ? 0.74 15.609 21.203 1 96.88 65 ALA B N 1
ATOM 2846 C CA . ALA B 1 65 ? 1.384 15.266 19.938 1 96.88 65 ALA B CA 1
ATOM 2847 C C . ALA B 1 65 ? 1.772 13.789 19.906 1 96.88 65 ALA B C 1
ATOM 2849 O O . ALA B 1 65 ? 2.211 13.234 20.906 1 96.88 65 ALA B O 1
ATOM 2850 N N . LEU B 1 66 ? 1.562 13.203 18.781 1 94.88 66 LEU B N 1
ATOM 2851 C CA . LEU B 1 66 ? 1.854 11.781 18.625 1 94.88 66 LEU B CA 1
ATOM 2852 C C . LEU B 1 66 ? 2.463 11.492 17.266 1 94.88 66 LEU B C 1
ATOM 2854 O O . LEU B 1 66 ? 1.988 12.008 16.25 1 94.88 66 LEU B O 1
ATOM 2858 N N . LYS B 1 67 ? 3.566 10.766 17.312 1 91.94 67 LYS B N 1
ATOM 2859 C CA . LYS B 1 67 ? 4.109 10.266 16.047 1 91.94 67 LYS B CA 1
ATOM 2860 C C . LYS B 1 67 ? 3.393 9 15.602 1 91.94 67 LYS B C 1
ATOM 2862 O O . LYS B 1 67 ? 3.113 8.117 16.422 1 91.94 67 LYS B O 1
ATOM 2867 N N . THR B 1 68 ? 3.104 8.961 14.344 1 89.38 68 THR B N 1
ATOM 2868 C CA . THR B 1 68 ? 2.43 7.77 13.828 1 89.38 68 THR B CA 1
ATOM 2869 C C . THR B 1 68 ? 3.264 6.52 14.102 1 89.38 68 THR B C 1
ATOM 2871 O O . THR B 1 68 ? 2.721 5.469 14.453 1 89.38 68 THR B O 1
ATOM 2874 N N . SER B 1 69 ? 4.574 6.602 13.953 1 82.56 69 SER B N 1
ATOM 2875 C CA . SER B 1 69 ? 5.469 5.465 14.133 1 82.56 69 SER B CA 1
ATOM 2876 C C . SER B 1 69 ? 5.488 4.992 15.578 1 82.56 69 SER B C 1
ATOM 2878 O O . SER B 1 69 ? 5.953 3.889 15.875 1 82.56 69 SER B O 1
ATOM 2880 N N . ASP B 1 70 ? 4.973 5.809 16.469 1 86.81 70 ASP B N 1
ATOM 2881 C CA . ASP B 1 70 ? 4.934 5.449 17.875 1 86.81 70 ASP B CA 1
ATOM 2882 C C . ASP B 1 70 ? 3.656 4.68 18.219 1 86.81 70 ASP B C 1
ATOM 2884 O O . ASP B 1 70 ? 3.508 4.164 19.328 1 86.81 70 ASP B O 1
ATOM 2888 N N . ILE B 1 71 ? 2.803 4.637 17.266 1 88.56 71 ILE B N 1
ATOM 2889 C CA . ILE B 1 71 ? 1.551 3.916 17.469 1 88.56 71 ILE B CA 1
ATOM 2890 C C . ILE B 1 71 ? 1.722 2.455 17.062 1 88.56 71 ILE B C 1
ATOM 2892 O O . ILE B 1 71 ? 1.808 2.141 15.875 1 88.56 71 ILE B O 1
ATOM 2896 N N . ASP B 1 72 ? 1.679 1.584 17.938 1 83.38 72 ASP B N 1
ATOM 2897 C CA . ASP B 1 72 ? 1.943 0.172 17.688 1 83.38 72 ASP B CA 1
ATOM 2898 C C . ASP B 1 72 ? 0.911 -0.415 16.734 1 83.38 72 ASP B C 1
ATOM 2900 O O . ASP B 1 72 ? 1.241 -1.26 15.891 1 83.38 72 ASP B O 1
ATOM 2904 N N . SER B 1 73 ? -0.231 0.065 16.859 1 86.19 73 SER B N 1
ATOM 2905 C CA . SER B 1 73 ? -1.34 -0.53 16.109 1 86.19 73 SER B CA 1
ATOM 2906 C C . SER B 1 73 ? -1.211 -0.27 14.617 1 86.19 73 SER B C 1
ATOM 2908 O O . SER B 1 73 ? -1.892 -0.907 13.812 1 86.19 73 SER B O 1
ATOM 2910 N N . ILE B 1 74 ? -0.363 0.65 14.305 1 84.25 74 ILE B N 1
ATOM 2911 C CA . ILE B 1 74 ? -0.217 0.94 12.883 1 84.25 74 ILE B CA 1
ATOM 2912 C C . ILE B 1 74 ? 0.503 -0.215 12.195 1 84.25 74 ILE B C 1
ATOM 2914 O O . ILE B 1 74 ? 0.465 -0.333 10.969 1 84.25 74 ILE B O 1
ATOM 2918 N N . PHE B 1 75 ? 1.135 -1.042 12.961 1 82.06 75 PHE B N 1
ATOM 2919 C CA . PHE B 1 75 ? 1.831 -2.199 12.414 1 82.06 75 PHE B CA 1
ATOM 2920 C C . PHE B 1 75 ? 1.053 -3.48 12.695 1 82.06 75 PHE B C 1
ATOM 2922 O O . PHE B 1 75 ? 1.538 -4.578 12.414 1 82.06 75 PHE B O 1
ATOM 2929 N N . SER B 1 76 ? -0.101 -3.258 13.172 1 85.31 76 SER B N 1
ATOM 2930 C CA . SER B 1 76 ? -0.928 -4.43 13.445 1 85.31 76 SER B CA 1
ATOM 2931 C C . SER B 1 76 ? -1.44 -5.062 12.156 1 85.31 76 SER B C 1
ATOM 2933 O O . SER B 1 76 ? -1.53 -4.398 11.125 1 85.31 76 SER B O 1
ATOM 2935 N N . LYS B 1 77 ? -1.801 -6.344 12.289 1 83.81 77 LYS B N 1
ATOM 2936 C CA . LYS B 1 77 ? -2.393 -7.082 11.18 1 83.81 77 LYS B CA 1
ATOM 2937 C C . LYS B 1 77 ? -3.645 -6.387 10.656 1 83.81 77 LYS B C 1
ATOM 2939 O O . LYS B 1 77 ? -3.816 -6.23 9.445 1 83.81 77 LYS B O 1
ATOM 2944 N N . ASP B 1 78 ? -4.438 -5.961 11.57 1 85.38 78 ASP B N 1
ATOM 2945 C CA . ASP B 1 78 ? -5.695 -5.32 11.203 1 85.38 78 ASP B CA 1
ATOM 2946 C C . ASP B 1 78 ? -5.453 -4.039 10.406 1 85.38 78 ASP B C 1
ATOM 2948 O O . ASP B 1 78 ? -6.137 -3.781 9.414 1 85.38 78 ASP B O 1
ATOM 2952 N N . TYR B 1 79 ? -4.523 -3.223 10.82 1 88.81 79 TYR B N 1
ATOM 2953 C CA . TYR B 1 79 ? -4.215 -1.972 10.133 1 88.81 79 TYR B CA 1
ATOM 2954 C C . TYR B 1 79 ? -3.723 -2.232 8.719 1 88.81 79 TYR B C 1
ATOM 2956 O O . TYR B 1 79 ? -4.203 -1.62 7.762 1 88.81 79 TYR B O 1
ATOM 2964 N N . VAL B 1 80 ? -2.863 -3.188 8.617 1 84.62 80 VAL B N 1
ATOM 2965 C CA . VAL B 1 80 ? -2.234 -3.496 7.34 1 84.62 80 VAL B CA 1
ATOM 2966 C C . VAL B 1 80 ? -3.27 -4.078 6.379 1 84.62 80 VAL B C 1
ATOM 2968 O O . VAL B 1 80 ? -3.357 -3.664 5.223 1 84.62 80 VAL B O 1
ATOM 2971 N N . LEU B 1 81 ? -4.07 -4.953 6.812 1 82.94 81 LEU B N 1
ATOM 2972 C CA . LEU B 1 81 ? -5.105 -5.559 5.984 1 82.94 81 LEU B CA 1
ATOM 2973 C C . LEU B 1 81 ? -6.133 -4.516 5.551 1 82.94 81 LEU B C 1
ATOM 2975 O O . LEU B 1 81 ? -6.629 -4.559 4.422 1 82.94 81 LEU B O 1
ATOM 2979 N N . ASN B 1 82 ? -6.449 -3.602 6.438 1 86.88 82 ASN B N 1
ATOM 2980 C CA . ASN B 1 82 ? -7.391 -2.541 6.09 1 86.88 82 ASN B CA 1
ATOM 2981 C C . ASN B 1 82 ? -6.824 -1.624 5.008 1 86.88 82 ASN B C 1
ATOM 2983 O O . ASN B 1 82 ? -7.566 -1.121 4.164 1 86.88 82 ASN B O 1
ATOM 2987 N N . MET B 1 83 ? -5.562 -1.374 5.117 1 88.81 83 MET B N 1
ATOM 2988 C CA . MET B 1 83 ? -4.918 -0.589 4.07 1 88.81 83 MET B CA 1
ATOM 2989 C C . MET B 1 83 ? -5.07 -1.266 2.711 1 88.81 83 MET B C 1
ATOM 2991 O O . MET B 1 83 ? -5.402 -0.612 1.721 1 88.81 83 MET B O 1
ATOM 2995 N N . TYR B 1 84 ? -4.871 -2.537 2.697 1 84.31 84 TYR B N 1
ATOM 2996 C CA . TYR B 1 84 ? -4.98 -3.281 1.446 1 84.31 84 TYR B CA 1
ATOM 2997 C C . TYR B 1 84 ? -6.422 -3.301 0.95 1 84.31 84 TYR B C 1
ATOM 2999 O O . TYR B 1 84 ? -6.672 -3.166 -0.25 1 84.31 84 TYR B O 1
ATOM 3007 N N . LYS B 1 85 ? -7.281 -3.492 1.865 1 83.75 85 LYS B N 1
ATOM 3008 C CA . LYS B 1 85 ? -8.695 -3.451 1.521 1 83.75 85 LYS B CA 1
ATOM 3009 C C . LYS B 1 85 ? -9.078 -2.098 0.926 1 83.75 85 LYS B C 1
ATOM 3011 O O . LYS B 1 85 ? -9.797 -2.035 -0.076 1 83.75 85 LYS B O 1
ATOM 3016 N N . MET B 1 86 ? -8.617 -1.085 1.514 1 90.19 86 MET B N 1
ATOM 3017 C CA . MET B 1 86 ? -8.914 0.257 1.02 1 90.19 86 MET B CA 1
ATOM 3018 C C . MET B 1 86 ? -8.367 0.448 -0.394 1 90.19 86 MET B C 1
ATOM 3020 O O . MET B 1 86 ? -9.023 1.069 -1.234 1 90.19 86 MET B O 1
ATOM 3024 N N . ALA B 1 87 ? -7.219 -0.098 -0.626 1 90.81 87 ALA B N 1
ATOM 3025 C CA . ALA B 1 87 ? -6.602 0.01 -1.946 1 90.81 87 ALA B CA 1
ATOM 3026 C C . ALA B 1 87 ? -7.445 -0.696 -3.004 1 90.81 87 ALA B C 1
ATOM 3028 O O . ALA B 1 87 ? -7.371 -0.362 -4.188 1 90.81 87 ALA B O 1
ATOM 3029 N N . SER B 1 88 ? -8.219 -1.672 -2.625 1 86.25 88 SER B N 1
ATOM 3030 C CA . SER B 1 88 ? -9.07 -2.398 -3.559 1 86.25 88 SER B CA 1
ATOM 3031 C C . SER B 1 88 ? -10.367 -1.649 -3.818 1 86.25 88 SER B C 1
ATOM 3033 O O . SER B 1 88 ? -11.078 -1.938 -4.785 1 86.25 88 SER B O 1
ATOM 3035 N N . TYR B 1 89 ? -10.742 -0.674 -2.955 1 86.88 89 TYR B N 1
ATOM 3036 C CA . TYR B 1 89 ? -12 0.058 -3.053 1 86.88 89 TYR B CA 1
ATOM 3037 C C . TYR B 1 89 ? -11.844 1.303 -3.918 1 86.88 89 TYR B C 1
ATOM 3039 O O . TYR B 1 89 ? -12.836 1.933 -4.297 1 86.88 89 TYR B O 1
ATOM 3047 N N . VAL B 1 90 ? -10.594 1.597 -4.207 1 92.19 90 VAL B N 1
ATOM 3048 C CA . VAL B 1 90 ? -10.359 2.816 -4.977 1 92.19 90 VAL B CA 1
ATOM 3049 C C . VAL B 1 90 ? -9.594 2.486 -6.258 1 92.19 90 VAL B C 1
ATOM 3051 O O . VAL B 1 90 ? -8.969 1.431 -6.355 1 92.19 90 VAL B O 1
ATOM 3054 N N . THR B 1 91 ? -9.711 3.379 -7.242 1 92.94 91 THR B N 1
ATOM 3055 C CA . THR B 1 91 ? -8.977 3.193 -8.484 1 92.94 91 THR B CA 1
ATOM 3056 C C . THR B 1 91 ? -7.652 3.953 -8.453 1 92.94 91 THR B C 1
ATOM 3058 O O . THR B 1 91 ? -7.516 4.941 -7.727 1 92.94 91 THR B O 1
ATOM 3061 N N . ARG B 1 92 ? -6.742 3.49 -9.203 1 92.69 92 ARG B N 1
ATOM 3062 C CA . ARG B 1 92 ? -5.438 4.137 -9.289 1 92.69 92 ARG B CA 1
ATOM 3063 C C . ARG B 1 92 ? -5.574 5.586 -9.75 1 92.69 92 ARG B C 1
ATOM 3065 O O . ARG B 1 92 ? -4.879 6.473 -9.242 1 92.69 92 ARG B O 1
ATOM 3072 N N . ASP B 1 93 ? -6.453 5.879 -10.594 1 92.88 93 ASP B N 1
ATOM 3073 C CA . ASP B 1 93 ? -6.609 7.215 -11.156 1 92.88 93 ASP B CA 1
ATOM 3074 C C . ASP B 1 93 ? -7.199 8.18 -10.133 1 92.88 93 ASP B C 1
ATOM 3076 O O . ASP B 1 93 ? -6.734 9.32 -10.008 1 92.88 93 ASP B O 1
ATOM 3080 N N . GLU B 1 94 ? -8.125 7.738 -9.398 1 94.62 94 GLU B N 1
ATOM 3081 C CA . GLU B 1 94 ? -8.773 8.641 -8.453 1 94.62 94 GLU B CA 1
ATOM 3082 C C . GLU B 1 94 ? -7.848 8.992 -7.293 1 94.62 94 GLU B C 1
ATOM 3084 O O . GLU B 1 94 ? -8.047 10.008 -6.621 1 94.62 94 GLU B O 1
ATOM 3089 N N . THR B 1 95 ? -6.836 8.172 -7.059 1 94.38 95 THR B N 1
ATOM 3090 C CA . THR B 1 95 ? -5.957 8.398 -5.918 1 94.38 95 THR B CA 1
ATOM 3091 C C . THR B 1 95 ? -4.793 9.305 -6.297 1 94.38 95 THR B C 1
ATOM 3093 O O . THR B 1 95 ? -3.904 9.562 -5.484 1 94.38 95 THR B O 1
ATOM 3096 N N . THR B 1 96 ? -4.766 9.805 -7.516 1 92.75 96 THR B N 1
ATOM 3097 C CA . THR B 1 96 ? -3.721 10.727 -7.949 1 92.75 96 THR B CA 1
ATOM 3098 C C . THR B 1 96 ? -4.012 12.141 -7.461 1 92.75 96 THR B C 1
ATOM 3100 O O . THR B 1 96 ? -4.332 13.023 -8.258 1 92.75 96 THR B O 1
ATOM 3103 N N . VAL B 1 97 ? -3.789 12.367 -6.18 1 90.5 97 VAL B N 1
ATOM 3104 C CA . VAL B 1 97 ? -4.129 13.664 -5.598 1 90.5 97 VAL B CA 1
ATOM 3105 C C . VAL B 1 97 ? -2.855 14.391 -5.176 1 90.5 97 VAL B C 1
ATOM 3107 O O . VAL B 1 97 ? -2.865 15.609 -4.988 1 90.5 97 VAL B O 1
ATOM 3110 N N . CYS B 1 98 ? -1.793 13.648 -4.977 1 83.56 98 CYS B N 1
ATOM 3111 C CA . CYS B 1 98 ? -0.517 14.258 -4.621 1 83.56 98 CYS B CA 1
ATOM 3112 C C . CYS B 1 98 ? 0.307 14.562 -5.867 1 83.56 98 CYS B C 1
ATOM 3114 O O . CYS B 1 98 ? 0.172 13.891 -6.887 1 83.56 98 CYS B O 1
ATOM 3116 N N . GLU B 1 99 ? 1.101 15.555 -5.66 1 82.19 99 GLU B N 1
ATOM 3117 C CA . GLU B 1 99 ? 2.02 15.859 -6.754 1 82.19 99 GLU B CA 1
ATOM 3118 C C . GLU B 1 99 ? 3.09 14.781 -6.891 1 82.19 99 GLU B C 1
ATOM 3120 O O . GLU B 1 99 ? 3.35 14.031 -5.949 1 82.19 99 GLU B O 1
ATOM 3125 N N . GLY B 1 100 ? 3.58 14.625 -8.117 1 83.88 100 GLY B N 1
ATOM 3126 C CA . GLY B 1 100 ? 4.621 13.641 -8.352 1 83.88 100 GLY B CA 1
ATOM 3127 C C . GLY B 1 100 ? 4.121 12.406 -9.086 1 83.88 100 GLY B C 1
ATOM 3128 O O . GLY B 1 100 ? 2.943 12.32 -9.438 1 83.88 100 GLY B O 1
ATOM 3129 N N . THR B 1 101 ? 5.078 11.508 -9.312 1 89.56 101 THR B N 1
ATOM 3130 C CA . THR B 1 101 ? 4.711 10.344 -10.117 1 89.56 101 THR B CA 1
ATOM 3131 C C . THR B 1 101 ? 4.859 9.055 -9.312 1 89.56 101 THR B C 1
ATOM 3133 O O . THR B 1 101 ? 4.41 7.992 -9.742 1 89.56 101 THR B O 1
ATOM 3136 N N . ALA B 1 102 ? 5.387 9.164 -8.148 1 89.81 102 ALA B N 1
ATOM 3137 C CA . ALA B 1 102 ? 5.645 7.965 -7.348 1 89.81 102 ALA B CA 1
ATOM 3138 C C . ALA B 1 102 ? 4.34 7.301 -6.922 1 89.81 102 ALA B C 1
ATOM 3140 O O . ALA B 1 102 ? 3.369 7.98 -6.578 1 89.81 102 ALA B O 1
ATOM 3141 N N . LEU B 1 103 ? 4.32 5.938 -6.879 1 93.25 103 LEU B N 1
ATOM 3142 C CA . LEU B 1 103 ? 3.156 5.176 -6.438 1 93.25 103 LEU B CA 1
ATOM 3143 C C . LEU B 1 103 ? 2.795 5.52 -4.996 1 93.25 103 LEU B C 1
ATOM 3145 O O . LEU B 1 103 ? 1.617 5.52 -4.633 1 93.25 103 LEU B O 1
ATOM 3149 N N . SER B 1 104 ? 3.791 5.852 -4.234 1 90.69 104 SER B N 1
ATOM 3150 C CA . SER B 1 104 ? 3.584 6.16 -2.82 1 90.69 104 SER B CA 1
ATOM 3151 C C . SER B 1 104 ? 2.598 7.309 -2.645 1 90.69 104 SER B C 1
ATOM 3153 O O . SER B 1 104 ? 1.839 7.34 -1.673 1 90.69 104 SER B O 1
ATOM 3155 N N . GLY B 1 105 ? 2.623 8.234 -3.523 1 90.19 105 GLY B N 1
ATOM 3156 C CA . GLY B 1 105 ? 1.678 9.336 -3.463 1 90.19 105 GLY B CA 1
ATOM 3157 C C . GLY B 1 105 ? 0.23 8.883 -3.48 1 90.19 105 GLY B C 1
ATOM 3158 O O . GLY B 1 105 ? -0.633 9.523 -2.875 1 90.19 105 GLY B O 1
ATOM 3159 N N . ASN B 1 106 ? -0.049 7.781 -4.145 1 93.25 106 ASN B N 1
ATOM 3160 C CA . ASN B 1 106 ? -1.404 7.25 -4.246 1 93.25 106 ASN B CA 1
ATOM 3161 C C . ASN B 1 106 ? -1.875 6.66 -2.92 1 93.25 106 ASN B C 1
ATOM 3163 O O . ASN B 1 106 ? -3.072 6.441 -2.723 1 93.25 106 ASN B O 1
ATOM 3167 N N . LEU B 1 107 ? -0.912 6.414 -2.057 1 92.44 107 LEU B N 1
ATOM 3168 C CA . LEU B 1 107 ? -1.262 5.77 -0.796 1 92.44 107 LEU B CA 1
ATOM 3169 C C . LEU B 1 107 ? -1.599 6.809 0.269 1 92.44 107 LEU B C 1
ATOM 3171 O O . LEU B 1 107 ? -2.189 6.477 1.3 1 92.44 107 LEU B O 1
ATOM 3175 N N . VAL B 1 108 ? -1.292 8.039 0.064 1 91.44 108 VAL B N 1
ATOM 3176 C CA . VAL B 1 108 ? -1.379 9.102 1.062 1 91.44 108 VAL B CA 1
ATOM 3177 C C . VAL B 1 108 ? -2.822 9.242 1.539 1 91.44 108 VAL B C 1
ATOM 3179 O O . VAL B 1 108 ? -3.092 9.203 2.742 1 91.44 108 VAL B O 1
ATOM 3182 N N . PRO B 1 109 ? -3.789 9.312 0.651 1 93.38 109 PRO B N 1
ATOM 3183 C CA . PRO B 1 109 ? -5.164 9.469 1.135 1 93.38 109 PRO B CA 1
ATOM 3184 C C . PRO B 1 109 ? -5.652 8.25 1.92 1 93.38 109 PRO B C 1
ATOM 3186 O O . PRO B 1 109 ? -6.52 8.375 2.787 1 93.38 109 PRO B O 1
ATOM 3189 N N . LEU B 1 110 ? -5.125 7.074 1.575 1 94.31 110 LEU B N 1
ATOM 3190 C CA . LEU B 1 110 ? -5.496 5.871 2.312 1 94.31 110 LEU B CA 1
ATOM 3191 C C . LEU B 1 110 ? -4.992 5.938 3.75 1 94.31 110 LEU B C 1
ATOM 3193 O O . LEU B 1 110 ? -5.734 5.633 4.688 1 94.31 110 LEU B O 1
ATOM 3197 N N . PHE B 1 111 ? -3.77 6.383 3.869 1 92.69 111 PHE B N 1
ATOM 3198 C CA . PHE B 1 111 ? -3.203 6.523 5.207 1 92.69 111 PHE B CA 1
ATOM 3199 C C . PHE B 1 111 ? -3.969 7.562 6.012 1 92.69 111 PHE B C 1
ATOM 3201 O O . PHE B 1 111 ? -4.215 7.375 7.207 1 92.69 111 PHE B O 1
ATOM 3208 N N . PHE B 1 112 ? -4.281 8.648 5.348 1 94.25 112 PHE B N 1
ATOM 3209 C CA . PHE B 1 112 ? -5.07 9.688 6.008 1 94.25 112 PHE B CA 1
ATOM 3210 C C . PHE B 1 112 ? -6.359 9.109 6.574 1 94.25 112 PHE B C 1
ATOM 3212 O O . PHE B 1 112 ? -6.664 9.297 7.754 1 94.25 112 PHE B O 1
ATOM 3219 N N . ALA B 1 113 ? -7.082 8.367 5.758 1 95.88 113 ALA B N 1
ATOM 3220 C CA . ALA B 1 113 ? -8.352 7.773 6.164 1 95.88 113 ALA B CA 1
ATOM 3221 C C . ALA B 1 113 ? -8.148 6.734 7.258 1 95.88 113 ALA B C 1
ATOM 3223 O O . ALA B 1 113 ? -8.859 6.73 8.266 1 95.88 113 ALA B O 1
ATOM 3224 N N . LEU B 1 114 ? -7.168 5.934 7.086 1 94.38 114 LEU B N 1
ATOM 3225 C CA . LEU B 1 114 ? -6.906 4.82 7.992 1 94.38 114 LEU B CA 1
ATOM 3226 C C . LEU B 1 114 ? -6.484 5.328 9.367 1 94.38 114 LEU B C 1
ATOM 3228 O O . LEU B 1 114 ? -6.906 4.785 10.391 1 94.38 114 LEU B O 1
ATOM 3232 N N . ASN B 1 115 ? -5.641 6.309 9.398 1 94.06 115 ASN B N 1
ATOM 3233 C CA . ASN B 1 115 ? -5.176 6.855 10.672 1 94.06 115 ASN B CA 1
ATOM 3234 C C . ASN B 1 115 ? -6.32 7.457 11.477 1 94.06 115 ASN B C 1
ATOM 3236 O O . ASN B 1 115 ? -6.395 7.277 12.695 1 94.06 115 ASN B O 1
ATOM 3240 N N . HIS B 1 116 ? -7.195 8.125 10.828 1 94.62 116 HIS B N 1
ATOM 3241 C CA . HIS B 1 116 ? -8.32 8.727 11.523 1 94.62 116 HIS B CA 1
ATOM 3242 C C . HIS B 1 116 ? -9.312 7.668 11.992 1 94.62 116 HIS B C 1
ATOM 3244 O O . HIS B 1 116 ? -9.977 7.84 13.016 1 94.62 116 HIS B O 1
ATOM 3250 N N . GLN B 1 117 ? -9.383 6.566 11.219 1 92.81 117 GLN B N 1
ATOM 3251 C CA . GLN B 1 117 ? -10.18 5.438 11.688 1 92.81 117 GLN B CA 1
ATOM 3252 C C . GLN B 1 117 ? -9.562 4.805 12.93 1 92.81 117 GLN B C 1
ATOM 3254 O O . GLN B 1 117 ? -10.266 4.512 13.898 1 92.81 117 GLN B O 1
ATOM 3259 N N . LEU B 1 118 ? -8.266 4.621 12.875 1 90.38 118 LEU B N 1
ATOM 3260 C CA . LEU B 1 118 ? -7.531 4.012 13.977 1 90.38 118 LEU B CA 1
ATOM 3261 C C . LEU B 1 118 ? -7.684 4.832 15.258 1 90.38 118 LEU B C 1
ATOM 3263 O O . LEU B 1 118 ? -7.867 4.277 16.344 1 90.38 118 LEU B O 1
ATOM 3267 N N . LEU B 1 119 ? -7.652 6.148 15.125 1 93.25 119 LEU B N 1
ATOM 3268 C CA . LEU B 1 119 ? -7.719 7.051 16.266 1 93.25 119 LEU B CA 1
ATOM 3269 C C . LEU B 1 119 ? -9.164 7.316 16.672 1 93.25 119 LEU B C 1
ATOM 3271 O O . LEU B 1 119 ? -9.422 8.016 17.656 1 93.25 119 LEU B O 1
ATOM 3275 N N . LYS B 1 120 ? -10.117 6.762 15.938 1 93.94 120 LYS B N 1
ATOM 3276 C CA . LYS B 1 120 ? -11.539 6.98 16.188 1 93.94 120 LYS B CA 1
ATOM 3277 C C . LYS B 1 120 ? -11.859 8.469 16.281 1 93.94 120 LYS B C 1
ATOM 3279 O O . LYS B 1 120 ? -12.492 8.922 17.234 1 93.94 120 LYS B O 1
ATOM 3284 N N . THR B 1 121 ? -11.414 9.18 15.305 1 96.25 121 THR B N 1
ATOM 3285 C CA . THR B 1 121 ? -11.523 10.633 15.273 1 96.25 121 THR B CA 1
ATOM 3286 C C . THR B 1 121 ? -12.969 11.062 15.031 1 96.25 121 THR B C 1
ATOM 3288 O O . THR B 1 121 ? -13.625 10.562 14.109 1 96.25 121 THR B O 1
ATOM 3291 N N . ASP B 1 122 ? -13.438 11.977 15.859 1 96.5 122 ASP B N 1
ATOM 3292 C CA . ASP B 1 122 ? -14.758 12.555 15.648 1 96.5 122 ASP B CA 1
ATOM 3293 C C . ASP B 1 122 ? -14.68 13.766 14.719 1 96.5 122 ASP B C 1
ATOM 3295 O O . ASP B 1 122 ? -15.539 13.945 13.844 1 96.5 122 ASP B O 1
ATOM 3299 N N . VAL B 1 123 ? -13.578 14.586 14.938 1 96.62 123 VAL B N 1
ATOM 3300 C CA . VAL B 1 123 ? -13.422 15.82 14.172 1 96.62 123 VAL B CA 1
ATOM 3301 C C . VAL B 1 123 ? -11.992 15.938 13.664 1 96.62 123 VAL B C 1
ATOM 3303 O O . VAL B 1 123 ? -11.039 15.766 14.43 1 96.62 123 VAL B O 1
ATOM 3306 N N . ILE B 1 124 ? -11.891 16.109 12.422 1 97.19 124 ILE B N 1
ATOM 3307 C CA . ILE B 1 124 ? -10.594 16.375 11.82 1 97.19 124 ILE B CA 1
ATOM 3308 C C . ILE B 1 124 ? -10.445 17.875 11.555 1 97.19 124 ILE B C 1
ATOM 3310 O O . ILE B 1 124 ? -11.312 18.484 10.922 1 97.19 124 ILE B O 1
ATOM 3314 N N . ILE B 1 125 ? -9.367 18.469 12.055 1 96.06 125 ILE B N 1
ATOM 3315 C CA . ILE B 1 125 ? -9.039 19.875 11.805 1 96.06 125 ILE B CA 1
ATOM 3316 C C . ILE B 1 125 ? -7.828 19.969 10.883 1 96.06 125 ILE B C 1
ATOM 3318 O O . ILE B 1 125 ? -6.758 19.438 11.195 1 96.06 125 ILE B O 1
ATOM 3322 N N . MET B 1 126 ? -8.039 20.562 9.773 1 94.56 126 MET B N 1
ATOM 3323 C CA . MET B 1 126 ? -6.953 20.562 8.797 1 94.56 126 MET B CA 1
ATOM 3324 C C . MET B 1 126 ? -6.977 21.844 7.957 1 94.56 126 MET B C 1
ATOM 3326 O O . MET B 1 126 ? -7.957 22.578 7.98 1 94.56 126 MET B O 1
ATOM 3330 N N . GLY B 1 127 ? -5.816 22.125 7.316 1 92.88 127 GLY B N 1
ATOM 3331 C CA . GLY B 1 127 ? -5.789 23.203 6.336 1 92.88 127 GLY B CA 1
ATOM 3332 C C . GLY B 1 127 ? -6.559 22.875 5.07 1 92.88 127 GLY B C 1
ATOM 3333 O O . GLY B 1 127 ? -6.707 21.703 4.715 1 92.88 127 GLY B O 1
ATOM 3334 N N . ASP B 1 128 ? -6.969 23.875 4.434 1 92.44 128 ASP B N 1
ATOM 3335 C CA . ASP B 1 128 ? -7.805 23.656 3.256 1 92.44 128 ASP B CA 1
ATOM 3336 C C . ASP B 1 128 ? -6.988 23.078 2.1 1 92.44 128 ASP B C 1
ATOM 3338 O O . ASP B 1 128 ? -7.551 22.578 1.128 1 92.44 128 ASP B O 1
ATOM 3342 N N . ASP B 1 129 ? -5.676 23.203 2.172 1 89.06 129 ASP B N 1
ATOM 3343 C CA . ASP B 1 129 ? -4.832 22.562 1.163 1 89.06 129 ASP B CA 1
ATOM 3344 C C . ASP B 1 129 ? -4.977 21.047 1.194 1 89.06 129 ASP B C 1
ATOM 3346 O O . ASP B 1 129 ? -4.625 20.359 0.231 1 89.06 129 ASP B O 1
ATOM 3350 N N . MET B 1 130 ? -5.559 20.5 2.246 1 93.06 130 MET B N 1
ATOM 3351 C CA . MET B 1 130 ? -5.73 19.062 2.406 1 93.06 130 MET B CA 1
ATOM 3352 C C . MET B 1 130 ? -7.059 18.609 1.814 1 93.06 130 MET B C 1
ATOM 3354 O O . MET B 1 130 ? -7.367 17.406 1.818 1 93.06 130 MET B O 1
ATOM 3358 N N . ALA B 1 131 ? -7.777 19.5 1.197 1 94.75 131 ALA B N 1
ATOM 3359 C CA . ALA B 1 131 ? -9.133 19.219 0.725 1 94.75 131 ALA B CA 1
ATOM 3360 C C . ALA B 1 131 ? -9.141 18.031 -0.246 1 94.75 131 ALA B C 1
ATOM 3362 O O . ALA B 1 131 ? -9.969 17.141 -0.13 1 94.75 131 ALA B O 1
ATOM 3363 N N . PRO B 1 132 ? -8.219 18 -1.2 1 94.56 132 PRO B N 1
ATOM 3364 C CA . PRO B 1 132 ? -8.25 16.875 -2.127 1 94.56 132 PRO B CA 1
ATOM 3365 C C . PRO B 1 132 ? -8.086 15.531 -1.419 1 94.56 132 PRO B C 1
ATOM 3367 O O . PRO B 1 132 ? -8.797 14.57 -1.738 1 94.56 132 PRO B O 1
ATOM 3370 N N . ILE B 1 133 ? -7.215 15.445 -0.491 1 94.69 133 ILE B N 1
ATOM 3371 C CA . ILE B 1 133 ? -6.977 14.227 0.265 1 94.69 133 ILE B CA 1
ATOM 3372 C C . ILE B 1 133 ? -8.188 13.906 1.131 1 94.69 133 ILE B C 1
ATOM 3374 O O . ILE B 1 133 ? -8.648 12.758 1.17 1 94.69 133 ILE B O 1
ATOM 3378 N N . ALA B 1 134 ? -8.719 14.914 1.75 1 96.25 134 ALA B N 1
ATOM 3379 C CA . ALA B 1 134 ? -9.875 14.758 2.629 1 96.25 134 ALA B CA 1
ATOM 3380 C C . ALA B 1 134 ? -11.094 14.273 1.853 1 96.25 134 ALA B C 1
ATOM 3382 O O . ALA B 1 134 ? -11.844 13.422 2.33 1 96.25 134 ALA B O 1
ATOM 3383 N N . ASN B 1 135 ? -11.289 14.844 0.721 1 96.06 135 ASN B N 1
ATOM 3384 C CA . ASN B 1 135 ? -12.422 14.453 -0.108 1 96.06 135 ASN B CA 1
ATOM 3385 C C . ASN B 1 135 ? -12.336 12.984 -0.524 1 96.06 135 ASN B C 1
ATOM 3387 O O . ASN B 1 135 ? -13.328 12.258 -0.482 1 96.06 135 ASN B O 1
ATOM 3391 N N . LEU B 1 136 ? -11.195 12.594 -0.954 1 96.38 136 LEU B N 1
ATOM 3392 C CA . LEU B 1 136 ? -11 11.195 -1.315 1 96.38 136 LEU B CA 1
ATOM 3393 C C . LEU B 1 136 ? -11.219 10.289 -0.11 1 96.38 136 LEU B C 1
ATOM 3395 O O . LEU B 1 136 ? -11.805 9.211 -0.238 1 96.38 136 LEU B O 1
ATOM 3399 N N . ALA B 1 137 ? -10.734 10.711 1.012 1 96.56 137 ALA B N 1
ATOM 3400 C CA . ALA B 1 137 ? -10.938 9.938 2.232 1 96.56 137 ALA B CA 1
ATOM 3401 C C . ALA B 1 137 ? -12.422 9.727 2.516 1 96.56 137 ALA B C 1
ATOM 3403 O O . ALA B 1 137 ? -12.836 8.633 2.906 1 96.56 137 ALA B O 1
ATOM 3404 N N . ILE B 1 138 ? -13.242 10.719 2.314 1 96.38 138 ILE B N 1
ATOM 3405 C CA . ILE B 1 138 ? -14.68 10.609 2.51 1 96.38 138 ILE B CA 1
ATOM 3406 C C . ILE B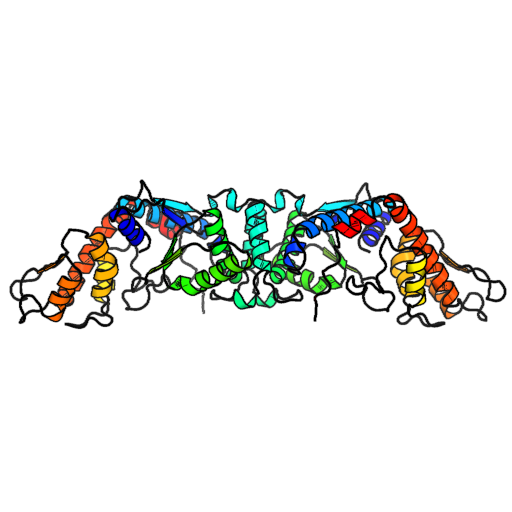 1 138 ? -15.242 9.531 1.587 1 96.38 138 ILE B C 1
ATOM 3408 O O . ILE B 1 138 ? -16.062 8.711 2.008 1 96.38 138 ILE B O 1
ATOM 3412 N N . LYS B 1 139 ? -14.828 9.562 0.392 1 94.94 139 LYS B N 1
ATOM 3413 C CA . LYS B 1 139 ? -15.266 8.562 -0.573 1 94.94 139 LYS B CA 1
ATOM 3414 C C . LYS B 1 139 ? -14.891 7.152 -0.116 1 94.94 139 LYS B C 1
ATOM 3416 O O . LYS B 1 139 ? -15.703 6.23 -0.196 1 94.94 139 LYS B O 1
ATOM 3421 N N . ILE B 1 140 ? -13.703 7 0.346 1 94.81 140 ILE B N 1
ATOM 3422 C CA . ILE B 1 140 ? -13.203 5.703 0.8 1 94.81 140 ILE B CA 1
ATOM 3423 C C . ILE B 1 140 ? -14.047 5.211 1.975 1 94.81 140 ILE B C 1
ATOM 3425 O O . ILE B 1 140 ? -14.539 4.078 1.963 1 94.81 140 ILE B O 1
ATOM 3429 N N . TRP B 1 141 ? -14.25 6.09 2.973 1 95.38 141 TRP B N 1
ATOM 3430 C CA . TRP B 1 141 ? -15.062 5.727 4.133 1 95.38 141 TRP B CA 1
ATOM 3431 C C . TRP B 1 141 ? -16.469 5.324 3.713 1 95.38 141 TRP B C 1
ATOM 3433 O O . TRP B 1 141 ? -17 4.316 4.188 1 95.38 141 TRP B O 1
ATOM 3443 N N . SER B 1 142 ? -17.031 6.055 2.834 1 94.38 142 SER B N 1
ATOM 3444 C CA . SER B 1 142 ? -18.375 5.777 2.361 1 94.38 142 SER B CA 1
ATOM 3445 C C . SER B 1 142 ? -18.453 4.418 1.675 1 94.38 142 SER B C 1
ATOM 3447 O O . SER B 1 142 ? -19.359 3.631 1.939 1 94.38 142 SER B O 1
ATOM 3449 N N . ARG B 1 143 ? -17.547 4.105 0.817 1 90.62 143 ARG B N 1
ATOM 3450 C CA . ARG B 1 143 ? -17.5 2.832 0.102 1 90.62 143 ARG B CA 1
ATOM 3451 C C . ARG B 1 143 ? -17.328 1.666 1.066 1 90.62 143 ARG B C 1
ATOM 3453 O O . ARG B 1 143 ? -17.844 0.571 0.831 1 90.62 143 ARG B O 1
ATOM 3460 N N . MET B 1 144 ? -16.672 1.942 2.111 1 89.56 144 MET B N 1
ATOM 3461 C CA . MET B 1 144 ? -16.438 0.908 3.115 1 89.56 144 MET B CA 1
ATOM 3462 C C . MET B 1 144 ? -17.562 0.887 4.152 1 89.56 144 MET B C 1
ATOM 3464 O O . MET B 1 144 ? -17.469 0.158 5.141 1 89.56 144 MET B O 1
ATOM 3468 N N . LYS B 1 145 ? -18.547 1.782 4.008 1 92.75 145 LYS B N 1
ATOM 3469 C CA . LYS B 1 145 ? -19.703 1.89 4.895 1 92.75 145 LYS B CA 1
ATOM 3470 C C . LYS B 1 145 ? -19.281 2.277 6.309 1 92.75 145 LYS B C 1
ATOM 3472 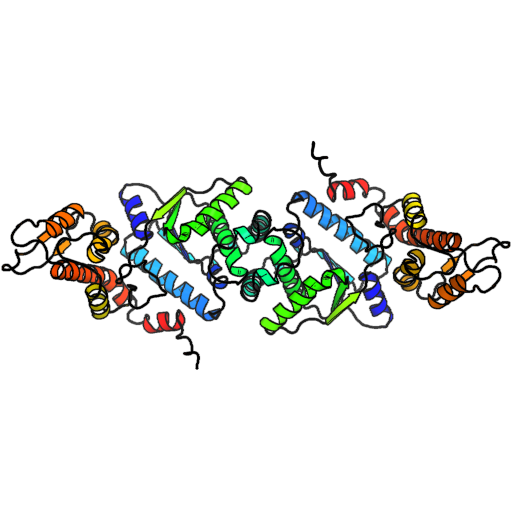O O . LYS B 1 145 ? -19.766 1.717 7.289 1 92.75 145 LYS B O 1
ATOM 3477 N N . ILE B 1 146 ? -18.297 3.08 6.367 1 93.5 146 ILE B N 1
ATOM 3478 C CA . ILE B 1 146 ? -17.828 3.684 7.613 1 93.5 146 ILE B CA 1
ATOM 3479 C C . ILE B 1 146 ? -18.281 5.145 7.676 1 93.5 146 ILE B C 1
ATOM 3481 O O . ILE B 1 146 ? -18.141 5.883 6.695 1 93.5 146 ILE B O 1
ATOM 3485 N N . GLN B 1 147 ? -18.828 5.551 8.75 1 95.38 147 GLN B N 1
ATOM 3486 C CA . GLN B 1 147 ? -19.203 6.949 8.914 1 95.38 147 GLN B CA 1
ATOM 3487 C C . GLN B 1 147 ? -17.969 7.855 8.969 1 95.38 147 GLN B C 1
ATOM 3489 O O . GLN B 1 147 ? -17.125 7.699 9.844 1 95.38 147 GLN B O 1
ATOM 3494 N N . PRO B 1 148 ? -17.906 8.766 8.047 1 96.25 148 PRO B N 1
ATOM 3495 C CA . PRO B 1 148 ? -16.75 9.672 8.062 1 96.25 148 PRO B CA 1
ATOM 3496 C C . PRO B 1 148 ? -16.781 10.641 9.242 1 96.25 148 PRO B C 1
ATOM 3498 O O . PRO B 1 148 ? -17.859 11.062 9.672 1 96.25 148 PRO B O 1
ATOM 3501 N N . PRO B 1 149 ? -15.625 10.984 9.82 1 96.88 149 PRO B N 1
ATOM 3502 C CA . PRO B 1 149 ? -15.578 12.062 10.812 1 96.88 149 PRO B CA 1
ATOM 3503 C C . PRO B 1 149 ? -15.969 13.414 10.227 1 96.88 149 PRO B C 1
ATOM 3505 O O . PRO B 1 149 ? -15.93 13.609 9.016 1 96.88 149 PRO B O 1
ATOM 3508 N N . THR B 1 150 ? -16.359 14.266 11.148 1 96 150 THR B N 1
ATOM 3509 C CA . THR B 1 150 ? -16.578 15.648 10.742 1 96 150 THR B CA 1
ATOM 3510 C C . THR B 1 150 ? -15.25 16.328 10.391 1 96 150 THR B C 1
ATOM 3512 O O . THR B 1 150 ? -14.25 16.141 11.086 1 96 150 THR B O 1
ATOM 3515 N N . GLN B 1 151 ? -15.266 17 9.273 1 95.19 151 GLN B N 1
ATOM 3516 C CA . GLN B 1 151 ? -14.039 17.641 8.828 1 95.19 151 GLN B CA 1
ATOM 3517 C C . GLN B 1 151 ? -14.172 19.156 8.875 1 95.19 151 GLN B C 1
ATOM 3519 O O . GLN B 1 151 ? -15.117 19.734 8.32 1 95.19 151 GLN B O 1
ATOM 3524 N N . VAL B 1 152 ? -13.258 19.781 9.641 1 94.12 152 VAL B N 1
ATOM 3525 C CA . VAL B 1 152 ? -13.188 21.234 9.75 1 94.12 152 VAL B CA 1
ATOM 3526 C C . VAL B 1 152 ? -11.914 21.734 9.078 1 94.12 152 VAL B C 1
ATOM 3528 O O . VAL B 1 152 ? -10.805 21.344 9.461 1 94.12 152 VAL B O 1
ATOM 3531 N N . MET B 1 153 ? -12.109 22.609 8.109 1 94.31 153 MET B N 1
ATOM 3532 C CA . MET B 1 153 ? -10.961 23.141 7.395 1 94.31 153 MET B CA 1
ATOM 3533 C C . MET B 1 153 ? -10.781 24.625 7.691 1 94.31 153 MET B C 1
ATOM 3535 O O . MET B 1 153 ? -11.758 25.344 7.895 1 94.31 153 MET B O 1
ATOM 3539 N N . PHE B 1 154 ? -9.562 24.984 7.754 1 89.19 154 PHE B N 1
ATOM 3540 C CA . PHE B 1 154 ? -9.242 26.391 7.914 1 89.19 154 PHE B CA 1
ATOM 3541 C C . PHE B 1 154 ? -8.281 26.859 6.832 1 89.19 154 PHE B C 1
ATOM 3543 O O . PHE B 1 154 ? -7.488 26.062 6.316 1 89.19 154 PHE B O 1
ATOM 3550 N N . PRO B 1 155 ? -8.414 28.125 6.527 1 87.69 155 PRO B N 1
ATOM 3551 C CA . PRO B 1 155 ? -7.457 28.641 5.547 1 87.69 155 PRO B CA 1
ATOM 3552 C C . PRO B 1 155 ? -6.031 28.703 6.094 1 87.69 155 PRO B C 1
ATOM 3554 O O . PRO B 1 155 ? -5.828 29.016 7.266 1 87.69 155 PRO B O 1
ATOM 3557 N N . LEU B 1 156 ? -5.121 28.406 5.23 1 87.06 156 LEU B N 1
ATOM 3558 C CA . LEU B 1 156 ? -3.719 28.516 5.621 1 87.06 156 LEU B CA 1
ATOM 3559 C C . LEU B 1 156 ? -3.314 29.984 5.797 1 87.06 156 LEU B C 1
ATOM 3561 O O . LEU B 1 156 ? -3.879 30.859 5.156 1 87.06 156 LEU B O 1
ATOM 3565 N N . LEU B 1 157 ? -2.377 30.125 6.676 1 86.38 157 LEU B N 1
ATOM 3566 C CA . LEU B 1 157 ? -1.842 31.469 6.828 1 86.38 157 LEU B CA 1
ATOM 3567 C C . LEU B 1 157 ? -1.129 31.922 5.555 1 86.38 157 LEU B C 1
ATOM 3569 O O . LEU B 1 157 ? -0.463 31.109 4.895 1 86.38 157 LEU B O 1
ATOM 3573 N N . PRO B 1 158 ? -1.312 33.125 5.324 1 85.25 158 PRO B N 1
ATOM 3574 C CA . PRO B 1 158 ? -0.554 33.625 4.172 1 85.25 158 PRO B CA 1
ATOM 3575 C C . PRO B 1 158 ? 0.948 33.688 4.438 1 85.25 158 PRO B C 1
ATOM 3577 O O . PRO B 1 158 ? 1.366 33.969 5.562 1 85.25 158 PRO B O 1
ATOM 3580 N N . GLY B 1 159 ? 1.634 33.344 3.387 1 85.62 159 GLY B N 1
ATOM 3581 C CA . GLY B 1 159 ? 3.035 33.75 3.447 1 85.62 159 GLY B CA 1
ATOM 3582 C C . GLY B 1 159 ? 3.25 35.25 3.359 1 85.62 159 GLY B C 1
ATOM 3583 O O . GLY B 1 159 ? 2.316 36 3.072 1 85.62 159 GLY B O 1
ATOM 3584 N N . CYS B 1 160 ? 4.465 35.625 3.607 1 87.38 160 CYS B N 1
ATOM 3585 C CA . CYS B 1 160 ? 4.754 37.062 3.578 1 87.38 160 CYS B CA 1
ATOM 3586 C C . CYS B 1 160 ? 4.734 37.594 2.15 1 87.38 160 CYS B C 1
ATOM 3588 O O . CYS B 1 160 ? 4.707 38.812 1.936 1 87.38 160 CYS B O 1
ATOM 3590 N N . ASP B 1 161 ? 4.656 36.719 1.215 1 83.12 161 ASP B N 1
ATOM 3591 C CA . ASP B 1 161 ? 4.5 37.156 -0.178 1 83.12 161 ASP B CA 1
ATOM 3592 C C . ASP B 1 161 ? 3.027 37.219 -0.568 1 83.12 161 ASP B C 1
ATOM 3594 O O . ASP B 1 161 ? 2.699 37.531 -1.716 1 83.12 161 ASP B O 1
ATOM 3598 N N . GLY B 1 162 ? 2.193 36.938 0.383 1 78.25 162 GLY B N 1
ATOM 3599 C CA . GLY B 1 162 ? 0.762 37.031 0.14 1 78.25 162 GLY B CA 1
ATOM 3600 C C . GLY B 1 162 ? 0.172 35.75 -0.412 1 78.25 162 GLY B C 1
ATOM 3601 O O . GLY B 1 162 ? -1.048 35.625 -0.544 1 78.25 162 GLY B O 1
ATOM 3602 N N . LYS B 1 163 ? 1.04 34.906 -0.792 1 78.19 163 LYS B N 1
ATOM 3603 C CA . LYS B 1 163 ? 0.579 33.594 -1.275 1 78.19 163 LYS B CA 1
ATOM 3604 C C . LYS B 1 163 ? 0.452 32.594 -0.129 1 78.19 163 LYS B C 1
ATOM 3606 O O . LYS B 1 163 ? 0.669 32.969 1.033 1 78.19 163 LYS B O 1
ATOM 3611 N N . LYS B 1 164 ? -0.107 31.531 -0.488 1 72.19 164 LYS B N 1
ATOM 3612 C CA . LYS B 1 164 ? -0.238 30.484 0.523 1 72.19 164 LYS B CA 1
ATOM 3613 C C . LYS B 1 164 ? 1.113 30.156 1.149 1 72.19 164 LYS B C 1
ATOM 3615 O O . LYS B 1 164 ? 2.117 30.031 0.444 1 72.19 164 LYS B O 1
ATOM 3620 N N . MET B 1 165 ? 1.097 30.188 2.434 1 72.12 165 MET B N 1
ATOM 3621 C CA . MET B 1 165 ? 2.342 29.859 3.123 1 72.12 165 MET B CA 1
ATOM 3622 C C . MET B 1 165 ? 2.799 28.438 2.785 1 72.12 165 MET B C 1
ATOM 3624 O O . MET B 1 165 ? 2.01 27.5 2.844 1 72.12 165 MET B O 1
ATOM 3628 N N . SER B 1 166 ? 3.902 28.406 2.207 1 68.94 166 SER B N 1
ATOM 3629 C CA . SER B 1 166 ? 4.457 27.125 1.788 1 68.94 166 SER B CA 1
ATOM 3630 C C . SER B 1 166 ? 5.895 26.953 2.266 1 68.94 166 SER B C 1
ATOM 3632 O O . SER B 1 166 ? 6.676 27.906 2.238 1 68.94 166 SER B O 1
ATOM 3634 N N . CYS B 1 167 ? 6.113 25.766 2.779 1 62.28 167 CYS B N 1
ATOM 3635 C CA . CYS B 1 167 ? 7.477 25.469 3.205 1 62.28 167 CYS B CA 1
ATOM 3636 C C . CYS B 1 167 ? 8.438 25.5 2.023 1 62.28 167 CYS B C 1
ATOM 3638 O O . CYS B 1 167 ? 9.648 25.609 2.209 1 62.28 167 CYS B O 1
ATOM 3640 N N . SER B 1 168 ? 7.848 25.484 0.897 1 59.56 168 SER B N 1
ATOM 3641 C CA . SER B 1 168 ? 8.68 25.484 -0.3 1 59.56 168 SER B CA 1
ATOM 3642 C C . SER B 1 168 ? 9.172 26.891 -0.638 1 59.56 168 SER B C 1
ATOM 3644 O O . SER B 1 168 ? 10.078 27.062 -1.459 1 59.56 168 SER B O 1
ATOM 3646 N N . SER B 1 169 ? 8.609 27.875 0.045 1 68.75 169 SER B N 1
ATOM 3647 C CA . SER B 1 169 ? 9.047 29.266 -0.14 1 68.75 169 SER B CA 1
ATOM 3648 C C . SER B 1 169 ? 9.656 29.828 1.141 1 68.75 169 SER B C 1
ATOM 3650 O O . SER B 1 169 ? 9.047 30.672 1.798 1 68.75 169 SER B O 1
ATOM 3652 N N . PRO B 1 170 ? 10.828 29.422 1.332 1 71.31 170 PRO B N 1
ATOM 3653 C CA . PRO B 1 170 ? 11.43 29.734 2.627 1 71.31 170 PRO B CA 1
ATOM 3654 C C . PRO B 1 170 ? 11.547 31.234 2.873 1 71.31 170 PRO B C 1
ATOM 3656 O O . PRO B 1 170 ? 11.508 31.688 4.023 1 71.31 170 PRO B O 1
ATOM 3659 N N . ASP B 1 171 ? 11.516 31.969 1.834 1 77.44 171 ASP B N 1
ATOM 3660 C CA . ASP B 1 171 ? 11.711 33.406 1.977 1 77.44 171 ASP B CA 1
ATOM 3661 C C . ASP B 1 171 ? 10.477 34.062 2.572 1 77.44 171 ASP B C 1
ATOM 3663 O O . ASP B 1 171 ? 10.547 35.188 3.072 1 77.44 171 ASP B O 1
ATOM 3667 N N . PHE B 1 172 ? 9.438 33.344 2.545 1 77.88 172 PHE B N 1
ATOM 3668 C CA . PHE B 1 172 ? 8.203 34 2.959 1 77.88 172 PHE B CA 1
ATOM 3669 C C . PHE B 1 172 ? 7.496 33.188 4.043 1 77.88 172 PHE B C 1
ATOM 3671 O O . PHE B 1 172 ? 6.406 33.562 4.484 1 77.88 172 PHE B O 1
ATOM 3678 N N . PHE B 1 173 ? 8.18 32.188 4.398 1 84.25 173 PHE B N 1
ATOM 3679 C CA . PHE B 1 173 ? 7.633 31.312 5.43 1 84.25 173 PHE B CA 1
ATOM 3680 C C . PHE B 1 173 ? 8.102 31.75 6.812 1 84.25 173 PHE B C 1
ATOM 3682 O O . PHE B 1 173 ? 9.281 32.062 7 1 84.25 173 PHE B O 1
ATOM 3689 N N . LEU B 1 174 ? 7.172 31.891 7.758 1 86.25 174 LEU B N 1
ATOM 3690 C CA . LEU B 1 174 ? 7.539 32.219 9.133 1 86.25 174 LEU B CA 1
ATOM 3691 C C . LEU B 1 174 ? 7.801 30.938 9.93 1 86.25 174 LEU B C 1
ATOM 3693 O O . LEU B 1 174 ? 6.898 30.109 10.109 1 86.25 174 LEU B O 1
ATOM 3697 N N . GLU B 1 175 ? 8.984 30.812 10.398 1 88.06 175 GLU B N 1
ATOM 3698 C CA . GLU B 1 175 ? 9.398 29.625 11.156 1 88.06 175 GLU B CA 1
ATOM 3699 C C . GLU B 1 175 ? 9.672 29.984 12.617 1 88.06 175 GLU B C 1
ATOM 3701 O O . GLU B 1 175 ? 10.109 31.094 12.922 1 88.06 175 GLU B O 1
ATOM 3706 N N . PRO B 1 176 ? 9.484 29 13.453 1 90.69 176 PRO B N 1
ATOM 3707 C CA . PRO B 1 176 ? 9.594 29.266 14.891 1 90.69 176 PRO B CA 1
ATOM 3708 C C . PRO B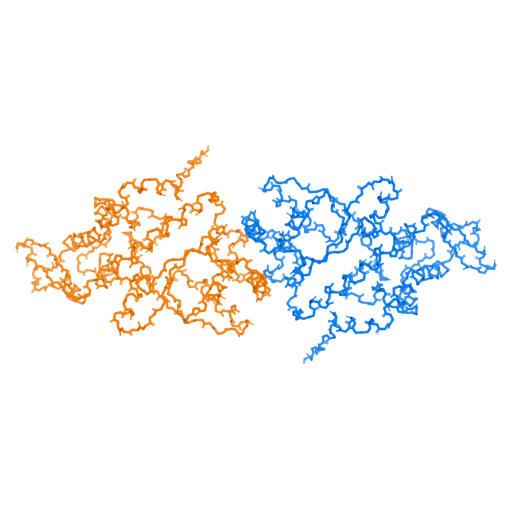 1 176 ? 10.984 29.719 15.305 1 90.69 176 PRO B C 1
ATOM 3710 O O . PRO B 1 176 ? 11.125 30.484 16.266 1 90.69 176 PRO B O 1
ATOM 3713 N N . PHE B 1 177 ? 12.031 29.375 14.547 1 92.31 177 PHE B N 1
ATOM 3714 C CA . PHE B 1 177 ? 13.383 29.641 15.031 1 92.31 177 PHE B CA 1
ATOM 3715 C C . PHE B 1 177 ? 13.977 30.859 14.32 1 92.31 177 PHE B C 1
ATOM 3717 O O . PHE B 1 177 ? 15.133 31.219 14.562 1 92.31 177 PHE B O 1
ATOM 3724 N N . GLU B 1 178 ? 13.273 31.453 13.531 1 91.38 178 GLU B N 1
ATOM 3725 C CA . GLU B 1 178 ? 13.773 32.656 12.867 1 91.38 178 GLU B CA 1
ATOM 3726 C C . GLU B 1 178 ? 14.07 33.75 13.883 1 91.38 178 GLU B C 1
ATOM 3728 O O . GLU B 1 178 ? 13.344 33.906 14.875 1 91.38 178 GLU B O 1
ATOM 3733 N N . THR B 1 179 ? 15.094 34.5 13.539 1 93.19 179 THR B N 1
ATOM 3734 C CA . THR B 1 179 ? 15.445 35.594 14.422 1 93.19 179 THR B CA 1
ATOM 3735 C C . THR B 1 179 ? 14.422 36.719 14.312 1 93.19 179 THR B C 1
ATOM 3737 O O . THR B 1 179 ? 13.664 36.781 13.344 1 93.19 179 THR B O 1
ATOM 3740 N N . SER B 1 180 ? 14.469 37.562 15.359 1 95.38 180 SER B N 1
ATOM 3741 C CA . SER B 1 180 ? 13.586 38.719 15.352 1 95.38 180 SER B CA 1
ATOM 3742 C C . SER B 1 180 ? 13.805 39.562 14.102 1 95.38 180 SER B C 1
ATOM 3744 O O . SER B 1 180 ? 12.844 40.094 13.516 1 95.38 180 SER B O 1
ATOM 3746 N N . LYS B 1 181 ? 15.023 39.656 13.727 1 95.81 181 LYS B N 1
ATOM 3747 C CA . LYS B 1 181 ? 15.367 40.438 12.547 1 95.81 181 LYS B CA 1
ATOM 3748 C C . LYS B 1 181 ? 14.797 39.781 11.281 1 95.81 181 LYS B C 1
ATOM 3750 O O . LYS B 1 181 ? 14.281 40.5 10.406 1 95.81 181 LYS B O 1
ATOM 3755 N N . GLN B 1 182 ? 14.922 38.5 11.156 1 93.88 182 GLN B N 1
ATOM 3756 C CA . GLN B 1 182 ? 14.398 37.781 9.992 1 93.88 182 GLN B CA 1
ATOM 3757 C C . GLN B 1 182 ? 12.891 37.969 9.883 1 93.88 182 GLN B C 1
ATOM 3759 O O . GLN B 1 182 ? 12.359 38.188 8.789 1 93.88 182 GLN B O 1
ATOM 3764 N N . VAL B 1 183 ? 12.227 37.875 11.008 1 95.12 183 VAL B N 1
ATOM 3765 C CA . VAL B 1 183 ? 10.781 38.062 11.023 1 95.12 183 VAL B CA 1
ATOM 3766 C C . VAL B 1 183 ? 10.445 39.469 10.547 1 95.12 183 VAL B C 1
ATOM 3768 O O . VAL B 1 183 ? 9.555 39.656 9.703 1 95.12 183 VAL B O 1
ATOM 3771 N N . LYS B 1 184 ? 11.156 40.438 11.078 1 96 184 LYS B N 1
ATOM 3772 C CA . LYS B 1 184 ? 10.93 41.812 10.703 1 96 184 LYS B CA 1
ATOM 3773 C C . LYS B 1 184 ? 11.117 42.031 9.195 1 96 184 LYS B C 1
ATOM 3775 O O . LYS B 1 184 ? 10.297 42.688 8.547 1 96 184 LYS B O 1
ATOM 3780 N N . VAL B 1 185 ? 12.148 41.438 8.688 1 94.88 185 VAL B N 1
ATOM 3781 C CA . VAL B 1 185 ? 12.461 41.594 7.273 1 94.88 185 VAL B CA 1
ATOM 3782 C C . VAL B 1 185 ? 11.352 40.969 6.43 1 94.88 185 VAL B C 1
ATOM 3784 O O . VAL B 1 185 ? 10.883 41.594 5.469 1 94.88 185 VAL B O 1
ATOM 3787 N N . LYS B 1 186 ? 10.898 39.812 6.75 1 93.19 186 LYS B N 1
ATOM 3788 C CA . LYS B 1 186 ? 9.875 39.125 5.984 1 93.19 186 LYS B CA 1
ATOM 3789 C C . LYS B 1 186 ? 8.547 39.875 6.031 1 93.19 186 LYS B C 1
ATOM 3791 O O . LYS B 1 186 ? 7.895 40.062 5.004 1 93.19 186 LYS B O 1
ATOM 3796 N N . VAL B 1 187 ? 8.141 40.344 7.18 1 94.25 187 VAL B N 1
ATOM 3797 C CA . VAL B 1 187 ? 6.871 41.031 7.336 1 94.25 187 VAL B CA 1
ATOM 3798 C C . VAL B 1 187 ? 6.938 42.375 6.637 1 94.25 187 VAL B C 1
ATOM 3800 O O . VAL B 1 187 ? 5.965 42.812 6.02 1 94.25 187 VAL B O 1
ATOM 3803 N N . ALA B 1 188 ? 8.07 42.969 6.746 1 93.75 188 ALA B N 1
ATOM 3804 C CA . ALA B 1 188 ? 8.258 44.281 6.098 1 93.75 188 ALA B CA 1
ATOM 3805 C C . ALA B 1 188 ? 8.055 44.188 4.59 1 93.75 188 ALA B C 1
ATOM 3807 O O . ALA B 1 188 ? 7.559 45.094 3.955 1 93.75 188 ALA B O 1
ATOM 3808 N N . ARG B 1 189 ? 8.43 43.094 4.074 1 91.62 189 ARG B N 1
ATOM 3809 C CA . ARG B 1 189 ? 8.367 42.875 2.629 1 91.62 189 ARG B CA 1
ATOM 3810 C C . ARG B 1 189 ? 6.961 42.469 2.197 1 91.62 189 ARG B C 1
ATOM 3812 O O . ARG B 1 189 ? 6.648 42.469 1.005 1 91.62 189 ARG B O 1
ATOM 3819 N N . SER B 1 190 ? 6.152 42.219 3.098 1 93.06 190 SER B N 1
ATOM 3820 C CA . SER B 1 190 ? 4.805 41.75 2.781 1 93.06 190 SER B CA 1
ATOM 3821 C C . SER B 1 190 ? 3.932 42.875 2.27 1 93.06 190 SER B C 1
ATOM 3823 O O . SER B 1 190 ? 4.156 44.062 2.609 1 93.06 190 SER B O 1
ATOM 3825 N N . PHE B 1 191 ? 2.979 42.562 1.481 1 93.06 191 PHE B N 1
ATOM 3826 C CA . PHE B 1 191 ? 2.068 43.531 0.9 1 93.06 191 PHE B CA 1
ATOM 3827 C C . PHE B 1 191 ? 1.138 44.094 1.964 1 93.06 191 PHE B C 1
ATOM 3829 O O . PHE B 1 191 ? 0.461 43.344 2.67 1 93.06 191 PHE B O 1
ATOM 3836 N N . CYS B 1 192 ? 1.123 45.375 2.066 1 94.62 192 CYS B N 1
ATOM 3837 C CA . CYS B 1 192 ? 0.256 46.125 2.961 1 94.62 192 CYS B CA 1
ATOM 3838 C C . CYS B 1 192 ? 0.134 47.562 2.5 1 94.62 192 CYS B C 1
ATOM 3840 O O . CYS B 1 192 ? 1.029 48.375 2.744 1 94.62 192 CYS B O 1
ATOM 3842 N N . GLU B 1 193 ? -0.988 47.938 1.929 1 94.44 193 GLU B N 1
ATOM 3843 C CA . GLU B 1 193 ? -1.236 49.312 1.429 1 94.44 193 GLU B CA 1
ATOM 3844 C C . GLU B 1 193 ? -2.184 50.062 2.35 1 94.44 193 GLU B C 1
ATOM 3846 O O . GLU B 1 193 ? -3.123 49.469 2.9 1 94.44 193 GLU B O 1
ATOM 3851 N N . PRO B 1 194 ? -1.91 51.375 2.439 1 94.75 194 PRO B N 1
ATOM 3852 C CA . PRO B 1 194 ? -2.787 52.156 3.303 1 94.75 194 PRO B CA 1
ATOM 3853 C C . PRO B 1 194 ? -4.262 52.031 2.939 1 94.75 194 PRO B C 1
ATOM 3855 O O . PRO B 1 194 ? -4.629 52.156 1.769 1 94.75 194 PRO B O 1
ATOM 3858 N N . GLN B 1 195 ? -4.988 51.688 3.939 1 95.38 195 GLN B N 1
ATOM 3859 C CA . GLN B 1 195 ? -6.445 51.656 3.84 1 95.38 195 GLN B CA 1
ATOM 3860 C C . GLN B 1 195 ? -6.895 50.625 2.785 1 95.38 195 GLN B C 1
ATOM 3862 O O . GLN B 1 195 ? -7.84 50.906 2.037 1 95.38 195 GLN B O 1
ATOM 3867 N N . ASN B 1 196 ? -6.184 49.625 2.656 1 96.06 196 ASN B N 1
ATOM 3868 C CA . ASN B 1 196 ? -6.5 48.5 1.754 1 96.06 196 ASN B CA 1
ATOM 3869 C C . ASN B 1 196 ? -6.465 47.156 2.477 1 96.06 196 ASN B C 1
ATOM 3871 O O . ASN B 1 196 ? -5.41 46.75 2.953 1 96.06 196 ASN B O 1
ATOM 3875 N N . LEU B 1 197 ? -7.57 46.531 2.502 1 95.12 197 LEU B N 1
ATOM 3876 C CA . LEU B 1 197 ? -7.668 45.281 3.205 1 95.12 197 LEU B CA 1
ATOM 3877 C C . LEU B 1 197 ? -7.328 44.094 2.275 1 95.12 197 LEU B C 1
ATOM 3879 O O . LEU B 1 197 ? -6.934 43.031 2.734 1 95.12 197 LEU B O 1
ATOM 3883 N N . LYS B 1 198 ? -7.543 44.344 1.002 1 93.19 198 LYS B N 1
ATOM 3884 C CA . LYS B 1 198 ? -7.375 43.281 0.03 1 93.19 198 LYS B CA 1
ATOM 3885 C C . LYS B 1 198 ? -5.914 42.844 -0.082 1 93.19 198 LYS B C 1
ATOM 3887 O O . LYS B 1 198 ? -5.051 43.688 -0.413 1 93.19 198 LYS B O 1
ATOM 3892 N N . GLY B 1 199 ? -5.711 41.594 0.22 1 91.12 199 GLY B N 1
ATOM 3893 C CA . GLY B 1 199 ? -4.367 41.031 0.084 1 91.12 199 GLY B CA 1
ATOM 3894 C C . GLY B 1 199 ? -3.41 41.531 1.148 1 91.12 199 GLY B C 1
ATOM 3895 O O . GLY B 1 199 ? -2.203 41.312 1.063 1 91.12 199 GLY B O 1
ATOM 3896 N N . ASN B 1 200 ? -3.906 42.219 2.09 1 94.81 200 ASN B N 1
ATOM 3897 C CA . ASN B 1 200 ? -3.082 42.781 3.154 1 94.81 200 ASN B CA 1
ATOM 3898 C C . ASN B 1 200 ? -2.613 41.719 4.129 1 94.81 200 ASN B C 1
ATOM 3900 O O . ASN B 1 200 ? -3.379 41.281 4.992 1 94.81 200 ASN B O 1
ATOM 3904 N N . VAL B 1 201 ? -1.378 41.375 4.039 1 94.25 201 VAL B N 1
ATOM 3905 C CA . VAL B 1 201 ? -0.828 40.25 4.762 1 94.25 201 VAL B CA 1
ATOM 3906 C C . VAL B 1 201 ? -0.851 40.531 6.262 1 94.25 201 VAL B C 1
ATOM 3908 O O . VAL B 1 201 ? -1.184 39.625 7.059 1 94.25 201 VAL B O 1
ATOM 3911 N N . ALA B 1 202 ? -0.48 41.719 6.598 1 95.5 202 ALA B N 1
ATOM 3912 C CA . ALA B 1 202 ? -0.482 42.062 8.016 1 95.5 202 ALA B CA 1
ATOM 3913 C C . ALA B 1 202 ? -1.877 41.938 8.617 1 95.5 202 ALA B C 1
ATOM 3915 O O . ALA B 1 202 ? -2.025 41.438 9.742 1 95.5 202 ALA B O 1
ATOM 3916 N N . MET B 1 203 ? -2.859 42.375 7.895 1 95.88 203 MET B N 1
ATOM 3917 C CA . MET B 1 203 ? -4.242 42.25 8.352 1 95.88 203 MET B CA 1
ATOM 3918 C C . MET B 1 203 ? -4.645 40.781 8.43 1 95.88 203 MET B C 1
ATOM 3920 O O . MET B 1 203 ? -5.316 40.344 9.375 1 95.88 203 MET B O 1
ATOM 3924 N N . MET B 1 204 ? -4.215 40.031 7.473 1 93.38 204 MET B N 1
ATOM 3925 C CA . MET B 1 204 ? -4.539 38.594 7.453 1 93.38 204 MET B CA 1
ATOM 3926 C C . MET B 1 204 ? -3.908 37.875 8.641 1 93.38 204 MET B C 1
ATOM 3928 O O . MET B 1 204 ? -4.566 37.094 9.312 1 93.38 204 MET B O 1
ATOM 3932 N N . LEU B 1 205 ? -2.688 38.125 8.891 1 93.44 205 LEU B N 1
ATOM 3933 C CA . LEU B 1 205 ? -1.994 37.562 10.031 1 93.44 205 LEU B CA 1
ATOM 3934 C C . LEU B 1 205 ? -2.658 37.969 11.336 1 93.44 205 LEU B C 1
ATOM 3936 O O . LEU B 1 205 ? -2.783 37.156 12.258 1 93.44 205 LEU B O 1
ATOM 3940 N N . SER B 1 206 ? -3.053 39.25 11.406 1 95.19 206 SER B N 1
ATOM 3941 C CA . SER B 1 206 ? -3.742 39.719 12.594 1 95.19 206 SER B CA 1
ATOM 3942 C C . SER B 1 206 ? -5.043 38.969 12.828 1 95.19 206 SER B C 1
ATOM 3944 O O . SER B 1 206 ? -5.316 38.5 13.945 1 95.19 206 SER B O 1
ATOM 3946 N N . GLN B 1 207 ? -5.758 38.812 11.766 1 93.06 207 GLN B N 1
ATOM 3947 C CA . GLN B 1 207 ? -7.062 38.156 11.844 1 93.06 207 GLN B CA 1
ATOM 3948 C C . GLN B 1 207 ? -6.922 36.688 12.203 1 93.06 207 GLN B C 1
ATOM 3950 O O . GLN B 1 207 ? -7.656 36.188 13.055 1 93.06 207 GLN B O 1
ATOM 3955 N N . GLN B 1 208 ? -6.031 36 11.602 1 90.88 208 GLN B N 1
ATOM 3956 C CA . GLN B 1 208 ? -5.988 34.562 11.672 1 90.88 208 GLN B CA 1
ATOM 3957 C C . GLN B 1 208 ? -5.102 34.062 12.82 1 90.88 208 GLN B C 1
ATOM 3959 O O . GLN B 1 208 ? -5.301 32.969 13.352 1 90.88 208 GLN B O 1
ATOM 3964 N N . PHE B 1 209 ? -4.191 34.844 13.172 1 92.19 209 PHE B N 1
ATOM 3965 C CA . PHE B 1 209 ? -3.172 34.406 14.117 1 92.19 209 PHE B CA 1
ATOM 3966 C C . PHE B 1 209 ? -3.207 35.219 15.391 1 92.19 209 PHE B C 1
ATOM 3968 O O . PHE B 1 209 ? -3.393 34.688 16.484 1 92.19 209 PHE B O 1
ATOM 3975 N N . ILE B 1 210 ? -3.152 36.531 15.336 1 94.62 210 ILE B N 1
ATOM 3976 C CA . ILE B 1 210 ? -2.928 37.406 16.484 1 94.62 210 ILE B CA 1
ATOM 3977 C C . ILE B 1 210 ? -4.188 37.438 17.344 1 94.62 210 ILE B C 1
ATOM 3979 O O . ILE B 1 210 ? -4.145 37.125 18.531 1 94.62 210 ILE B O 1
ATOM 3983 N N . PHE B 1 211 ? -5.281 37.75 16.797 1 93.44 211 PHE B N 1
ATOM 3984 C CA . PHE B 1 211 ? -6.473 38 17.609 1 93.44 211 PHE B CA 1
ATOM 3985 C C . PHE B 1 211 ? -6.984 36.719 18.234 1 93.44 211 PHE B C 1
ATOM 3987 O O . PHE B 1 211 ? -7.453 36.719 19.375 1 93.44 211 PHE B O 1
ATOM 3994 N N . PRO B 1 212 ? -6.867 35.625 17.516 1 90.12 212 PRO B N 1
ATOM 3995 C CA . PRO B 1 212 ? -7.246 34.375 18.172 1 90.12 212 PRO B CA 1
ATOM 3996 C C . PRO B 1 212 ? -6.398 34.062 19.406 1 90.12 212 PRO B C 1
ATOM 3998 O O . PRO B 1 212 ? -6.867 33.406 20.328 1 90.12 212 PRO B O 1
ATOM 4001 N N . LEU B 1 213 ? -5.219 34.562 19.469 1 91.88 213 LEU B N 1
ATOM 4002 C CA . LEU B 1 213 ? -4.312 34.312 20.578 1 91.88 213 LEU B CA 1
ATOM 4003 C C . LEU B 1 213 ? -4.504 35.375 21.688 1 91.88 213 LEU B C 1
ATOM 4005 O O . LEU B 1 213 ? -4.242 35.094 22.859 1 91.88 213 LEU B O 1
ATOM 4009 N N . LEU B 1 214 ? -4.859 36.531 21.312 1 89.5 214 LEU B N 1
ATOM 4010 C CA . LEU B 1 214 ? -5.023 37.625 22.266 1 89.5 214 LEU B CA 1
ATOM 4011 C C . LEU B 1 214 ? -6.23 37.406 23.172 1 89.5 214 LEU B C 1
ATOM 4013 O O . LEU B 1 214 ? -6.277 37.906 24.297 1 89.5 214 LEU B O 1
ATOM 4017 N N . ARG B 1 215 ? -7.117 36.688 22.828 1 78.81 215 ARG B N 1
ATOM 4018 C CA . ARG B 1 215 ? -8.344 36.5 23.594 1 78.81 215 ARG B CA 1
ATOM 4019 C C . ARG B 1 215 ? -8.906 37.812 24.078 1 78.81 215 ARG B C 1
ATOM 4021 O O . ARG B 1 215 ? -9.203 38.719 23.281 1 78.81 215 ARG B O 1
ATOM 4028 N N . GLU B 1 216 ? -8.688 38.094 25.438 1 79.88 216 GLU B N 1
ATOM 4029 C CA . GLU B 1 216 ? -9.297 39.281 26 1 79.88 216 GLU B CA 1
ATOM 4030 C C . GLU B 1 216 ? -8.289 40.438 26.109 1 79.88 216 GLU B C 1
ATOM 4032 O O . GLU B 1 216 ? -8.617 41.5 26.578 1 79.88 216 GLU B O 1
ATOM 4037 N N . SER B 1 217 ? -7.152 40.156 25.562 1 89 217 SER B N 1
ATOM 4038 C CA . SER B 1 217 ? -6.129 41.219 25.594 1 89 217 SER B CA 1
ATOM 4039 C C . SER B 1 217 ? -6.184 42.062 24.344 1 89 217 SER B C 1
ATOM 4041 O O . SER B 1 217 ? -6.918 41.781 23.406 1 89 217 SER B O 1
ATOM 4043 N N . SER B 1 218 ? -5.469 43.156 24.469 1 94.25 218 SER B N 1
ATOM 4044 C CA . SER B 1 218 ? -5.469 44.094 23.344 1 94.25 218 SER B CA 1
ATOM 4045 C C . SER B 1 218 ? -4.172 44 22.547 1 94.25 218 SER B C 1
ATOM 4047 O O . SER B 1 218 ? -3.137 43.594 23.094 1 94.25 218 SER B O 1
ATOM 4049 N N . LEU B 1 219 ? -4.262 44.281 21.281 1 95.94 219 LEU B N 1
ATOM 4050 C CA . LEU B 1 219 ? -3.094 44.562 20.469 1 95.94 219 LEU B CA 1
ATOM 4051 C C . LEU B 1 219 ? -2.74 46.062 20.547 1 95.94 219 LEU B C 1
ATOM 4053 O O . LEU B 1 219 ? -3.514 46.906 20.094 1 95.94 219 LEU B O 1
ATOM 4057 N N . ASP B 1 220 ? -1.646 46.281 21.109 1 95.75 220 ASP B N 1
ATOM 4058 C CA . ASP B 1 220 ? -1.197 47.656 21.266 1 95.75 220 ASP B CA 1
ATOM 4059 C C . ASP B 1 220 ? -0.26 48.062 20.125 1 95.75 220 ASP B C 1
ATOM 4061 O O . ASP B 1 220 ? 0.755 47.406 19.891 1 95.75 220 ASP B O 1
ATOM 4065 N N . ILE B 1 221 ? -0.577 49.125 19.5 1 96 221 ILE B N 1
ATOM 4066 C CA . ILE B 1 221 ? 0.197 49.625 18.375 1 96 221 ILE B CA 1
ATOM 4067 C C . ILE B 1 221 ? 0.783 51 18.719 1 96 221 ILE B C 1
ATOM 4069 O O . ILE B 1 221 ? 0.047 51.969 18.875 1 96 221 ILE B O 1
ATOM 4073 N N . ALA B 1 222 ? 2.037 51 18.766 1 93.38 222 ALA B N 1
ATOM 4074 C CA . ALA B 1 222 ? 2.74 52.219 19.125 1 93.38 222 ALA B CA 1
ATOM 4075 C C . ALA B 1 222 ? 2.938 53.125 17.906 1 93.38 222 ALA B C 1
ATOM 4077 O O . ALA B 1 222 ? 3.361 52.656 16.844 1 93.38 222 ALA B O 1
ATOM 4078 N N . ARG B 1 223 ? 2.605 54.281 18.078 1 91.56 223 ARG B N 1
ATOM 4079 C CA . ARG B 1 223 ? 2.779 55.312 17.062 1 91.56 223 ARG B CA 1
ATOM 4080 C C . ARG B 1 223 ? 3.158 56.656 17.703 1 91.56 223 ARG B C 1
ATOM 4082 O O . ARG B 1 223 ? 2.865 56.875 18.891 1 91.56 223 ARG B O 1
ATOM 4089 N N . SER B 1 224 ? 3.775 57.531 17.031 1 88.56 224 SER B N 1
ATOM 4090 C CA . SER B 1 224 ? 4.086 58.844 17.531 1 88.56 224 SER B CA 1
ATOM 4091 C C . SER B 1 224 ? 2.828 59.719 17.609 1 88.56 224 SER B C 1
ATOM 4093 O O . SER B 1 224 ? 1.849 59.469 16.906 1 88.56 224 SER B O 1
ATOM 4095 N N . PRO B 1 225 ? 2.945 60.75 18.469 1 87.12 225 PRO B N 1
ATOM 4096 C CA . PRO B 1 225 ? 1.806 61.656 18.547 1 87.12 225 PRO B CA 1
ATOM 4097 C C . PRO B 1 225 ? 1.511 62.344 17.219 1 87.12 225 PRO B C 1
ATOM 4099 O O . PRO B 1 225 ? 0.346 62.594 16.875 1 87.12 225 PRO B O 1
ATOM 4102 N N . GLU B 1 226 ? 2.514 62.625 16.453 1 87.06 226 GLU B N 1
ATOM 4103 C CA . GLU B 1 226 ? 2.371 63.312 15.164 1 87.06 226 GLU B CA 1
ATOM 4104 C C . GLU B 1 226 ? 1.643 62.406 14.156 1 87.06 226 GLU B C 1
ATOM 4106 O O . GLU B 1 226 ? 1.014 62.938 13.227 1 87.06 226 GLU B O 1
ATOM 4111 N N . ASN B 1 227 ? 1.652 61.125 14.477 1 87.19 227 ASN B N 1
ATOM 4112 C CA . ASN B 1 227 ? 1.017 60.188 13.562 1 87.19 227 ASN B CA 1
ATOM 4113 C C . ASN B 1 227 ? -0.303 59.656 14.125 1 87.19 227 ASN B C 1
ATOM 4115 O O . ASN B 1 227 ? -0.776 58.594 13.719 1 87.19 227 ASN B O 1
ATOM 4119 N N . GLY B 1 228 ? -0.858 60.344 15.109 1 86.69 228 GLY B N 1
ATOM 4120 C CA . GLY B 1 228 ? -2.172 60 15.625 1 86.69 228 GLY B CA 1
ATOM 4121 C C . GLY B 1 228 ? -2.119 59.344 17 1 86.69 228 GLY B C 1
ATOM 4122 O O . GLY B 1 228 ? -3.154 59.125 17.625 1 86.69 228 GLY B O 1
ATOM 4123 N N . GLY B 1 229 ? -0.932 58.969 17.484 1 90.12 229 GLY B N 1
ATOM 4124 C CA . GLY B 1 229 ? -0.778 58.438 18.812 1 90.12 229 GLY B CA 1
ATOM 4125 C C . GLY B 1 229 ? -1.066 56.938 18.875 1 90.12 229 GLY B C 1
ATOM 4126 O O . GLY B 1 229 ? -1.52 56.344 17.891 1 90.12 229 GLY B O 1
ATOM 4127 N N . ASN B 1 230 ? -0.889 56.375 20.016 1 93.25 230 ASN B N 1
ATOM 4128 C CA . ASN B 1 230 ? -1.018 54.938 20.234 1 93.25 230 ASN B CA 1
ATOM 4129 C C . ASN B 1 230 ? -2.459 54.469 20.047 1 93.25 230 ASN B C 1
ATOM 4131 O O . ASN B 1 230 ? -3.398 55.188 20.359 1 93.25 230 ASN B O 1
ATOM 4135 N N . VAL B 1 231 ? -2.533 53.344 19.469 1 93.56 231 VAL B N 1
ATOM 4136 C CA . VAL B 1 231 ? -3.83 52.688 19.266 1 93.56 231 VAL B CA 1
ATOM 4137 C C . VAL B 1 231 ? -3.855 51.344 19.984 1 93.56 231 VAL B C 1
ATOM 4139 O O . VAL B 1 231 ? -2.854 50.625 20.016 1 93.56 231 VAL B O 1
ATOM 4142 N N . SER B 1 232 ? -4.961 51.062 20.656 1 95.06 232 SER B N 1
ATOM 4143 C CA . SER B 1 232 ? -5.184 49.781 21.281 1 95.06 232 SER B CA 1
ATOM 4144 C C . SER B 1 232 ? -6.488 49.156 20.797 1 95.06 232 SER B C 1
ATOM 4146 O O . SER B 1 232 ? -7.559 49.75 20.953 1 95.06 232 SER B O 1
ATOM 4148 N N . VAL B 1 233 ? -6.363 48 20.25 1 95.94 233 VAL B N 1
ATOM 4149 C CA . VAL B 1 233 ? -7.555 47.344 19.719 1 95.94 233 VAL B CA 1
ATOM 4150 C C . VAL B 1 233 ? -7.703 45.969 20.359 1 95.94 233 VAL B C 1
ATOM 4152 O O . VAL B 1 233 ? -6.711 45.281 20.609 1 95.94 233 VAL B O 1
ATOM 4155 N N . THR B 1 234 ? -8.969 45.531 20.531 1 94.69 234 THR B N 1
ATOM 4156 C CA . THR B 1 234 ? -9.227 44.281 21.203 1 94.69 234 THR B CA 1
ATOM 4157 C C . THR B 1 234 ? -9.82 43.25 20.234 1 94.69 234 THR B C 1
ATOM 4159 O O . THR B 1 234 ? -9.836 42.062 20.5 1 94.69 234 THR B O 1
ATOM 4162 N N . THR B 1 235 ? -10.383 43.781 19.203 1 94.81 235 THR B N 1
ATOM 4163 C CA . THR B 1 235 ? -10.977 42.906 18.188 1 94.81 235 THR B CA 1
ATOM 4164 C C . THR B 1 235 ? -10.43 43.219 16.797 1 94.81 235 THR B C 1
ATOM 4166 O O . THR B 1 235 ? -9.867 44.281 16.594 1 94.81 235 THR B O 1
ATOM 4169 N N . TYR B 1 236 ? -10.562 42.219 15.938 1 94.94 236 TYR B N 1
ATOM 4170 C CA . TYR B 1 236 ? -10.148 42.438 14.555 1 94.94 236 TYR B CA 1
ATOM 4171 C C . TYR B 1 236 ? -10.969 43.562 13.922 1 94.94 236 TYR B C 1
ATOM 4173 O O . TYR B 1 236 ? -10.453 44.344 13.109 1 94.94 236 TYR B O 1
ATOM 4181 N N . GLU B 1 237 ? -12.211 43.625 14.203 1 95.94 237 GLU B N 1
ATOM 4182 C CA . GLU B 1 237 ? -13.086 44.656 13.68 1 95.94 237 GLU B CA 1
ATOM 4183 C C . GLU B 1 237 ? -12.57 46.062 14.055 1 95.94 237 GLU B C 1
ATOM 4185 O O . GLU B 1 237 ? -12.617 46.969 13.242 1 95.94 237 GLU B O 1
ATOM 4190 N N . GLU B 1 238 ? -12.141 46.156 15.289 1 96.06 238 GLU B N 1
ATOM 4191 C CA . GLU B 1 238 ? -11.562 47.406 15.734 1 96.06 238 GLU B CA 1
ATOM 4192 C C . GLU B 1 238 ? -10.305 47.75 14.945 1 96.06 238 GLU B C 1
ATOM 4194 O O . GLU B 1 238 ? -10.062 48.906 14.625 1 96.06 238 GLU B O 1
ATOM 4199 N N . LEU B 1 239 ? -9.516 46.719 14.695 1 96.94 239 LEU B N 1
ATOM 4200 C CA . LEU B 1 239 ? -8.312 46.938 13.906 1 96.94 239 LEU B CA 1
ATOM 4201 C C . LEU B 1 239 ? -8.656 47.438 12.508 1 96.94 239 LEU B C 1
ATOM 4203 O O . LEU B 1 239 ? -8 48.344 11.984 1 96.94 239 LEU B O 1
ATOM 4207 N N . VAL B 1 240 ? -9.648 46.812 11.898 1 97.56 240 VAL B N 1
ATOM 4208 C CA . VAL B 1 240 ? -10.109 47.219 10.57 1 97.56 240 VAL B CA 1
ATOM 4209 C C . VAL B 1 240 ? -10.523 48.688 10.594 1 97.56 240 VAL B C 1
ATOM 4211 O O . VAL B 1 240 ? -10.164 49.438 9.688 1 97.56 240 VAL B O 1
ATOM 4214 N N . LYS B 1 241 ? -11.242 49.062 11.602 1 96.44 241 LYS B N 1
ATOM 4215 C CA . LYS B 1 241 ? -11.688 50.469 11.727 1 96.44 241 LYS B CA 1
ATOM 4216 C C . LYS B 1 241 ? -10.5 51.406 11.828 1 96.44 241 LYS B C 1
ATOM 4218 O O . LYS B 1 241 ? -10.477 52.438 11.164 1 96.44 241 LYS B O 1
ATOM 4223 N N . GLU B 1 242 ? -9.602 51.031 12.648 1 95.88 242 GLU B N 1
ATOM 4224 C CA . GLU B 1 242 ? -8.43 51.875 12.828 1 95.88 242 GLU B CA 1
ATOM 4225 C C . GLU B 1 242 ? -7.613 52 11.539 1 95.88 242 GLU B C 1
ATOM 4227 O O . GLU B 1 242 ? -7.047 53.031 11.234 1 95.88 242 GLU B O 1
ATOM 4232 N N . PHE B 1 243 ? -7.488 50.906 10.828 1 96.62 243 PHE B N 1
ATOM 4233 C CA . PHE B 1 243 ? -6.676 50.844 9.617 1 96.62 243 PHE B CA 1
ATOM 4234 C C . PHE B 1 243 ? -7.359 51.594 8.477 1 96.62 243 PHE B C 1
ATOM 4236 O O . PHE B 1 243 ? -6.699 52.25 7.688 1 96.62 243 PHE B O 1
ATOM 4243 N N . MET B 1 244 ? -8.672 51.531 8.352 1 96.06 244 MET B N 1
ATOM 4244 C CA . MET B 1 244 ? -9.422 52.094 7.23 1 96.06 244 MET B CA 1
ATOM 4245 C C . MET B 1 244 ? -9.773 53.562 7.492 1 96.06 244 MET B C 1
ATOM 4247 O O . MET B 1 244 ? -9.75 54.375 6.578 1 96.06 244 MET B O 1
ATOM 4251 N N . HIS B 1 245 ? -10.133 53.906 8.727 1 93.5 245 HIS B N 1
ATOM 4252 C CA . HIS B 1 245 ? -10.648 55.25 9.023 1 93.5 245 HIS B CA 1
ATOM 4253 C C . HIS B 1 245 ? -9.844 55.906 10.125 1 93.5 245 HIS B C 1
ATOM 4255 O O . HIS B 1 245 ? -9.516 57.094 10.023 1 93.5 245 HIS B O 1
ATOM 4261 N N . GLY B 1 246 ? -9.492 55.062 11.117 1 90.69 246 GLY B N 1
ATOM 4262 C CA . GLY B 1 246 ? -8.773 55.594 12.266 1 90.69 246 GLY B CA 1
ATOM 4263 C C . GLY B 1 246 ? -9.672 56.281 13.273 1 90.69 246 GLY B C 1
ATOM 4264 O O . GLY B 1 246 ? -10.727 56.812 12.914 1 90.69 246 GLY B O 1
ATOM 4265 N N . SER B 1 247 ? -9.336 56.188 14.539 1 85.5 247 SER B N 1
ATOM 4266 C CA . SER B 1 247 ? -10 57 15.555 1 85.5 247 SER B CA 1
ATOM 4267 C C . SER B 1 247 ? -9.797 58.469 15.281 1 85.5 247 SER B C 1
ATOM 4269 O O . SER B 1 247 ? -10.672 59.281 15.602 1 85.5 247 SER B O 1
ATOM 4271 N N . ASN B 1 248 ? -8.648 58.75 14.711 1 83.62 248 ASN B N 1
ATOM 4272 C CA . ASN B 1 248 ? -8.391 60.031 14.117 1 83.62 248 ASN B CA 1
ATOM 4273 C C . ASN B 1 248 ? -8.406 59.969 12.594 1 83.62 248 ASN B C 1
ATOM 4275 O O . ASN B 1 248 ? -7.484 59.438 11.977 1 83.62 248 ASN B O 1
ATOM 4279 N N . PRO B 1 249 ? -9.328 60.562 11.984 1 86.44 249 PRO B N 1
ATOM 4280 C CA . PRO B 1 249 ? -9.516 60.438 10.539 1 86.44 249 PRO B CA 1
ATOM 4281 C C . PRO B 1 249 ? -8.344 61.031 9.742 1 86.44 249 PRO B C 1
ATOM 4283 O O . PRO B 1 249 ? -8.133 60.625 8.586 1 86.44 249 PRO B O 1
ATOM 4286 N N . ASP B 1 250 ? -7.68 61.938 10.32 1 88 250 ASP B N 1
ATOM 4287 C CA . ASP B 1 250 ? -6.555 62.562 9.625 1 88 250 ASP B CA 1
ATOM 4288 C C . ASP B 1 250 ? -5.336 61.656 9.625 1 88 250 ASP B C 1
ATOM 4290 O O . ASP B 1 250 ? -4.426 61.812 8.812 1 88 250 ASP B O 1
ATOM 4294 N N . PHE B 1 251 ? -5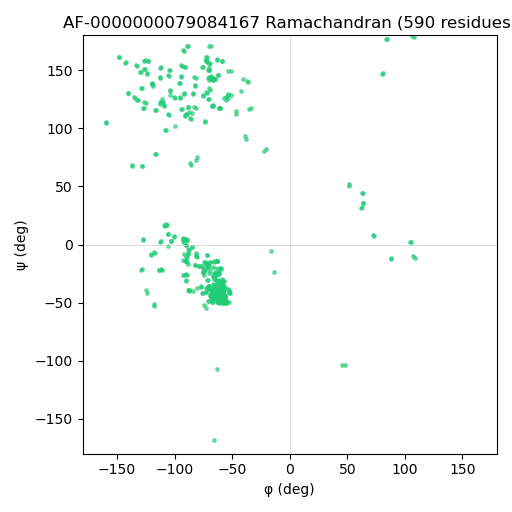.449 60.719 10.586 1 89.19 251 PHE B N 1
ATOM 4295 C CA . PHE B 1 251 ? -4.285 59.844 10.75 1 89.19 251 PHE B CA 1
ATOM 4296 C C . PHE B 1 251 ? -4.707 58.406 10.938 1 89.19 251 PHE B C 1
ATOM 4298 O O . PHE B 1 251 ? -4.445 57.812 11.984 1 89.19 251 PHE B O 1
ATOM 4305 N N . PRO B 1 252 ? -5.262 57.812 9.875 1 92.81 252 PRO B N 1
ATOM 4306 C CA . PRO B 1 252 ? -5.539 56.375 9.992 1 92.81 252 PRO B CA 1
ATOM 4307 C C . PRO B 1 252 ? -4.281 55.562 10.273 1 92.81 252 PRO B C 1
ATOM 4309 O O . PRO B 1 252 ? -3.164 56.031 10.055 1 92.81 252 PRO B O 1
ATOM 4312 N N . LEU B 1 253 ? -4.504 54.438 10.805 1 95.5 253 LEU B N 1
ATOM 4313 C CA . LEU B 1 253 ? -3.367 53.562 11.141 1 95.5 253 LEU B CA 1
ATOM 4314 C C . LEU B 1 253 ? -2.506 53.312 9.906 1 95.5 253 LEU B C 1
ATOM 4316 O O . LEU B 1 253 ? -3.014 52.875 8.867 1 95.5 253 LEU B O 1
ATOM 4320 N N . HIS B 1 254 ? -1.248 53.625 10.023 1 94.81 254 HIS B N 1
ATOM 4321 C CA . HIS B 1 254 ? -0.311 53.469 8.922 1 94.81 254 HIS B CA 1
ATOM 4322 C C . HIS B 1 254 ? 0.173 52 8.812 1 94.81 254 HIS B C 1
ATOM 4324 O O . HIS B 1 254 ? 0.418 51.375 9.836 1 94.81 254 HIS B O 1
ATOM 4330 N N . PRO B 1 255 ? 0.37 51.531 7.57 1 95.62 255 PRO B N 1
ATOM 4331 C CA . PRO B 1 255 ? 0.868 50.156 7.367 1 95.62 255 PRO B CA 1
ATOM 4332 C C . PRO B 1 255 ? 2.146 49.875 8.148 1 95.62 255 PRO B C 1
ATOM 4334 O O . PRO B 1 255 ? 2.314 48.781 8.688 1 95.62 255 PRO B O 1
ATOM 4337 N N . GLY B 1 256 ? 3.027 50.812 8.148 1 95 256 GLY B N 1
ATOM 4338 C CA . GLY B 1 256 ? 4.277 50.656 8.875 1 95 256 GLY B CA 1
ATOM 4339 C C . GLY B 1 256 ? 4.07 50.344 10.352 1 95 256 GLY B C 1
ATOM 4340 O O . GLY B 1 256 ? 4.758 49.5 10.922 1 95 256 GLY B O 1
ATOM 4341 N N . ASP B 1 257 ? 3.174 51.094 10.961 1 95.62 257 ASP B N 1
ATOM 4342 C CA . ASP B 1 257 ? 2.873 50.875 12.375 1 95.62 257 ASP B CA 1
ATOM 4343 C C . ASP B 1 257 ? 2.223 49.531 12.602 1 95.62 257 ASP B C 1
ATOM 4345 O O . ASP B 1 257 ? 2.537 48.844 13.57 1 95.62 257 ASP B O 1
ATOM 4349 N N . LEU B 1 258 ? 1.296 49.219 11.727 1 96.62 258 LEU B N 1
ATOM 4350 C CA . LEU B 1 258 ? 0.646 47.906 11.812 1 96.62 258 LEU B CA 1
ATOM 4351 C C . LEU B 1 258 ? 1.667 46.781 11.703 1 96.62 258 LEU B C 1
ATOM 4353 O O . LEU B 1 258 ? 1.666 45.844 12.508 1 96.62 258 LEU B O 1
ATOM 4357 N N . LYS B 1 259 ? 2.52 46.844 10.688 1 96.81 259 LYS B N 1
ATOM 4358 C CA . LYS B 1 259 ? 3.539 45.812 10.477 1 96.81 259 LYS B CA 1
ATOM 4359 C C . LYS B 1 259 ? 4.453 45.688 11.695 1 96.81 259 LYS B C 1
ATOM 4361 O O . LYS B 1 259 ? 4.828 44.594 12.086 1 96.81 259 LYS B O 1
ATOM 4366 N N . SER B 1 260 ? 4.789 46.812 12.219 1 96.5 260 SER B N 1
ATOM 4367 C CA . SER B 1 260 ? 5.637 46.812 13.406 1 96.5 260 SER B CA 1
ATOM 4368 C C . SER B 1 260 ? 4.961 46.094 14.57 1 96.5 260 SER B C 1
ATOM 4370 O O . SER B 1 260 ? 5.605 45.344 15.297 1 96.5 260 SER B O 1
ATOM 4372 N N . ALA B 1 261 ? 3.713 46.375 14.773 1 96.69 261 ALA B N 1
ATOM 4373 C CA . ALA B 1 261 ? 2.953 45.688 15.828 1 96.69 261 ALA B CA 1
ATOM 4374 C C . ALA B 1 261 ? 2.883 44.188 15.57 1 96.69 261 ALA B C 1
ATOM 4376 O O . ALA B 1 261 ? 3.023 43.406 16.5 1 96.69 261 ALA B O 1
ATOM 4377 N N . VAL B 1 262 ? 2.633 43.844 14.32 1 96.5 262 VAL B N 1
ATOM 4378 C CA . VAL B 1 262 ? 2.553 42.438 13.945 1 96.5 262 VAL B CA 1
ATOM 4379 C C . VAL B 1 262 ? 3.891 41.75 14.211 1 96.5 262 VAL B C 1
ATOM 4381 O O . VAL B 1 262 ? 3.932 40.656 14.805 1 96.5 262 VAL B O 1
ATOM 4384 N N . VAL B 1 263 ? 4.98 42.312 13.773 1 97.19 263 VAL B N 1
ATOM 4385 C CA . VAL B 1 263 ? 6.324 41.812 14.008 1 97.19 263 VAL B CA 1
ATOM 4386 C C . VAL B 1 263 ? 6.547 41.594 15.5 1 97.19 263 VAL B C 1
ATOM 4388 O O . VAL B 1 263 ? 7.039 40.562 15.922 1 97.19 263 VAL B O 1
ATOM 4391 N N . GLY B 1 264 ? 6.211 42.625 16.266 1 96.81 264 GLY B N 1
ATOM 4392 C CA . GLY B 1 264 ? 6.363 42.531 17.719 1 96.81 264 GLY B CA 1
ATOM 4393 C C . GLY B 1 264 ? 5.617 41.375 18.312 1 96.81 264 GLY B C 1
ATOM 4394 O O . GLY B 1 264 ? 6.16 40.625 19.141 1 96.81 264 GLY B O 1
ATOM 4395 N N . PHE B 1 265 ? 4.395 41.219 17.938 1 96.25 265 PHE B N 1
ATOM 4396 C CA . PHE B 1 265 ? 3.584 40.125 18.453 1 96.25 265 PHE B CA 1
ATOM 4397 C C . PHE B 1 265 ? 4.191 38.781 18.078 1 96.25 265 PHE B C 1
ATOM 4399 O O . PHE B 1 265 ? 4.328 37.906 18.938 1 96.25 265 PHE B O 1
ATOM 4406 N N . ILE B 1 266 ? 4.508 38.594 16.828 1 95.56 266 ILE B N 1
ATOM 4407 C CA . ILE B 1 266 ? 5.062 37.344 16.328 1 95.56 266 ILE B CA 1
ATOM 4408 C C . ILE B 1 266 ? 6.336 37 17.094 1 95.56 266 ILE B C 1
ATOM 4410 O O . ILE B 1 266 ? 6.531 35.844 17.516 1 95.56 266 ILE B O 1
ATOM 4414 N N . ASN B 1 267 ? 7.148 37.969 17.281 1 97 267 ASN B N 1
ATOM 4415 C CA . ASN B 1 267 ? 8.391 37.719 18 1 97 267 ASN B CA 1
ATOM 4416 C C . ASN B 1 267 ? 8.133 37.344 19.453 1 97 267 ASN B C 1
ATOM 4418 O O . ASN B 1 267 ? 8.781 36.438 19.984 1 97 267 ASN B O 1
ATOM 4422 N N . ARG B 1 268 ? 7.227 38.031 20.109 1 96.31 268 ARG B N 1
ATOM 4423 C CA . ARG B 1 268 ? 6.891 37.656 21.469 1 96.31 268 ARG B CA 1
ATOM 4424 C C . ARG B 1 268 ? 6.367 36.219 21.531 1 96.31 268 ARG B C 1
ATOM 4426 O O . ARG B 1 268 ? 6.656 35.5 22.484 1 96.31 268 ARG B O 1
ATOM 4433 N N . PHE B 1 269 ? 5.637 35.844 20.594 1 95.38 269 PHE B N 1
ATOM 4434 C CA . PHE B 1 269 ? 5.078 34.5 20.547 1 95.38 269 PHE B CA 1
ATOM 4435 C C . PHE B 1 269 ? 6.18 33.469 20.359 1 95.38 269 PHE B C 1
ATOM 4437 O O . PHE B 1 269 ? 6.129 32.375 20.953 1 95.38 269 PHE B O 1
ATOM 4444 N N . PHE B 1 270 ? 7.195 33.781 19.531 1 96.44 270 PHE B N 1
ATOM 4445 C CA . PHE B 1 270 ? 8.203 32.781 19.172 1 96.44 270 PHE B CA 1
ATOM 4446 C C . PHE B 1 270 ? 9.391 32.844 20.109 1 96.44 270 PHE B C 1
ATOM 4448 O O . PHE B 1 270 ? 10.219 31.938 20.156 1 96.44 270 PHE B O 1
ATOM 4455 N N . ASP B 1 271 ? 9.508 33.875 20.891 1 96.94 271 ASP B N 1
ATOM 4456 C CA . ASP B 1 271 ? 10.641 34.031 21.797 1 96.94 271 ASP B CA 1
ATOM 4457 C C . ASP B 1 271 ? 10.781 32.844 22.719 1 96.94 271 ASP B C 1
ATOM 4459 O O . ASP B 1 271 ? 11.883 32.312 22.906 1 96.94 271 ASP B O 1
ATOM 4463 N N . PRO B 1 272 ? 9.719 32.375 23.328 1 97.12 272 PRO B N 1
ATOM 4464 C CA . PRO B 1 272 ? 9.859 31.234 24.25 1 97.12 272 PRO B CA 1
ATOM 4465 C C . PRO B 1 272 ? 10.43 29.984 23.562 1 97.12 272 PRO B C 1
ATOM 4467 O O . PRO B 1 272 ? 11.227 29.266 24.156 1 97.12 272 PRO B O 1
ATOM 4470 N N . VAL B 1 273 ? 9.977 29.688 22.344 1 96.25 273 VAL B N 1
ATOM 4471 C CA . VAL B 1 273 ? 10.477 28.516 21.641 1 96.25 273 VAL B CA 1
ATOM 4472 C C . VAL B 1 273 ? 11.953 28.703 21.297 1 96.25 273 VAL B C 1
ATOM 4474 O O . VAL B 1 273 ? 12.742 27.766 21.375 1 96.25 273 VAL B O 1
ATOM 4477 N N . ARG B 1 274 ? 12.312 29.922 20.906 1 96.31 274 ARG B N 1
ATOM 4478 C CA . ARG B 1 274 ? 13.711 30.234 20.641 1 96.31 274 ARG B CA 1
ATOM 4479 C C . ARG B 1 274 ? 14.57 30.031 21.875 1 96.31 274 ARG B C 1
ATOM 4481 O O . ARG B 1 274 ? 15.68 29.5 21.797 1 96.31 274 ARG B O 1
ATOM 4488 N N . GLU B 1 275 ? 14.039 30.438 22.953 1 96.81 275 GLU B N 1
ATOM 4489 C CA . GLU B 1 275 ? 14.758 30.281 24.219 1 96.81 275 GLU B CA 1
ATOM 4490 C C . GLU B 1 275 ? 14.883 28.812 24.609 1 96.81 275 GLU B C 1
ATOM 4492 O O . GLU B 1 275 ? 15.961 28.359 25 1 96.81 275 GLU B O 1
ATOM 4497 N N . ARG B 1 276 ? 13.812 28.094 24.547 1 96.06 276 ARG B N 1
ATOM 4498 C CA . ARG B 1 276 ? 13.766 26.688 24.938 1 96.06 276 ARG B CA 1
ATOM 4499 C C . ARG B 1 276 ? 14.758 25.875 24.125 1 96.06 276 ARG B C 1
ATOM 4501 O O . ARG B 1 276 ? 15.391 24.953 24.656 1 96.06 276 ARG B O 1
ATOM 4508 N N . PHE B 1 277 ? 14.898 26.219 22.844 1 96.31 277 PHE B N 1
ATOM 4509 C CA . PHE B 1 277 ? 15.695 25.375 21.969 1 96.31 277 PHE B CA 1
ATOM 4510 C C . PHE B 1 277 ? 17.016 26.062 21.594 1 96.31 277 PHE B C 1
ATOM 4512 O O . PHE B 1 277 ? 17.688 25.641 20.656 1 96.31 277 PHE B O 1
ATOM 4519 N N . ALA B 1 278 ? 17.391 27.031 22.281 1 94.19 278 ALA B N 1
ATOM 4520 C CA . ALA B 1 278 ? 18.578 27.828 21.969 1 94.19 278 ALA B CA 1
ATOM 4521 C C . ALA B 1 278 ? 19.812 26.938 21.812 1 94.19 278 ALA B C 1
ATOM 4523 O O . ALA B 1 278 ? 20.609 27.156 20.906 1 94.19 278 ALA B O 1
ATOM 4524 N N . SER B 1 279 ? 19.938 25.922 22.625 1 93.81 279 SER B N 1
ATOM 4525 C CA . SER B 1 279 ? 21.141 25.094 22.609 1 93.81 279 SER B CA 1
ATOM 4526 C C . SER B 1 279 ? 21.016 23.938 21.625 1 93.81 279 SER B C 1
ATOM 4528 O O . SER B 1 279 ? 22.031 23.359 21.203 1 93.81 279 SER B O 1
ATOM 4530 N N . SER B 1 280 ? 19.828 23.672 21.203 1 93.12 280 SER B N 1
ATOM 4531 C CA . SER B 1 280 ? 19.656 22.438 20.438 1 93.12 280 SER B CA 1
ATOM 4532 C C . SER B 1 280 ? 19.109 22.734 19.047 1 93.12 280 SER B C 1
ATOM 4534 O O . SER B 1 280 ? 19.109 21.844 18.172 1 93.12 280 SER B O 1
ATOM 4536 N N . GLN B 1 281 ? 18.734 23.969 18.812 1 91.25 281 GLN B N 1
ATOM 4537 C CA . GLN B 1 281 ? 18.031 24.25 17.562 1 91.25 281 GLN B CA 1
ATOM 4538 C C . GLN B 1 281 ? 18.922 23.953 16.344 1 91.25 281 GLN B C 1
ATOM 4540 O O . GLN B 1 281 ? 18.453 23.406 15.352 1 91.25 281 GLN B O 1
ATOM 4545 N N . ALA B 1 282 ? 20.172 24.344 16.406 1 90.25 282 ALA B N 1
ATOM 4546 C CA . ALA B 1 282 ? 21.078 24.141 15.289 1 90.25 282 ALA B CA 1
ATOM 4547 C C . ALA B 1 282 ? 21.188 22.656 14.945 1 90.25 282 ALA B C 1
ATOM 4549 O O . ALA B 1 282 ? 21.094 22.266 13.781 1 90.25 282 ALA B O 1
ATOM 4550 N N . SER B 1 283 ? 21.328 21.891 15.945 1 91.19 283 SER B N 1
ATOM 4551 C CA . SER B 1 283 ? 21.453 20.453 15.742 1 91.19 283 SER B CA 1
ATOM 4552 C C . SER B 1 283 ? 20.141 19.828 15.266 1 91.19 283 SER B C 1
ATOM 4554 O O . SER B 1 283 ? 20.141 18.953 14.406 1 91.19 283 SER B O 1
ATOM 4556 N N . LEU B 1 284 ? 19.047 20.312 15.789 1 90.31 284 LEU B N 1
ATOM 4557 C CA . LEU B 1 284 ? 17.734 19.812 15.414 1 90.31 284 LEU B CA 1
ATOM 4558 C C . LEU B 1 284 ? 17.422 20.125 13.953 1 90.31 284 LEU B C 1
ATOM 4560 O O . LEU B 1 284 ? 16.969 19.25 13.219 1 90.31 284 LEU B O 1
ATOM 4564 N N . ILE B 1 285 ? 17.719 21.312 13.594 1 89.31 285 ILE B N 1
ATOM 4565 C CA . ILE B 1 285 ? 17.453 21.75 12.227 1 89.31 285 ILE B CA 1
ATOM 4566 C C . ILE B 1 285 ? 18.375 21.016 11.258 1 89.31 285 ILE B C 1
ATOM 4568 O O . ILE B 1 285 ? 17.938 20.531 10.219 1 89.31 285 ILE B O 1
ATOM 4572 N N . ALA B 1 286 ? 19.609 20.922 11.578 1 88.31 286 ALA B N 1
ATOM 4573 C CA . ALA B 1 286 ? 20.594 20.266 10.727 1 88.31 286 ALA B CA 1
ATOM 4574 C C . ALA B 1 286 ? 20.234 18.797 10.508 1 88.31 286 ALA B C 1
ATOM 4576 O O . ALA B 1 286 ? 20.406 18.266 9.406 1 88.31 286 ALA B O 1
ATOM 4577 N N . ALA B 1 287 ? 19.719 18.25 11.523 1 86.25 287 ALA B N 1
ATOM 4578 C CA . ALA B 1 287 ? 19.359 16.844 11.445 1 86.25 287 ALA B CA 1
ATOM 4579 C C . ALA B 1 287 ? 18.078 16.641 10.641 1 86.25 287 ALA B C 1
ATOM 4581 O O . ALA B 1 287 ? 17.984 15.727 9.82 1 86.25 287 ALA B O 1
ATOM 4582 N N . ALA B 1 288 ? 17.141 17.5 10.867 1 85.25 288 ALA B N 1
ATOM 4583 C CA . ALA B 1 288 ? 15.82 17.375 10.266 1 85.25 288 ALA B CA 1
ATOM 4584 C C . ALA B 1 288 ? 15.836 17.812 8.805 1 85.25 288 ALA B C 1
ATOM 4586 O O . ALA B 1 288 ? 15.125 17.234 7.973 1 85.25 288 ALA B O 1
ATOM 4587 N N . PHE B 1 289 ? 16.609 18.797 8.539 1 83.06 289 PHE B N 1
ATOM 4588 C CA . PHE B 1 289 ? 16.656 19.375 7.203 1 83.06 289 PHE B CA 1
ATOM 4589 C C . PHE B 1 289 ? 18.078 19.469 6.684 1 83.06 289 PHE B C 1
ATOM 4591 O O . PHE B 1 289 ? 18.641 20.547 6.562 1 83.06 289 PHE B O 1
ATOM 4598 N N . PRO B 1 290 ? 18.625 18.234 6.453 1 75.44 290 PRO B N 1
ATOM 4599 C CA . PRO B 1 290 ? 20.016 18.266 5.984 1 75.44 290 PRO B CA 1
ATOM 4600 C C . PRO B 1 290 ? 20.172 19 4.652 1 75.44 290 PRO B C 1
ATOM 4602 O O . PRO B 1 290 ? 19.266 18.969 3.816 1 75.44 290 PRO B O 1
ATOM 4605 N N . SER B 1 291 ? 20.891 20.047 4.613 1 63.94 291 SER B N 1
ATOM 4606 C CA . SER B 1 291 ? 21.172 20.844 3.418 1 63.94 291 SER B CA 1
ATOM 4607 C C . SER B 1 291 ? 21.375 19.938 2.199 1 63.94 291 SER B C 1
ATOM 4609 O O . SER B 1 291 ? 22.141 18.984 2.246 1 63.94 291 SER B O 1
ATOM 4611 N N . GLY B 1 292 ? 20.453 19.625 1.401 1 51.03 292 GLY B N 1
ATOM 4612 C CA . GLY B 1 292 ? 20.75 18.953 0.148 1 51.03 292 GLY B CA 1
ATOM 4613 C C . GLY B 1 292 ? 22.047 19.438 -0.477 1 51.03 292 GLY B C 1
ATOM 4614 O O . GLY B 1 292 ? 22.469 20.578 -0.27 1 51.03 292 GLY B O 1
ATOM 4615 N N . LYS B 1 293 ? 22.969 18.391 -1.135 1 37.91 293 LYS B N 1
ATOM 4616 C CA . LYS B 1 293 ? 23.969 18.734 -2.139 1 37.91 293 LYS B CA 1
ATOM 4617 C C . LYS B 1 293 ? 23.391 19.656 -3.209 1 37.91 293 LYS B C 1
ATOM 4619 O O . LYS B 1 293 ? 22.281 19.438 -3.686 1 37.91 293 LYS B O 1
ATOM 4624 N N . LYS B 1 294 ? 23.766 20.984 -3.455 1 34.62 294 LYS B N 1
ATOM 4625 C CA . LYS B 1 294 ? 23.828 21.625 -4.77 1 34.62 294 LYS B CA 1
ATOM 4626 C C . LYS B 1 294 ? 23.984 20.578 -5.871 1 34.62 294 LYS B C 1
ATOM 4628 O O . LYS B 1 294 ? 24.953 19.812 -5.879 1 34.62 294 LYS B O 1
ATOM 4633 N N . GLY B 1 295 ? 23.156 19.938 -6.324 1 28.03 295 GLY B N 1
ATOM 4634 C CA . GLY B 1 295 ? 23.422 19.312 -7.617 1 28.03 295 GLY B CA 1
ATOM 4635 C C . GLY B 1 295 ? 24.266 20.188 -8.523 1 28.03 295 GLY B C 1
ATOM 4636 O O . GLY B 1 295 ? 24 21.375 -8.68 1 28.03 295 GLY B O 1
ATOM 4637 N N . LYS B 1 296 ? 25.578 19.812 -8.969 1 26.09 296 LYS B N 1
ATOM 4638 C CA . LYS B 1 296 ? 26.25 20.281 -10.18 1 26.09 296 LYS B CA 1
ATOM 4639 C C . LYS B 1 296 ? 25.281 20.312 -11.359 1 26.09 296 LYS B C 1
ATOM 4641 O O . LYS B 1 296 ? 24.547 19.359 -11.594 1 26.09 296 LYS B O 1
ATOM 4646 N N . LYS B 1 297 ? 25.266 21.562 -12.172 1 19.47 297 LYS B N 1
ATOM 4647 C CA . LYS B 1 297 ? 25.141 21.5 -13.625 1 19.47 297 LYS B CA 1
ATOM 4648 C C . LYS B 1 297 ? 26 20.391 -14.219 1 19.47 297 LYS B C 1
ATOM 4650 O O . LYS B 1 297 ? 27.188 20.297 -13.906 1 19.47 297 LYS B O 1
#

Radius of gyration: 34.78 Å; Cα contacts (8 Å, |Δi|>4): 865; chains: 2; bounding box: 56×118×72 Å

pLDDT: mean 88.73, std 11.87, range [19.47, 97.62]

Organism: Trichostrongylus colubriformis (NCBI:txid6319)

Solvent-accessible surface area (backbone atoms only — not comparable to full-atom values): 32498 Å² total; per-residue (Å²): 108,60,63,57,53,51,49,53,43,45,75,72,66,49,87,62,83,44,72,48,73,41,59,49,66,54,57,54,21,37,80,76,79,65,55,70,68,31,45,56,31,32,41,48,43,52,45,51,52,50,41,48,51,33,46,76,68,71,31,58,92,42,34,44,62,43,50,48,80,72,40,69,62,65,42,28,60,66,45,50,51,47,52,44,48,50,29,27,75,37,40,47,72,79,33,66,70,47,83,78,58,37,32,16,29,45,45,48,38,53,50,56,41,49,51,40,57,73,67,63,45,62,66,44,70,42,49,50,88,44,44,66,44,51,54,51,24,45,52,51,28,50,76,70,73,38,86,65,54,47,77,45,69,39,81,69,59,63,10,29,77,55,41,75,50,35,87,87,41,64,80,27,41,89,56,67,75,57,48,66,65,55,48,41,52,32,54,67,68,21,48,58,53,73,63,40,73,81,70,14,32,60,59,49,46,38,56,70,50,46,47,71,69,39,58,93,40,64,54,66,31,71,48,52,69,93,56,59,31,66,46,74,29,62,44,61,67,49,44,51,45,27,34,61,42,22,95,43,69,92,32,34,45,47,43,68,41,51,43,50,35,50,41,51,50,52,42,63,67,29,43,61,58,37,61,74,33,61,87,45,43,67,61,43,46,48,43,30,56,58,79,71,80,77,75,81,134,106,60,62,56,52,51,49,53,43,44,74,72,66,49,87,64,83,44,71,47,75,41,60,49,65,56,54,51,16,55,64,70,79,60,55,69,66,31,46,54,32,31,41,48,43,51,46,53,53,50,42,48,51,33,48,75,69,71,32,60,91,41,34,43,64,42,50,48,80,73,40,68,60,67,41,29,61,67,44,50,51,48,52,42,48,51,29,29,76,36,39,48,73,79,33,66,70,47,83,79,57,34,34,16,28,46,45,48,36,54,50,55,41,48,51,41,58,75,66,64,46,63,65,44,71,42,49,50,88,45,44,66,43,53,53,52,24,45,52,52,27,52,76,69,73,38,86,65,54,46,76,46,68,39,81,68,58,63,11,30,75,53,42,76,51,37,87,88,40,63,80,29,40,90,55,68,74,56,48,68,64,54,47,41,53,32,53,66,68,23,48,58,52,74,61,40,73,80,72,14,33,60,58,48,46,37,56,72,50,48,47,70,69,39,57,92,41,64,55,65,30,73,48,50,71,94,57,57,32,66,44,76,30,61,46,61,67,50,44,51,44,27,33,62,42,23,95,42,70,93,32,34,46,46,44,68,42,52,42,49,35,51,40,50,51,53,40,62,68,30,43,60,58,37,62,74,32,61,90,45,43,68,60,44,46,48,44,30,53,56,79,72,80,78,75,81,133

Foldseek 3Di:
DLLLVVLVCVVVPDAAQAEDEQELVLVVLPDPDDDNQLSVLQSVLCQVVVQVVCVVLVNNVRYHYDYPVPDPCCPPPVNVVQLVVLVVLDDQVLLPPDDDDGSSSSSVLSCVLSVCVVVVPQEAEEECSCVSSLVVSCVSCVSVVHDDHHYHYDHAQAFLQLHHADPVCVQGHDDLQDDLVSLLVNNVSHDADQLDPPSHNLLRCCQPPVLSSQPQHWQWFADDVVQVGIDIGNDSVVLNCQRNQRVDNVHRDDPVRSSVSSSVRSCVSSVVVNVVCVPPVVVSCCSNPPPDPPDDD/DLLLVVLVCVVVPHAAQAEDEQELVLVCLADVPDDNQLSVLQSVLCQVVVQVVCVVLVNNVRYHYDYPVPDPCCPPPVNVVQLVVLVVLDDQVLLPPDDDDTSSSSSVLSCVLSVCVVVVPQEAEEECSCVSSLVVSCVSCVSVVHDDHHYHYDHAQAFLQLHHADPVCVQGHDDLQDDLVSLLVNNVSHDADQQDPPSHNLLRCCQPPVLSSQPQHWQWFADDVVQVGIDTGNDSVVLNCQRNQRVDNVHRDDPVRSSVSSSVRSCVSSVVVNVVCVPPVVVSCCSNPPDDPPPDD

Nearest PDB structures (foldseek):
  2cyb-assembly1_A  TM=8.808E-01  e=1.895E-15  Archaeoglobus fulgidus
  2cyb-assembly1_B  TM=8.635E-01  e=3.966E-15  Archaeoglobus fulgidus
  2cya-assembly1_A-2  TM=8.594E-01  e=3.973E-12  Aeropyrum pernix
  1h3f-assembly1_A  TM=4.627E-01  e=8.060E-05  Thermus thermophilus HB27
  1h3f-assembly1_B  TM=4.454E-01  e=7.646E-05  Thermus thermophilus HB27

Sequence (594 aa):
MGLLKMKSMISTGVKIEGTVLISDMEAFLDNEKVSWNARDARSEYFYQICSFFIEQLDLKDTVRALKTSDIDSIFSKDYVLNMYKMASYVTRDETTVCEGTALSGNLVPLFFALNHQLLKTDVIIMGDDMAPIANLAIKIWSRMKIQPPTQVMFPLLPGCDGKKMSCSSPDFFLEPFETSKQVKVKVARSFCEPQNLKGNVAMMLSQQFIFPLLRESSLDIARSPENGGNVSVTTYEELVKEFMHGSNPDFPLHPGDLKSAVVGFINRFFDPVRERFASSQASLIAAAFPSGKKGKKMGLLKMKSMISTGVKIEGTVLISDMEAFLDNEKVSWNARDARSEYFYQICSFFIEQLDLKDTVRALKTSDIDSIFSKDYVLNMYKMASYVTRDETTVCEGTALSGNLVPLFFALNHQLLKTDVIIMGDDMAPIANLAIKIWSRMKIQPPTQVMFPLLPGCDGKKMSCSSPDFFLEPFETSKQVKVKVARSFCEPQNLKGNVAMMLSQQFIFPLLRESSLDIARSPENGGNVSVTTYEELVKEFMHGSNPDFPLHPGDLKSAVVGFINRFFDPVRERFASSQASLIAAAFPSGKKGKK

InterPro domains:
  IPR002305 Aminoacyl-tRNA synthetase, class Ic [PF00579] (16-270)
  IPR014729 Rossmann-like alpha/beta/alpha sandwich fold [G3DSA:3.40.50.620] (1-157)
  IPR050489 Tyrosine--tRNA ligase [PTHR46264] (3-281)

Secondary structure (DSSP, 8-state):
-HHHHHHHHHHTT----EEEEE-TTGGGTS-TT--HHHHHHHHHHHHHHHHHHHHHTT-TTTEEEEEGGG-GGGGSHHHHHHHHHHHHHSBTTTTTTSSSSBGGGGGHHHHHHHHHHHTT-SEEEEEGGGHHHHHHHHHHHHHTT-PPPEEEEEPPPBPTTSSBP-TT-GGG---TT--HHHHHHHHHTS---TT--TT-HHHHHIIIIIHHHHTTS-EEE---GGGT--EEESSHHHHHHHHHT-SSTTSPPPHHHHHHHHHHHHHHHHHHHHHHTTTTHHHHHHHHS--------/-HHHHHHHHHHTT----EEEEE-TTGGGTS-TTS-HHHHHHHHHHHHHHHHHHHHHTT-TTTEEEEEGGG-GGGGSHHHHHHHHHHHHHSBTTTTTTSSSSBGGGGGHHHHHHHHHHHTT-SEEEEEGGGHHHHHHHHHHHHHTT-PPPEEEEEPPPBPTTSSBP-TT-GGG---TT--HHHHHHHHHHS---TT--TT-HHHHHIIIIIHHHHTTS-EEE---GGGT--EEESSHHHHHHHHHT-SSTTSPPPHHHHHHHHHHHHHHHHHHHHHHTTTTHHHHHHHHS--------